Protein AF-A0A2U1QR68-F1 (afdb_monomer)

Mean predicted aligned error: 17.34 Å

Sequence (681 aa):
MEKENSAIIPKVISLPFRKTAKGKIYVQTMDFIDFLGFLNFYKAKINETFQYVRIKDNVVTIVDKSFMIQTCLDWLENNFENFSNQGFTIKEVTEAWVSRIRTLMDERTLYFMPLIEIKLQIDTEKESYFYFKNAAVKVDKEEITLINYEDLDGQVLEEQMINRDFEFPQQKLSALEIPFRKFISNISNRLNDRIEAFESVIGYLIHRFQNPSKSKAVILLDGAINELNIVSGGSGKSLFTKALSFIRIVCDISGKDFDSRNSFSFQRVTPQTNIVAINDIKEHQNFELFYGRITDGFTISQKYKKDIYIPFSRSPKMLITSNYLLKAPSGNSTERRRYEIEFSEHYGEHLTVFEDFGHYFFDDWDAEQWNAFSMYMMCCTQKYLNTGLIEANSVNLNERRLINDVGIELIEFLDEELLQAKKLHKKELFQNFIKGGYISNKYQPTQKSFTTRIKKYFEYKGINYIETPSNSKIYFEVLEEYSHVSYTTIRDVTVDYKTVDTANKMTRLATKLSEYFIKNPKDILVIDLETTGLDAHIDEIVCMSLTFKKHTGYNIIFSKHKTKIIDFIQPIIPFLENENIIKVLHNAKFDLKFLQLYEINIGKNIKDTMIMDYLLDPNRKTHGLKEISKLHLNYSQIGFEEMTKGESIREIPLEELTLYACEDTDQTFQLYHYINNKLNS

Nearest PDB structures (foldseek):
  1kfd-assembly1_A  TM=8.457E-01  e=6.061E-11  Escherichia coli
  2e6m-assembly1_A  TM=8.024E-01  e=1.130E-07  Mus musculus
  2fbv-assembly1_A  TM=7.691E-01  e=3.210E-07  Homo sapiens
  6k17-assembly1_B  TM=4.741E-01  e=5.012E-06  Homo sapiens
  6k17-assembly1_A  TM=4.674E-01  e=8.220E-06  Homo sapiens

Foldseek 3Di:
DDPPPPPDQPPDQPPQWDADPVGAIAGDLVSVLNVLVNQQWAWEQDQNDIFIWHADLLETETDDLVVSVVSVLVCCVVCVVVCVVVPDDSVSVVVNCVVCVCVSSDPVSCVPHHYDYFFADAFDLFWAWFAEPQFIWIFGLPDIDTHGSNRDPGHHYPVFYQDHDADAFPDDLVPDDQLVLVLLCLQQVVDPLSSLLVLLVLLVQLRQFADLQQFAAEEEEAPDPCPPPDDQPFLCPVVSLVLSVSGAQEAEAELVPDALPDLQSCQSDDLRHAEYEHEAHDQAHEPVSCLCLRRAWDWHDDPPDDIRTHGSRSRHGYYYYYHADHDYDDDDSRVSHYDYHYTYVSTGDVDHSCNVVVDDPPPPDDPSNVNSSVVSSSVSSSSCSVPPNRHGPDPCPLVRCLCVQQNPLRLVLCVVVVVPDQKAQLVVSLVCSVPVPSDDPVDRDDSVSNVVSVVVSCVSLVWDWDWDDDDDGTITGTDDPPPDLQFAEPVNDQAAFEEAEDLVSLLVVLVVLVVVCVVVVQAEKEKDWDWQDQDLVPIATQWMKIDRDARYIYIYGDDPDLVVVCVSNVSVLCVQADQSYAYEYAPVVRVVSNCVVSVRDGHPNYDHLLVLVCVVPVPDPGSDLQVVLCVQVVHHYQDPCNQQVPPGLNVGDPVSNRSRNRVSRNSSSVSCVRSVVVVVD

Secondary structure (DSSP, 8-state):
---TT--S---S---SEEE-TTS-EEE-HHHHHHHHHHTTEEEEEETTEEEEEEEETTEEEEE-HHHHHHHHHHHHHHHGGGGGGGT--HHHHHHHHHTTHHHHTSHHHHTTSPEE---B----SSEEEEEETTEEEEEESS-EEEE-GGG-SSBEEGGGSBSS-----SS-TTTS--HHHHHHHHHTTT-HHHHHHHHHHHHHHH-----TTT--EEEEE-S---TT------SSHHHHHHHHHTTS-EEEEETTS--TT-GGGGTT--TT--EEEEEEE-TT-BGGGGHHHHHTEEEE--TTS--EEEEGGGPPEEEEEESSPPB--SSHHHHTTEEEEEPPTTSSSS--HHHHHSS-TTTS--HHHHHHHHHHHHHHHHHHHHH-SPPP--SSHHHHHHHHHH-HHHHHHHHHHHHH-SEEEHHHHHHHHHHTT-S-TT-PPPHHHHHHHHHHHHHHTT--EEE--TTS--EEEE-S-------B-TTTS--EEEEE-SHHHHHHHHHHHHHHHHH-TT-EEEEEEEESSS-TTT--EEEEEEESSTTEEEEEEPPS-HHHHHHHHTTTHHHHH-TTSEEEESSHHHHHHHHHHTT----S-EEEHHHHHHHH-TT-S---HHHHHHHHH-B-PPPHHHHHTTS-TTTS-HHHHHHHHHHHHHHHHHHHHHHHHHH--

Structure (mmCIF, N/CA/C/O backbone):
data_AF-A0A2U1QR68-F1
#
_entry.id   AF-A0A2U1QR68-F1
#
loop_
_atom_site.group_PDB
_atom_site.id
_atom_site.type_symbol
_atom_site.label_atom_id
_atom_site.label_alt_id
_atom_site.label_comp_id
_atom_site.label_asym_id
_atom_site.label_entity_id
_atom_site.label_seq_id
_atom_site.pdbx_PDB_ins_code
_atom_site.Cartn_x
_atom_site.Cartn_y
_atom_site.Cartn_z
_atom_site.occupancy
_atom_site.B_iso_or_equiv
_atom_site.auth_seq_id
_atom_site.auth_comp_id
_atom_site.auth_asym_id
_atom_site.auth_atom_id
_atom_site.pdbx_PDB_model_num
ATOM 1 N N . MET A 1 1 ? -6.392 -1.451 -43.534 1.00 31.59 1 MET A N 1
ATOM 2 C CA . MET A 1 1 ? -5.491 -0.386 -44.019 1.00 31.59 1 MET A CA 1
ATOM 3 C C . MET A 1 1 ? -4.089 -0.922 -43.872 1.00 31.59 1 MET A C 1
ATOM 5 O O . MET A 1 1 ? -3.744 -1.380 -42.792 1.00 31.59 1 MET A O 1
ATOM 9 N N . GLU A 1 2 ? -3.384 -1.022 -44.991 1.00 29.94 2 GLU A N 1
ATOM 10 C CA . GLU A 1 2 ? -2.068 -1.648 -45.114 1.00 29.94 2 GLU A CA 1
ATOM 11 C C . GLU A 1 2 ? -1.044 -0.999 -44.169 1.00 29.94 2 GLU A C 1
ATOM 13 O O . GLU A 1 2 ? -1.108 0.201 -43.906 1.00 29.94 2 GLU A O 1
ATOM 18 N N . LYS A 1 3 ? -0.123 -1.816 -43.635 1.00 35.69 3 LYS A N 1
ATOM 19 C CA . LYS A 1 3 ? 1.010 -1.413 -42.786 1.00 35.69 3 LYS A CA 1
ATOM 20 C C . LYS A 1 3 ? 1.967 -0.496 -43.575 1.00 35.69 3 LYS A C 1
ATOM 22 O O . LYS A 1 3 ? 3.042 -0.920 -43.990 1.00 35.69 3 LYS A O 1
ATOM 27 N N . GLU A 1 4 ? 1.608 0.770 -43.763 1.00 36.53 4 GLU A N 1
ATOM 28 C CA . GLU A 1 4 ? 2.525 1.827 -44.207 1.00 36.53 4 GLU A CA 1
ATOM 29 C C . GLU A 1 4 ? 3.407 2.269 -43.030 1.00 36.53 4 GLU A C 1
ATOM 31 O O . GLU A 1 4 ? 3.199 3.304 -42.411 1.00 36.53 4 GLU A O 1
ATOM 36 N N . ASN A 1 5 ? 4.385 1.434 -42.680 1.00 34.09 5 ASN A N 1
ATOM 37 C CA . ASN A 1 5 ? 5.584 1.863 -41.950 1.00 34.09 5 ASN A CA 1
ATOM 38 C C . ASN A 1 5 ? 6.811 0.999 -42.298 1.00 34.09 5 ASN A C 1
ATOM 40 O O . ASN A 1 5 ? 7.802 0.976 -41.575 1.00 34.09 5 ASN A O 1
ATOM 44 N N . SER A 1 6 ? 6.786 0.306 -43.443 1.00 37.62 6 SER A N 1
ATOM 45 C CA . SER A 1 6 ? 7.944 -0.411 -43.991 1.00 37.62 6 SER A CA 1
ATOM 46 C C . SER A 1 6 ? 8.854 0.507 -44.821 1.00 37.62 6 SER A C 1
ATOM 48 O O . SER A 1 6 ? 9.347 0.112 -45.881 1.00 37.62 6 SER A O 1
ATOM 50 N N . ALA A 1 7 ? 9.029 1.758 -44.399 1.00 42.78 7 ALA A N 1
ATOM 51 C CA . ALA A 1 7 ? 9.839 2.717 -45.130 1.00 42.78 7 ALA A CA 1
ATOM 52 C C . ALA A 1 7 ? 11.299 2.655 -44.653 1.00 42.78 7 ALA A C 1
ATOM 54 O O . ALA A 1 7 ? 11.616 3.015 -43.525 1.00 42.78 7 ALA A O 1
ATOM 55 N N . ILE A 1 8 ? 12.172 2.284 -45.598 1.00 43.91 8 ILE A N 1
ATOM 56 C CA . ILE A 1 8 ? 13.638 2.426 -45.589 1.00 43.91 8 ILE A CA 1
ATOM 57 C C . ILE A 1 8 ? 14.399 1.343 -44.800 1.00 43.91 8 ILE A C 1
ATOM 59 O O . ILE A 1 8 ? 15.095 1.632 -43.833 1.00 43.91 8 ILE A O 1
ATOM 63 N N . ILE A 1 9 ? 14.360 0.086 -45.254 1.00 48.09 9 ILE A N 1
ATOM 64 C CA . ILE A 1 9 ? 15.419 -0.876 -44.898 1.00 48.09 9 ILE A CA 1
ATOM 65 C C . ILE A 1 9 ? 15.900 -1.561 -46.179 1.00 48.09 9 ILE A C 1
ATOM 67 O O . ILE A 1 9 ? 15.110 -2.257 -46.828 1.00 48.09 9 ILE A O 1
ATOM 71 N N . PRO A 1 10 ? 17.171 -1.388 -46.584 1.00 39.50 10 PRO A N 1
ATOM 72 C CA . PRO A 1 10 ? 17.752 -2.205 -47.634 1.00 39.50 10 PRO A CA 1
ATOM 73 C C . PRO A 1 10 ? 17.714 -3.670 -47.182 1.00 39.50 10 PRO A C 1
ATOM 75 O O . PRO A 1 10 ? 18.451 -4.078 -46.292 1.00 39.50 10 PRO A O 1
ATOM 78 N N . LYS A 1 11 ? 16.864 -4.490 -47.809 1.00 47.59 11 LYS A N 1
ATOM 79 C CA . LYS A 1 11 ? 16.852 -5.955 -47.614 1.00 47.59 11 LYS A CA 1
ATOM 80 C C . LYS A 1 11 ? 18.082 -6.652 -48.224 1.00 47.59 11 LYS A C 1
ATOM 82 O O . LYS A 1 11 ? 18.162 -7.876 -48.208 1.00 47.59 11 LYS A O 1
ATOM 87 N N . VAL A 1 12 ? 19.016 -5.894 -48.801 1.00 52.94 12 VAL A N 1
ATOM 88 C CA . VAL A 1 12 ? 20.185 -6.407 -49.523 1.00 52.94 12 VAL A CA 1
ATOM 89 C C . VAL A 1 12 ? 21.452 -6.029 -48.763 1.00 52.94 12 VAL A C 1
ATOM 91 O O . VAL A 1 12 ? 21.697 -4.855 -48.496 1.00 52.94 12 VAL A O 1
ATOM 94 N N . ILE A 1 13 ? 22.265 -7.037 -48.445 1.00 60.56 13 ILE A N 1
ATOM 95 C CA . ILE A 1 13 ? 23.564 -6.892 -47.782 1.00 60.56 13 ILE A CA 1
ATOM 96 C C . ILE A 1 13 ? 24.528 -6.170 -48.737 1.00 60.56 13 ILE A C 1
ATOM 98 O O . ILE A 1 13 ? 25.072 -6.781 -49.656 1.00 60.56 13 ILE A O 1
ATOM 102 N N . SER A 1 14 ? 24.777 -4.878 -48.513 1.00 63.44 14 SER A N 1
ATOM 103 C CA . SER A 1 14 ? 25.981 -4.223 -49.031 1.00 63.44 14 SER A CA 1
ATOM 104 C C . SER A 1 14 ? 27.065 -4.364 -47.972 1.00 63.44 14 SER A C 1
ATOM 106 O O . SER A 1 14 ? 27.081 -3.633 -46.985 1.00 63.44 14 SER A O 1
ATOM 108 N N . LEU A 1 15 ? 27.956 -5.347 -48.138 1.00 73.12 15 LEU A N 1
ATOM 109 C CA . LEU A 1 15 ? 29.138 -5.444 -47.281 1.00 73.12 15 LEU A CA 1
ATOM 110 C C . LEU A 1 15 ? 29.922 -4.127 -47.384 1.00 73.12 15 LEU A C 1
ATOM 112 O O . LEU A 1 15 ? 30.157 -3.665 -48.504 1.00 73.12 15 LEU A O 1
ATOM 116 N N . PRO A 1 16 ? 30.391 -3.539 -46.273 1.00 80.69 16 PRO A N 1
ATOM 117 C CA . PRO A 1 16 ? 31.028 -2.226 -46.308 1.00 80.69 16 PRO A CA 1
ATOM 118 C C . PRO A 1 16 ? 32.480 -2.264 -46.822 1.00 80.69 16 PRO A C 1
ATOM 120 O O . PRO A 1 16 ? 33.155 -1.234 -46.869 1.00 80.69 16 PRO A O 1
ATOM 123 N N . PHE A 1 17 ? 32.974 -3.445 -47.215 1.00 83.25 17 PHE A N 1
ATOM 124 C CA . PHE A 1 17 ? 34.353 -3.702 -47.627 1.00 83.25 17 PHE A CA 1
ATOM 125 C C . PHE A 1 17 ? 34.518 -3.667 -49.149 1.00 83.25 17 PHE A C 1
ATOM 127 O O . PHE A 1 17 ? 33.691 -4.182 -49.907 1.00 83.25 17 PHE A O 1
ATOM 134 N N . ARG A 1 18 ? 35.625 -3.085 -49.614 1.00 81.19 18 ARG A N 1
ATOM 135 C CA . ARG A 1 18 ? 36.008 -3.027 -51.031 1.00 81.19 18 ARG A CA 1
ATOM 136 C C . ARG A 1 18 ? 37.491 -3.351 -51.191 1.00 81.19 18 ARG A C 1
ATOM 138 O O . ARG A 1 18 ? 38.305 -2.998 -50.336 1.00 81.19 18 ARG A O 1
ATOM 145 N N . LYS A 1 19 ? 37.854 -3.994 -52.306 1.00 82.50 19 LYS A N 1
ATOM 146 C CA . LYS A 1 19 ? 39.249 -4.267 -52.686 1.00 82.50 19 LYS A CA 1
ATOM 147 C C . LYS A 1 19 ? 39.713 -3.236 -53.708 1.00 82.50 19 LYS A C 1
ATOM 149 O O . LYS A 1 19 ? 39.066 -3.028 -54.728 1.00 82.50 19 LYS A O 1
ATOM 154 N N . THR A 1 20 ? 40.844 -2.590 -53.450 1.00 81.81 20 THR A N 1
ATOM 155 C CA . THR A 1 20 ? 41.494 -1.735 -54.456 1.00 81.81 20 THR A CA 1
ATOM 156 C C . THR A 1 20 ? 42.135 -2.577 -55.563 1.00 81.81 20 THR A C 1
ATOM 158 O O . THR A 1 20 ? 42.452 -3.747 -55.354 1.00 81.81 20 THR A O 1
ATOM 161 N N . ALA A 1 21 ? 42.448 -1.957 -56.707 1.00 77.88 21 ALA A N 1
ATOM 162 C CA . ALA A 1 21 ? 43.218 -2.594 -57.785 1.00 77.88 21 ALA A CA 1
ATOM 163 C C . ALA A 1 21 ? 44.595 -3.134 -57.330 1.00 77.88 21 ALA A C 1
ATOM 165 O O . ALA A 1 21 ? 45.147 -4.027 -57.960 1.00 77.88 21 ALA A O 1
ATOM 166 N N . LYS A 1 22 ? 45.141 -2.616 -56.217 1.00 78.25 22 LYS A N 1
ATOM 167 C CA . LYS A 1 22 ? 46.400 -3.067 -55.593 1.00 78.25 22 LYS A CA 1
ATOM 168 C C . LYS A 1 22 ? 46.199 -4.127 -54.498 1.00 78.25 22 LYS A C 1
ATOM 170 O O . LYS A 1 22 ? 47.127 -4.413 -53.754 1.00 78.25 22 LYS A O 1
ATOM 175 N N . GLY A 1 23 ? 44.988 -4.660 -54.335 1.00 76.44 23 GLY A N 1
ATOM 176 C CA . GLY A 1 23 ? 44.680 -5.720 -53.373 1.00 76.44 23 GLY A CA 1
ATOM 177 C C . GLY A 1 23 ? 44.392 -5.268 -51.937 1.00 76.44 23 GLY A C 1
ATOM 178 O O . GLY A 1 23 ? 43.920 -6.081 -51.152 1.00 76.44 23 GLY A O 1
ATOM 179 N N . LYS A 1 24 ? 44.597 -3.988 -51.585 1.00 81.56 24 LYS A N 1
ATOM 180 C CA . LYS A 1 24 ? 44.287 -3.454 -50.243 1.00 81.56 24 LYS A CA 1
ATOM 181 C C . LYS A 1 24 ? 42.775 -3.397 -50.001 1.00 81.56 24 LYS A C 1
ATOM 183 O O . LYS A 1 24 ? 42.061 -2.854 -50.849 1.00 81.56 24 LYS A O 1
ATOM 188 N N . ILE A 1 25 ? 42.324 -3.889 -48.844 1.00 84.62 25 ILE A N 1
ATOM 189 C CA . ILE A 1 25 ? 40.936 -3.783 -48.371 1.00 84.62 25 ILE A CA 1
ATOM 190 C C . ILE A 1 25 ? 40.717 -2.426 -47.695 1.00 84.62 25 ILE A C 1
ATOM 192 O O . ILE A 1 25 ? 41.577 -1.939 -46.957 1.00 84.62 25 ILE A O 1
ATOM 196 N N . TYR A 1 26 ? 39.566 -1.806 -47.940 1.00 84.25 26 TYR A N 1
ATOM 197 C CA . TYR A 1 26 ? 39.124 -0.619 -47.216 1.00 84.25 26 TYR A CA 1
ATOM 198 C C . TYR A 1 26 ? 37.615 -0.648 -46.964 1.00 84.25 26 TYR A C 1
ATOM 200 O O . TYR A 1 26 ? 36.869 -1.311 -47.681 1.00 84.25 26 TYR A O 1
ATOM 208 N N . VAL A 1 27 ? 37.187 0.104 -45.947 1.00 86.62 27 VAL A N 1
ATOM 209 C CA . VAL A 1 27 ? 35.775 0.291 -45.589 1.00 86.62 27 VAL A CA 1
ATOM 210 C C . VAL A 1 27 ? 35.249 1.586 -46.205 1.00 86.62 27 VAL A C 1
ATOM 212 O O . VAL A 1 27 ? 35.832 2.648 -45.981 1.00 86.62 27 VAL A O 1
ATOM 215 N N . GLN A 1 28 ? 34.174 1.544 -46.983 1.00 87.12 28 GLN A N 1
ATOM 216 C CA . GLN A 1 28 ? 33.543 2.757 -47.509 1.00 87.12 28 GLN A CA 1
ATOM 217 C C . GLN A 1 28 ? 32.576 3.345 -46.470 1.00 87.12 28 GLN A C 1
ATOM 219 O O . GLN A 1 28 ? 31.809 2.617 -45.852 1.00 87.12 28 GLN A O 1
ATOM 224 N N . THR A 1 29 ? 32.633 4.663 -46.242 1.00 88.62 29 THR A N 1
ATOM 225 C CA . THR A 1 29 ? 31.911 5.303 -45.127 1.00 88.62 29 THR A CA 1
ATOM 226 C C . THR A 1 29 ? 30.392 5.165 -45.247 1.00 88.62 29 THR A C 1
ATOM 228 O O . THR A 1 29 ? 29.756 4.789 -44.271 1.00 88.62 29 THR A O 1
ATOM 231 N N . MET A 1 30 ? 29.811 5.441 -46.420 1.00 88.38 30 MET A N 1
ATOM 232 C CA . MET A 1 30 ? 28.359 5.310 -46.616 1.00 88.38 30 MET A CA 1
ATOM 233 C C . MET A 1 30 ? 27.909 3.852 -46.545 1.00 88.38 30 MET A C 1
ATOM 235 O O . MET A 1 30 ? 26.943 3.558 -45.858 1.00 88.38 30 MET A O 1
ATOM 239 N N . ASP A 1 31 ? 28.675 2.931 -47.128 1.00 88.69 31 ASP A N 1
ATOM 240 C CA . ASP A 1 31 ? 28.376 1.501 -47.057 1.00 88.69 31 ASP A CA 1
ATOM 241 C C . ASP A 1 31 ? 28.415 0.991 -45.602 1.00 88.69 31 ASP A C 1
ATOM 243 O O . ASP A 1 31 ? 27.658 0.100 -45.234 1.00 88.69 31 ASP A O 1
ATOM 247 N N . PHE A 1 32 ? 29.266 1.572 -44.744 1.00 89.50 32 PHE A N 1
ATOM 248 C CA . PHE A 1 32 ? 29.256 1.299 -43.304 1.00 89.50 32 PHE A CA 1
ATOM 249 C C . PHE A 1 32 ? 27.995 1.836 -42.611 1.00 89.50 32 PHE A C 1
ATOM 251 O O . PHE A 1 32 ? 27.453 1.159 -41.742 1.00 89.50 32 PHE A O 1
ATOM 258 N N . ILE A 1 33 ? 27.500 3.017 -42.995 1.00 91.25 33 ILE A N 1
ATOM 259 C CA . ILE A 1 33 ? 26.223 3.545 -42.488 1.00 91.25 33 ILE A CA 1
ATOM 260 C C . ILE A 1 33 ? 25.054 2.646 -42.916 1.00 91.25 33 ILE A C 1
ATOM 262 O O . ILE A 1 33 ? 24.220 2.301 -42.080 1.00 91.25 33 ILE A O 1
ATOM 266 N N . ASP A 1 34 ? 25.031 2.202 -44.173 1.00 89.06 34 ASP A N 1
ATOM 267 C CA . ASP A 1 34 ? 24.029 1.253 -44.671 1.00 89.06 34 ASP A CA 1
ATOM 268 C C . ASP A 1 34 ? 24.116 -0.086 -43.925 1.00 89.06 34 ASP A C 1
ATOM 270 O O . ASP A 1 34 ? 23.096 -0.674 -43.568 1.00 89.06 34 ASP A O 1
ATOM 274 N N . PHE A 1 35 ? 25.335 -0.542 -43.625 1.00 89.62 35 PHE A N 1
ATOM 275 C CA . PHE A 1 35 ? 25.575 -1.747 -42.838 1.00 89.62 35 PHE A CA 1
ATOM 276 C C . PHE A 1 35 ? 25.066 -1.621 -41.392 1.00 89.62 35 PHE A C 1
ATOM 278 O O . PHE A 1 35 ? 24.457 -2.557 -40.876 1.00 89.62 35 PHE A O 1
ATOM 285 N N . LEU A 1 36 ? 25.235 -0.462 -40.745 1.00 91.88 36 LEU A N 1
ATOM 286 C CA . LEU A 1 36 ? 24.614 -0.196 -39.444 1.00 91.88 36 LEU A CA 1
ATOM 287 C C . LEU A 1 36 ? 23.083 -0.275 -39.530 1.00 91.88 36 LEU A C 1
ATOM 289 O O . LEU A 1 36 ? 22.465 -0.904 -38.672 1.00 91.88 36 LEU A O 1
ATOM 293 N N . GLY A 1 37 ? 22.482 0.291 -40.581 1.00 90.50 37 GLY A N 1
ATOM 294 C CA . GLY A 1 37 ? 21.043 0.184 -40.837 1.00 90.50 37 GLY A CA 1
ATOM 295 C C . GLY A 1 37 ? 20.580 -1.260 -41.063 1.00 90.50 37 GLY A C 1
ATOM 296 O O . GLY A 1 37 ? 19.544 -1.656 -40.539 1.00 90.50 37 GLY A O 1
ATOM 297 N N . PHE A 1 38 ? 21.372 -2.073 -41.765 1.00 88.50 38 PHE A N 1
ATOM 298 C CA . PHE A 1 38 ? 21.133 -3.512 -41.931 1.00 88.50 38 PHE A CA 1
ATOM 299 C C . PHE A 1 38 ? 21.170 -4.276 -40.596 1.00 88.50 38 PHE A C 1
ATOM 301 O O . PHE A 1 38 ? 20.377 -5.189 -40.380 1.00 88.50 38 PHE A O 1
ATOM 308 N N . LEU A 1 39 ? 22.044 -3.880 -39.668 1.00 91.38 39 LEU A N 1
ATOM 309 C CA . LEU A 1 39 ? 22.072 -4.410 -38.297 1.00 91.38 39 LEU A CA 1
ATOM 310 C C . LEU A 1 39 ? 20.977 -3.816 -37.387 1.00 91.38 39 LEU A C 1
ATOM 312 O O . LEU A 1 39 ? 20.965 -4.072 -36.175 1.00 91.38 39 LEU A O 1
ATOM 316 N N . ASN A 1 40 ? 20.047 -3.065 -37.982 1.00 93.44 40 ASN A N 1
ATOM 317 C CA . ASN A 1 40 ? 18.939 -2.357 -37.359 1.00 93.44 40 ASN A CA 1
ATOM 318 C C . ASN A 1 40 ? 19.365 -1.271 -36.363 1.00 93.44 40 ASN A C 1
ATOM 320 O O . ASN A 1 40 ? 18.668 -1.036 -35.373 1.00 93.44 40 ASN A O 1
ATOM 324 N N . PHE A 1 41 ? 20.505 -0.616 -36.596 1.00 95.62 41 PHE A N 1
ATOM 325 C CA . PHE A 1 41 ? 20.898 0.577 -35.853 1.00 95.62 41 PHE A CA 1
ATOM 326 C C . PHE A 1 41 ? 20.358 1.844 -36.511 1.00 95.62 41 PHE A C 1
ATOM 328 O O . PHE A 1 41 ? 20.556 2.089 -37.701 1.00 95.62 41 PHE A O 1
ATOM 335 N N . TYR A 1 42 ? 19.753 2.699 -35.696 1.00 95.38 42 TYR A N 1
ATOM 336 C CA . TYR A 1 42 ? 19.152 3.957 -36.115 1.00 95.38 42 TYR A CA 1
ATOM 337 C C . TYR A 1 42 ? 19.526 5.076 -35.151 1.00 95.38 42 TYR A C 1
ATOM 339 O O . TYR A 1 42 ? 19.991 4.854 -34.030 1.00 95.38 42 TYR A O 1
ATOM 347 N N . LYS A 1 43 ? 19.277 6.307 -35.585 1.00 95.19 43 LYS A N 1
ATOM 348 C CA . LYS A 1 43 ? 19.186 7.458 -34.696 1.00 95.19 43 LYS A CA 1
ATOM 349 C C . LYS A 1 43 ? 17.711 7.708 -34.406 1.00 95.19 43 LYS A C 1
ATOM 351 O O . LYS A 1 43 ? 16.900 7.676 -35.323 1.00 95.19 43 LYS A O 1
ATOM 356 N N . ALA A 1 44 ? 17.354 7.980 -33.160 1.00 94.00 44 ALA A N 1
ATOM 357 C CA . ALA A 1 44 ? 15.979 8.275 -32.766 1.00 94.00 44 ALA A CA 1
ATOM 358 C C . ALA A 1 44 ? 15.932 9.442 -31.783 1.00 94.00 44 ALA A C 1
ATOM 360 O O . ALA A 1 44 ? 16.867 9.650 -31.007 1.00 94.00 44 ALA A O 1
ATOM 361 N N . LYS A 1 45 ? 14.839 10.212 -31.803 1.00 89.38 45 LYS A N 1
ATOM 362 C CA . LYS A 1 45 ? 14.575 11.237 -30.786 1.00 89.38 45 LYS A CA 1
ATOM 363 C C . LYS A 1 45 ? 13.744 10.618 -29.659 1.00 89.38 45 LYS A C 1
ATOM 365 O O . LYS A 1 45 ? 12.569 10.328 -29.853 1.00 89.38 45 LYS A O 1
ATOM 370 N N . ILE A 1 46 ? 14.346 10.440 -28.486 1.00 84.19 46 ILE A N 1
ATOM 371 C CA . ILE A 1 46 ? 13.707 9.898 -27.279 1.00 84.19 46 ILE A CA 1
ATOM 372 C C . ILE A 1 46 ? 13.809 10.956 -26.175 1.00 84.19 46 ILE A C 1
ATOM 374 O O . ILE A 1 46 ? 14.898 11.451 -25.876 1.00 84.19 46 ILE A O 1
ATOM 378 N N . ASN A 1 47 ? 12.669 11.329 -25.582 1.00 74.81 47 ASN A N 1
ATOM 379 C CA . ASN A 1 47 ? 12.581 12.323 -24.500 1.00 74.81 47 ASN A CA 1
ATOM 380 C C . ASN A 1 47 ? 13.327 13.635 -24.818 1.00 74.81 47 ASN A C 1
ATOM 382 O O . ASN A 1 47 ? 14.152 14.100 -24.038 1.00 74.81 47 ASN A O 1
ATOM 386 N N . GLU A 1 48 ? 13.075 14.204 -26.000 1.00 77.00 48 GLU A N 1
ATOM 387 C CA . GLU A 1 48 ? 13.721 15.429 -26.505 1.00 77.00 48 GLU A CA 1
ATOM 388 C C . GLU A 1 48 ? 15.228 15.339 -26.814 1.00 77.00 48 GLU A C 1
ATOM 390 O O . GLU A 1 48 ? 15.820 16.320 -27.264 1.00 77.00 48 GLU A O 1
ATOM 395 N N . THR A 1 49 ? 15.846 14.163 -26.676 1.00 82.50 49 THR A N 1
ATOM 396 C CA . THR A 1 49 ? 17.269 13.942 -26.980 1.00 82.50 49 THR A CA 1
ATOM 397 C C . THR A 1 49 ? 17.457 12.959 -28.128 1.00 82.50 49 THR A C 1
ATOM 399 O O . THR A 1 49 ? 16.706 11.997 -28.262 1.00 82.50 49 THR A O 1
ATOM 402 N N . PHE A 1 50 ? 18.457 13.193 -28.979 1.00 90.00 50 PHE A N 1
ATOM 403 C CA . PHE A 1 50 ? 18.833 12.213 -29.995 1.00 90.00 50 PHE A CA 1
ATOM 404 C C . PHE A 1 50 ? 19.711 11.131 -29.376 1.00 90.00 50 PHE A C 1
ATOM 406 O O . PHE A 1 50 ? 20.728 11.440 -28.756 1.00 90.00 50 PHE A O 1
ATOM 413 N N . GLN A 1 51 ? 19.332 9.879 -29.590 1.00 93.50 51 GLN A N 1
ATOM 414 C CA . GLN A 1 51 ? 20.039 8.701 -29.108 1.00 93.50 51 GLN A CA 1
ATOM 415 C C . GLN A 1 51 ? 20.253 7.711 -30.255 1.00 93.50 51 GLN A C 1
ATOM 417 O O . GLN A 1 51 ? 19.531 7.744 -31.257 1.00 93.50 51 GLN A O 1
ATOM 422 N N . TYR A 1 52 ? 21.259 6.850 -30.113 1.00 95.88 52 TYR A N 1
ATOM 423 C CA . TYR A 1 52 ? 21.417 5.693 -30.985 1.00 95.88 52 TYR A CA 1
ATOM 424 C C . TYR A 1 52 ? 20.578 4.556 -30.426 1.00 95.88 52 TYR A C 1
ATOM 426 O O . TYR A 1 52 ? 20.574 4.310 -29.219 1.00 95.88 52 TYR A O 1
ATOM 434 N N . VAL A 1 53 ? 19.854 3.882 -31.307 1.00 96.69 53 VAL A N 1
ATOM 435 C CA . VAL A 1 53 ? 18.973 2.783 -30.934 1.00 96.69 53 VAL A CA 1
ATOM 436 C C . VAL A 1 53 ? 19.198 1.601 -31.852 1.00 96.69 53 VAL A C 1
ATOM 438 O O . VAL A 1 53 ? 19.552 1.769 -33.018 1.00 96.69 53 VAL A O 1
ATOM 441 N N . ARG A 1 54 ? 18.959 0.405 -31.330 1.00 96.38 54 ARG A N 1
ATOM 442 C CA . ARG A 1 54 ? 18.788 -0.804 -32.121 1.00 96.38 54 ARG A CA 1
ATOM 443 C C . ARG A 1 54 ? 17.336 -1.238 -32.031 1.00 96.38 54 ARG A C 1
ATOM 445 O O . ARG A 1 54 ? 16.795 -1.276 -30.931 1.00 96.38 54 ARG A O 1
ATOM 452 N N . ILE A 1 55 ? 16.715 -1.545 -33.165 1.00 95.31 55 ILE A N 1
ATOM 453 C CA . ILE A 1 55 ? 15.312 -1.969 -33.201 1.00 95.31 55 ILE A CA 1
ATOM 454 C C . ILE A 1 55 ? 15.234 -3.411 -33.689 1.00 95.31 55 ILE A C 1
ATOM 456 O O . ILE A 1 55 ? 15.699 -3.722 -34.781 1.00 95.31 55 ILE A O 1
ATOM 460 N N . LYS A 1 56 ? 14.650 -4.304 -32.896 1.00 93.38 56 LYS A N 1
ATOM 461 C CA . LYS A 1 56 ? 14.417 -5.695 -33.289 1.00 93.38 56 LYS A CA 1
ATOM 462 C C . LYS A 1 56 ? 13.021 -6.103 -32.849 1.00 93.38 56 LYS A C 1
ATOM 464 O O . LYS A 1 56 ? 12.701 -5.945 -31.681 1.00 93.38 56 LYS A O 1
ATOM 469 N N . ASP A 1 57 ? 12.207 -6.587 -33.784 1.00 92.69 57 ASP A N 1
ATOM 470 C CA . ASP A 1 57 ? 10.847 -7.069 -33.520 1.00 92.69 57 ASP A CA 1
ATOM 471 C C . ASP A 1 57 ? 10.025 -6.053 -32.701 1.00 92.69 57 ASP A C 1
ATOM 473 O O . ASP A 1 57 ? 9.409 -6.416 -31.727 1.00 92.69 57 ASP A O 1
ATOM 477 N N . ASN A 1 58 ? 10.066 -4.752 -33.022 1.00 95.62 58 ASN A N 1
ATOM 478 C CA . ASN A 1 58 ? 9.459 -3.646 -32.242 1.00 95.62 58 ASN A CA 1
ATOM 479 C C . ASN A 1 58 ? 10.039 -3.361 -30.836 1.00 95.62 58 ASN A C 1
ATOM 481 O O . ASN A 1 58 ? 9.600 -2.411 -30.181 1.00 95.62 58 ASN A O 1
ATOM 485 N N . VAL A 1 59 ? 11.061 -4.085 -30.385 1.00 96.50 59 VAL A N 1
ATOM 486 C CA . VAL A 1 59 ? 11.850 -3.738 -29.195 1.00 96.50 59 VAL A CA 1
ATOM 487 C C . VAL A 1 59 ? 12.933 -2.734 -29.574 1.00 96.50 59 VAL A C 1
ATOM 489 O O . VAL A 1 59 ? 13.685 -2.936 -30.525 1.00 96.50 59 VAL A O 1
ATOM 492 N N . VAL A 1 60 ? 13.007 -1.638 -28.826 1.00 96.56 60 VAL A N 1
ATOM 493 C CA . VAL A 1 60 ? 13.936 -0.526 -29.020 1.00 96.56 60 VAL A CA 1
ATOM 494 C C . VAL A 1 60 ? 14.942 -0.531 -27.874 1.00 96.56 60 VAL A C 1
ATOM 496 O O . VAL A 1 60 ? 14.620 -0.175 -26.739 1.00 96.56 60 VAL A O 1
ATOM 499 N N . THR A 1 61 ? 16.180 -0.892 -28.180 1.00 96.25 61 THR A N 1
ATOM 500 C CA . THR A 1 61 ? 17.301 -0.869 -27.236 1.00 96.25 61 THR A CA 1
ATOM 501 C C . THR A 1 61 ? 18.100 0.410 -27.453 1.00 96.25 61 THR A C 1
ATOM 503 O O . THR A 1 61 ? 18.564 0.670 -28.563 1.00 96.25 61 THR A O 1
ATOM 506 N N . ILE A 1 62 ? 18.276 1.227 -26.413 1.00 95.06 62 ILE A N 1
ATOM 507 C CA . ILE A 1 62 ? 19.173 2.390 -26.469 1.00 95.06 62 ILE A CA 1
ATOM 508 C C . ILE A 1 62 ? 20.609 1.876 -26.364 1.00 95.06 62 ILE A C 1
ATOM 510 O O . ILE A 1 62 ? 20.938 1.140 -25.438 1.00 95.06 62 ILE A O 1
ATOM 514 N N . VAL A 1 63 ? 21.466 2.260 -27.308 1.00 96.06 63 VAL A N 1
ATOM 515 C CA . VAL A 1 63 ? 22.827 1.724 -27.427 1.00 96.06 63 VAL A CA 1
ATOM 516 C C . VAL A 1 63 ? 23.864 2.835 -27.456 1.00 96.06 63 VAL A C 1
ATOM 518 O O . VAL A 1 63 ? 23.590 3.975 -27.836 1.00 96.06 63 VAL A O 1
ATOM 521 N N . ASP A 1 64 ? 25.090 2.489 -27.084 1.00 95.44 64 ASP A N 1
ATOM 522 C CA . ASP A 1 64 ? 26.246 3.350 -27.275 1.00 95.44 64 ASP A CA 1
ATOM 523 C C . ASP A 1 64 ? 27.118 2.881 -28.452 1.00 95.44 64 ASP A C 1
ATOM 525 O O . ASP A 1 64 ? 26.890 1.848 -29.090 1.00 95.44 64 ASP A O 1
ATOM 529 N N . LYS A 1 65 ? 28.155 3.668 -28.745 1.00 95.06 65 LYS A N 1
ATOM 530 C CA . LYS A 1 65 ? 29.101 3.371 -29.825 1.00 95.06 65 LYS A CA 1
ATOM 531 C C . LYS A 1 65 ? 29.861 2.064 -29.588 1.00 95.06 65 LYS A C 1
ATOM 533 O O . LYS A 1 65 ? 30.193 1.395 -30.559 1.00 95.06 65 LYS A O 1
ATOM 538 N N . SER A 1 66 ? 30.150 1.707 -28.336 1.00 94.06 66 SER A N 1
ATOM 539 C CA . SER A 1 66 ? 30.880 0.480 -28.007 1.00 94.06 66 SER A CA 1
ATOM 540 C C . SER A 1 66 ? 30.041 -0.748 -28.343 1.00 94.06 66 SER A C 1
ATOM 542 O O . SER A 1 66 ? 30.526 -1.664 -29.002 1.00 94.06 66 SER A O 1
ATOM 544 N N . PHE A 1 67 ? 28.762 -0.732 -27.971 1.00 95.31 67 PHE A N 1
ATOM 545 C CA . PHE A 1 67 ? 27.812 -1.793 -28.291 1.00 95.31 67 PHE A CA 1
ATOM 546 C C . PHE A 1 67 ? 27.641 -1.976 -29.804 1.00 95.31 67 PHE A C 1
ATOM 548 O O . PHE A 1 67 ? 27.642 -3.101 -30.307 1.00 95.31 67 PHE A O 1
ATOM 555 N N . MET A 1 68 ? 27.545 -0.871 -30.551 1.00 94.75 68 MET A N 1
ATOM 556 C CA . MET A 1 68 ? 27.478 -0.906 -32.015 1.00 94.75 68 MET A CA 1
ATOM 557 C C . MET A 1 68 ? 28.726 -1.559 -32.630 1.00 94.75 68 MET A C 1
ATOM 559 O O . MET A 1 68 ? 28.592 -2.393 -33.523 1.00 94.75 68 MET A O 1
ATOM 563 N N . ILE A 1 69 ? 29.926 -1.213 -32.140 1.00 92.31 69 ILE A N 1
ATOM 564 C CA . ILE A 1 69 ? 31.193 -1.817 -32.592 1.00 92.31 69 ILE A CA 1
ATOM 565 C C . ILE A 1 69 ? 31.202 -3.317 -32.301 1.00 92.31 69 ILE A C 1
ATOM 567 O O . ILE A 1 69 ? 31.498 -4.097 -33.202 1.00 92.31 69 ILE A O 1
ATOM 571 N N . GLN A 1 70 ? 30.858 -3.723 -31.077 1.00 92.19 70 GLN A N 1
ATOM 572 C CA . GLN A 1 70 ? 30.857 -5.136 -30.700 1.00 92.19 70 GLN A CA 1
ATOM 573 C C . GLN A 1 70 ? 29.879 -5.935 -31.566 1.00 92.19 70 GLN A C 1
ATOM 575 O O . GLN A 1 70 ? 30.265 -6.928 -32.164 1.00 92.19 70 GLN A O 1
ATOM 580 N N . THR A 1 71 ? 28.656 -5.428 -31.754 1.00 92.94 71 THR A N 1
ATOM 581 C CA . THR A 1 71 ? 27.645 -6.075 -32.609 1.00 92.94 71 THR A CA 1
ATOM 582 C C . THR A 1 71 ? 28.132 -6.237 -34.051 1.00 92.94 71 THR A C 1
ATOM 584 O O . THR A 1 71 ? 27.877 -7.251 -34.697 1.00 92.94 71 THR A O 1
ATOM 587 N N . CYS A 1 72 ? 28.835 -5.231 -34.571 1.00 89.31 72 CYS A N 1
ATOM 588 C CA . CYS A 1 72 ? 29.432 -5.272 -35.897 1.00 89.31 72 CYS A CA 1
ATOM 589 C C . CYS A 1 72 ? 30.516 -6.359 -36.026 1.00 89.31 72 CYS A C 1
ATOM 591 O O . CYS A 1 72 ? 30.553 -7.063 -37.037 1.00 89.31 72 CYS A O 1
ATOM 593 N N . LEU A 1 73 ? 31.383 -6.491 -35.016 1.00 87.44 73 LEU A N 1
ATOM 594 C CA . LEU A 1 73 ? 32.435 -7.511 -34.967 1.00 87.44 73 LEU A CA 1
ATOM 595 C C . LEU A 1 73 ? 31.845 -8.914 -34.812 1.00 87.44 73 LEU A C 1
ATOM 597 O O . LEU A 1 73 ? 32.184 -9.795 -35.598 1.00 87.44 73 LEU A O 1
ATOM 601 N N . ASP A 1 74 ? 30.897 -9.093 -33.891 1.00 90.31 74 ASP A N 1
ATOM 602 C CA . ASP A 1 74 ? 30.208 -10.367 -33.673 1.00 90.31 74 ASP A CA 1
ATOM 603 C C . ASP A 1 74 ? 29.495 -10.824 -34.950 1.00 90.31 74 ASP A C 1
ATOM 605 O O . ASP A 1 74 ? 29.530 -11.998 -35.322 1.00 90.31 74 ASP A O 1
ATOM 609 N N . TRP A 1 75 ? 28.852 -9.895 -35.667 1.00 89.75 75 TRP A N 1
ATOM 610 C CA . TRP A 1 75 ? 28.238 -10.214 -36.951 1.00 89.75 75 TRP A CA 1
ATOM 611 C C . TRP A 1 75 ? 29.282 -10.675 -37.969 1.00 89.75 75 TRP A C 1
ATOM 613 O O . TRP A 1 75 ? 29.054 -11.668 -38.659 1.00 89.75 75 TRP A O 1
ATOM 623 N N . LEU A 1 76 ? 30.422 -9.984 -38.060 1.00 84.75 76 LEU A N 1
ATOM 624 C CA . LEU A 1 76 ? 31.491 -10.341 -38.989 1.00 84.75 76 LEU A CA 1
ATOM 625 C C . LEU A 1 76 ? 32.029 -11.743 -38.707 1.00 84.75 76 LEU A C 1
ATOM 627 O O . LEU A 1 76 ? 32.115 -12.540 -39.634 1.00 84.75 76 LEU A O 1
ATOM 631 N N . GLU A 1 77 ? 32.355 -12.046 -37.452 1.00 85.31 77 GLU A N 1
ATOM 632 C CA . GLU A 1 77 ? 32.901 -13.344 -37.047 1.00 85.31 77 GLU A CA 1
ATOM 633 C C . GLU A 1 77 ? 31.939 -14.491 -37.369 1.00 85.31 77 GLU A C 1
ATOM 635 O O . GLU A 1 77 ? 32.347 -15.486 -37.966 1.00 85.31 77 GLU A O 1
ATOM 640 N N . ASN A 1 78 ? 30.649 -14.317 -37.072 1.00 87.50 78 ASN A N 1
ATOM 641 C CA . ASN A 1 78 ? 29.638 -15.354 -37.285 1.00 87.50 78 ASN A CA 1
ATOM 642 C C . ASN A 1 78 ? 29.209 -15.523 -38.753 1.00 87.50 78 ASN A C 1
ATOM 644 O O . ASN A 1 78 ? 28.620 -16.543 -39.101 1.00 87.50 78 ASN A O 1
ATOM 648 N N . ASN A 1 79 ? 29.458 -14.534 -39.619 1.00 85.00 79 ASN A N 1
ATOM 649 C CA . ASN A 1 79 ? 28.979 -14.548 -41.007 1.00 85.00 79 ASN A CA 1
ATOM 650 C C . ASN A 1 79 ? 30.102 -14.570 -42.048 1.00 85.00 79 ASN A C 1
ATOM 652 O O . ASN A 1 79 ? 29.800 -14.633 -43.240 1.00 85.00 79 ASN A O 1
ATOM 656 N N . PHE A 1 80 ? 31.374 -14.528 -41.639 1.00 81.56 80 PHE A N 1
ATOM 657 C CA . PHE A 1 80 ? 32.505 -14.394 -42.560 1.00 81.56 80 PHE A CA 1
ATOM 658 C C . PHE A 1 80 ? 32.539 -15.478 -43.645 1.00 81.56 80 PHE A C 1
ATOM 660 O O . PHE A 1 80 ? 32.801 -15.185 -44.815 1.00 81.56 80 PHE A O 1
ATOM 667 N N . GLU A 1 81 ? 32.230 -16.727 -43.285 1.00 79.69 81 GLU A N 1
ATOM 668 C CA . GLU A 1 81 ? 32.230 -17.853 -44.225 1.00 79.69 81 GLU A CA 1
ATOM 669 C C . GLU A 1 81 ? 31.300 -17.613 -45.423 1.00 79.69 81 GLU A C 1
ATOM 671 O O . GLU A 1 81 ? 31.670 -17.942 -46.554 1.00 79.69 81 GLU A O 1
ATOM 676 N N . ASN A 1 82 ? 30.173 -16.922 -45.210 1.00 75.75 82 ASN A N 1
ATOM 677 C CA . ASN A 1 82 ? 29.152 -16.651 -46.227 1.00 75.75 82 ASN A CA 1
ATOM 678 C C . ASN A 1 82 ? 29.644 -15.745 -47.371 1.00 75.75 82 ASN A C 1
ATOM 680 O O . ASN A 1 82 ? 29.016 -15.690 -48.428 1.00 75.75 82 ASN A O 1
ATOM 684 N N . PHE A 1 83 ? 30.762 -15.034 -47.193 1.00 72.81 83 PHE A N 1
ATOM 685 C CA . PHE A 1 83 ? 31.349 -14.163 -48.220 1.00 72.81 83 PHE A CA 1
ATOM 686 C C . PHE A 1 83 ? 32.868 -14.329 -48.382 1.00 72.81 83 PHE A C 1
ATOM 688 O O . PHE A 1 83 ? 33.507 -13.558 -49.102 1.00 72.81 83 PHE A O 1
ATOM 695 N N . SER A 1 84 ? 33.438 -15.387 -47.803 1.00 67.69 84 SER A N 1
ATOM 696 C CA . SER A 1 84 ? 34.846 -15.784 -47.955 1.00 67.69 84 SER A CA 1
ATOM 697 C C . SER A 1 84 ? 35.275 -15.962 -49.426 1.00 67.69 84 SER A C 1
ATOM 699 O O . SER A 1 84 ? 36.403 -15.634 -49.802 1.00 67.69 84 SER A O 1
ATOM 701 N N . ASN A 1 85 ? 34.338 -16.355 -50.298 1.00 65.00 85 ASN A N 1
ATOM 702 C CA . ASN A 1 85 ? 34.530 -16.513 -51.746 1.00 65.00 85 ASN A CA 1
ATOM 703 C C . ASN A 1 85 ? 34.866 -15.206 -52.496 1.00 65.00 85 ASN A C 1
ATOM 705 O O . ASN A 1 85 ? 35.223 -15.250 -53.672 1.00 65.00 85 ASN A O 1
ATOM 709 N N . GLN A 1 86 ? 34.778 -14.039 -51.847 1.00 68.56 86 GLN A N 1
ATOM 710 C CA . GLN A 1 86 ? 35.108 -12.737 -52.444 1.00 68.56 86 GLN A CA 1
ATOM 711 C C . GLN A 1 86 ? 36.612 -12.389 -52.377 1.00 68.56 86 GLN A C 1
ATOM 713 O O . GLN A 1 86 ? 37.021 -11.293 -52.767 1.00 68.56 86 GLN A O 1
ATOM 718 N N . GLY A 1 87 ? 37.462 -13.323 -51.929 1.00 72.88 87 GLY A N 1
ATOM 719 C CA . GLY A 1 87 ? 38.923 -13.185 -51.986 1.00 72.88 87 GLY A CA 1
ATOM 720 C C . GLY A 1 87 ? 39.509 -12.281 -50.897 1.00 72.88 87 GLY A C 1
ATOM 721 O O . GLY A 1 87 ? 40.477 -11.551 -51.156 1.00 72.88 87 GLY A O 1
ATOM 722 N N . PHE A 1 88 ? 38.906 -12.325 -49.709 1.00 76.94 88 PHE A N 1
ATOM 723 C CA . PHE A 1 88 ? 39.344 -11.656 -48.484 1.00 76.94 88 PHE A CA 1
ATOM 724 C C . PHE A 1 88 ? 39.676 -12.699 -47.410 1.00 76.94 88 PHE A C 1
ATOM 726 O O . PHE A 1 88 ? 39.061 -13.762 -47.381 1.00 76.94 88 PHE A O 1
ATOM 733 N N . THR A 1 89 ? 40.580 -12.384 -46.484 1.00 82.12 89 THR A N 1
ATOM 734 C CA . THR A 1 89 ? 40.709 -13.119 -45.213 1.00 82.12 89 THR A CA 1
ATOM 735 C C . THR A 1 89 ? 40.066 -12.335 -44.070 1.00 82.12 89 THR A C 1
ATOM 737 O O . THR A 1 89 ? 40.041 -11.102 -44.092 1.00 82.12 89 THR A O 1
ATOM 740 N N . ILE A 1 90 ? 39.580 -13.032 -43.036 1.00 81.75 90 ILE A N 1
ATOM 741 C CA . ILE A 1 90 ? 38.948 -12.387 -41.873 1.00 81.75 90 ILE A CA 1
ATOM 742 C C . ILE A 1 90 ? 39.901 -11.389 -41.211 1.00 81.75 90 ILE A C 1
ATOM 744 O O . ILE A 1 90 ? 39.514 -10.273 -40.886 1.00 81.75 90 ILE A O 1
ATOM 748 N N . LYS A 1 91 ? 41.191 -11.737 -41.136 1.00 83.25 91 LYS A N 1
ATOM 749 C CA . LYS A 1 91 ? 42.236 -10.883 -40.571 1.00 83.25 91 LYS A CA 1
ATOM 750 C C . LYS A 1 91 ? 42.402 -9.572 -41.343 1.00 83.25 91 LYS A C 1
ATOM 752 O O . LYS A 1 91 ? 42.510 -8.521 -40.722 1.00 83.25 91 LYS A O 1
ATOM 757 N N . GLU A 1 92 ? 42.408 -9.612 -42.676 1.00 85.50 92 GLU A N 1
ATOM 758 C CA . GLU A 1 92 ? 42.537 -8.397 -43.494 1.00 85.50 92 GLU A CA 1
ATOM 759 C C . GLU A 1 92 ? 41.307 -7.487 -43.372 1.00 85.50 92 GLU A C 1
ATOM 761 O O . GLU A 1 92 ? 41.444 -6.263 -43.367 1.00 85.50 92 GLU A O 1
ATOM 766 N N . VAL A 1 93 ? 40.111 -8.074 -43.263 1.00 85.19 93 VAL A N 1
ATOM 767 C CA . VAL A 1 93 ? 38.857 -7.331 -43.083 1.00 85.19 93 VAL A CA 1
ATOM 768 C C . VAL A 1 93 ? 38.810 -6.671 -41.705 1.00 85.19 93 VAL A C 1
ATOM 770 O O . VAL A 1 93 ? 38.556 -5.467 -41.614 1.00 85.19 93 VAL A O 1
ATOM 773 N N . THR A 1 94 ? 39.129 -7.419 -40.647 1.00 83.12 94 THR A N 1
ATOM 774 C CA . THR A 1 94 ? 39.189 -6.899 -39.277 1.00 83.12 94 THR A CA 1
ATOM 775 C C . THR A 1 94 ? 40.223 -5.776 -39.155 1.00 83.12 94 THR A C 1
ATOM 777 O O . THR A 1 94 ? 39.907 -4.716 -38.621 1.00 83.12 94 THR A O 1
ATOM 780 N N . GLU A 1 95 ? 41.419 -5.929 -39.731 1.00 86.69 95 GLU A N 1
ATOM 781 C CA . GLU A 1 95 ? 42.463 -4.889 -39.727 1.00 86.69 95 GLU A CA 1
ATOM 782 C C . GLU A 1 95 ? 42.016 -3.609 -40.467 1.00 86.69 95 GLU A C 1
ATOM 784 O O . GLU A 1 95 ? 42.196 -2.480 -39.988 1.00 86.69 95 GLU A O 1
ATOM 789 N N . ALA A 1 96 ? 41.376 -3.761 -41.634 1.00 86.38 96 ALA A N 1
ATOM 790 C CA . ALA A 1 96 ? 40.834 -2.638 -42.400 1.00 86.38 96 ALA A CA 1
ATOM 791 C C . ALA A 1 96 ? 39.743 -1.875 -41.629 1.00 86.38 96 ALA A C 1
ATOM 793 O O . ALA A 1 96 ? 39.598 -0.660 -41.797 1.00 86.38 96 ALA A O 1
ATOM 794 N N . TRP A 1 97 ? 38.995 -2.567 -40.773 1.00 87.38 97 TRP A N 1
ATOM 795 C CA . TRP A 1 97 ? 37.964 -1.966 -39.938 1.00 87.38 97 TRP A CA 1
ATOM 796 C C . TRP A 1 97 ? 38.543 -1.272 -38.708 1.00 87.38 97 TRP A C 1
ATOM 798 O O . TRP A 1 97 ? 38.275 -0.087 -38.495 1.00 87.38 97 TRP A O 1
ATOM 808 N N . VAL A 1 98 ? 39.388 -1.967 -37.939 1.00 85.00 98 VAL A N 1
ATOM 809 C CA . VAL A 1 98 ? 40.040 -1.441 -36.728 1.00 85.00 98 VAL A CA 1
ATOM 810 C C . VAL A 1 98 ? 40.802 -0.156 -37.043 1.00 85.00 98 VAL A C 1
ATOM 812 O O . VAL A 1 98 ? 40.653 0.844 -36.340 1.00 85.00 98 VAL A O 1
ATOM 815 N N . SER A 1 99 ? 41.532 -0.125 -38.162 1.00 87.88 99 SER A N 1
ATOM 816 C CA . SER A 1 99 ? 42.287 1.061 -38.589 1.00 87.88 99 SER A CA 1
ATOM 817 C C . SER A 1 99 ? 41.423 2.294 -38.901 1.00 87.88 99 SER A C 1
ATOM 819 O O . SER A 1 99 ? 41.938 3.413 -38.904 1.00 87.88 99 SER A O 1
ATOM 821 N N . ARG A 1 100 ? 40.112 2.131 -39.142 1.00 89.44 100 ARG A N 1
ATOM 822 C CA . ARG A 1 100 ? 39.182 3.226 -39.480 1.00 89.44 100 ARG A CA 1
ATOM 823 C C . ARG A 1 100 ? 38.053 3.439 -38.475 1.00 89.44 100 ARG A C 1
ATOM 825 O O . ARG A 1 100 ? 37.328 4.427 -38.612 1.00 89.44 100 ARG A O 1
ATOM 832 N N . ILE A 1 101 ? 37.909 2.585 -37.461 1.00 88.12 101 ILE A N 1
ATOM 833 C CA . ILE A 1 101 ? 36.734 2.579 -36.577 1.00 88.12 101 ILE A CA 1
ATOM 834 C C . ILE A 1 101 ? 36.505 3.923 -35.880 1.00 88.12 101 ILE A C 1
ATOM 836 O O . ILE A 1 101 ? 35.374 4.390 -35.784 1.00 88.12 101 ILE A O 1
ATOM 840 N N . ARG A 1 102 ? 37.586 4.609 -35.487 1.00 88.88 102 ARG A N 1
ATOM 841 C CA . ARG A 1 102 ? 37.508 5.931 -34.851 1.00 88.88 102 ARG A CA 1
ATOM 842 C C . ARG A 1 102 ? 36.843 6.974 -35.751 1.00 88.88 102 ARG A C 1
ATOM 844 O O . ARG A 1 102 ? 36.104 7.809 -35.248 1.00 88.88 102 ARG A O 1
ATOM 851 N N . THR A 1 103 ? 37.110 6.938 -37.055 1.00 91.44 103 THR A N 1
ATOM 852 C CA . THR A 1 103 ? 36.509 7.855 -38.038 1.00 91.44 103 THR A CA 1
ATOM 853 C C . THR A 1 103 ? 35.089 7.426 -38.401 1.00 91.44 103 THR A C 1
ATOM 855 O O . THR A 1 103 ? 34.208 8.265 -38.563 1.00 91.44 103 THR A O 1
ATOM 858 N N . LEU A 1 104 ? 34.849 6.117 -38.503 1.00 91.75 104 LEU A N 1
ATOM 859 C CA . LEU A 1 104 ? 33.528 5.569 -38.818 1.00 91.75 104 LEU A CA 1
ATOM 860 C C . LEU A 1 104 ? 32.503 5.832 -37.701 1.00 91.75 104 LEU A C 1
ATOM 862 O O . LEU A 1 104 ? 31.347 6.112 -37.988 1.00 91.75 104 LEU A O 1
ATOM 866 N N . MET A 1 105 ? 32.941 5.818 -36.439 1.00 93.50 105 MET A N 1
ATOM 867 C CA . MET A 1 105 ? 32.099 6.066 -35.259 1.00 93.50 105 MET A CA 1
ATOM 868 C C . MET A 1 105 ? 32.144 7.526 -34.772 1.00 93.50 105 MET A C 1
ATOM 870 O O . MET A 1 105 ? 31.657 7.854 -33.679 1.00 93.50 105 MET A O 1
ATOM 874 N N . ASP A 1 106 ? 32.752 8.427 -35.551 1.00 93.44 106 ASP A N 1
ATOM 875 C CA . ASP A 1 106 ? 32.752 9.854 -35.236 1.00 93.44 106 ASP A CA 1
ATOM 876 C C . ASP A 1 106 ? 31.363 10.477 -35.456 1.00 93.44 106 ASP A C 1
ATOM 878 O O . ASP A 1 106 ? 30.559 9.988 -36.246 1.00 93.44 106 ASP A O 1
ATOM 882 N N . GLU A 1 107 ? 31.048 11.545 -34.719 1.00 89.88 107 GLU A N 1
ATOM 883 C CA . GLU A 1 107 ? 29.705 12.145 -34.742 1.00 89.88 107 GLU A CA 1
ATOM 884 C C . GLU A 1 107 ? 29.297 12.699 -36.110 1.00 89.88 107 GLU A C 1
ATOM 886 O O . GLU A 1 107 ? 28.111 12.700 -36.427 1.00 89.88 107 GLU A O 1
ATOM 891 N N . ARG A 1 108 ? 30.253 13.145 -36.934 1.00 91.56 108 ARG A N 1
ATOM 892 C CA . ARG A 1 108 ? 29.975 13.678 -38.276 1.00 91.56 108 ARG A CA 1
ATOM 893 C C . ARG A 1 108 ? 29.617 12.548 -39.229 1.00 91.56 108 ARG A C 1
ATOM 895 O O . ARG A 1 108 ? 28.747 12.732 -40.067 1.00 91.56 108 ARG A O 1
ATOM 902 N N . THR A 1 109 ? 30.259 11.390 -39.082 1.00 92.81 109 THR A N 1
ATOM 903 C CA . THR A 1 109 ? 29.907 10.185 -39.839 1.00 92.81 109 THR A CA 1
ATOM 904 C C . THR A 1 109 ? 28.542 9.654 -39.404 1.00 92.81 109 THR A C 1
ATOM 906 O O . THR A 1 109 ? 27.653 9.489 -40.235 1.00 92.81 109 THR A O 1
ATOM 909 N N . LEU A 1 110 ? 28.330 9.464 -38.097 1.00 93.88 110 LEU A N 1
ATOM 910 C CA . LEU A 1 110 ? 27.067 8.934 -37.568 1.00 93.88 110 LEU A CA 1
ATOM 911 C C . LEU A 1 110 ? 25.882 9.903 -37.733 1.00 93.88 110 LEU A C 1
ATOM 913 O O . LEU A 1 110 ? 24.731 9.492 -37.610 1.00 93.88 110 LEU A O 1
ATOM 917 N N . TYR A 1 111 ? 26.130 11.178 -38.055 1.00 91.06 111 TYR A N 1
ATOM 918 C CA . TYR A 1 111 ? 25.080 12.126 -38.434 1.00 91.06 111 TYR A CA 1
ATOM 919 C C . TYR A 1 111 ? 24.261 11.647 -39.641 1.00 91.06 111 TYR A C 1
ATOM 921 O O . TYR A 1 111 ? 23.075 11.955 -39.719 1.00 91.06 111 TYR A O 1
ATOM 929 N N . PHE A 1 112 ? 24.873 10.874 -40.543 1.00 91.31 112 PHE A N 1
ATOM 930 C CA . PHE A 1 112 ? 24.224 10.327 -41.736 1.00 91.31 112 PHE A CA 1
ATOM 931 C C . PHE A 1 112 ? 23.421 9.046 -41.472 1.00 91.31 112 PHE A C 1
ATOM 933 O O . PHE A 1 112 ? 22.815 8.521 -42.403 1.00 91.31 112 PHE A O 1
ATOM 940 N N . MET A 1 113 ? 23.396 8.537 -40.233 1.00 92.88 113 MET A N 1
ATOM 941 C CA . MET A 1 113 ? 22.522 7.416 -39.885 1.00 92.88 113 MET A CA 1
ATOM 942 C C . MET A 1 113 ? 21.046 7.782 -40.098 1.00 92.88 113 MET A C 1
ATOM 944 O O . MET A 1 113 ? 20.653 8.918 -39.809 1.00 92.88 113 MET A O 1
ATOM 948 N N . PRO A 1 114 ? 20.209 6.823 -40.532 1.00 89.00 114 PRO A N 1
ATOM 949 C CA . PRO A 1 114 ? 18.778 7.044 -40.681 1.00 89.00 114 PRO A CA 1
ATOM 950 C C . PRO A 1 114 ? 18.153 7.496 -39.356 1.00 89.00 114 PRO A C 1
ATOM 952 O O . PRO A 1 114 ? 18.362 6.881 -38.305 1.00 89.00 114 PRO A O 1
ATOM 955 N N . LEU A 1 115 ? 17.389 8.588 -39.423 1.00 92.12 115 LEU A N 1
ATOM 956 C CA . LEU A 1 115 ? 16.581 9.081 -38.316 1.00 92.12 115 LEU A CA 1
ATOM 957 C C . LEU A 1 115 ? 15.204 8.415 -38.369 1.00 92.12 115 LEU A C 1
ATOM 959 O O . LEU A 1 115 ? 14.512 8.539 -39.376 1.00 92.12 115 LEU A O 1
ATOM 963 N N . ILE A 1 116 ? 14.804 7.760 -37.282 1.00 91.81 116 ILE A N 1
ATOM 964 C CA . ILE A 1 116 ? 13.495 7.119 -37.148 1.00 91.81 116 ILE A CA 1
ATOM 965 C C . ILE A 1 116 ? 12.686 7.744 -36.007 1.00 91.81 116 ILE A C 1
ATOM 967 O O . ILE A 1 116 ? 13.235 8.181 -34.988 1.00 91.81 116 ILE A O 1
ATOM 971 N N . GLU A 1 117 ? 11.368 7.791 -36.186 1.00 90.88 117 GLU A N 1
ATOM 972 C CA . GLU A 1 117 ? 10.424 8.148 -35.132 1.00 90.88 117 GLU A CA 1
ATOM 973 C C . GLU A 1 117 ? 10.024 6.897 -34.345 1.00 90.88 117 GLU A C 1
ATOM 975 O O . GLU A 1 117 ? 9.612 5.893 -34.925 1.00 90.88 117 GLU A O 1
ATOM 980 N N . ILE A 1 118 ? 10.137 6.964 -33.017 1.00 91.19 118 ILE A N 1
ATOM 981 C CA . ILE A 1 118 ? 9.753 5.862 -32.133 1.00 91.19 118 ILE A CA 1
ATOM 982 C C . ILE A 1 118 ? 8.312 6.062 -31.683 1.00 91.19 118 ILE A C 1
ATOM 984 O O . ILE A 1 118 ? 8.012 6.950 -30.877 1.00 91.19 118 ILE A O 1
ATOM 988 N N . LYS A 1 119 ? 7.417 5.203 -32.173 1.00 91.88 119 LYS A N 1
ATOM 989 C CA . LYS A 1 119 ? 6.009 5.193 -31.769 1.00 91.88 119 LYS A CA 1
ATOM 990 C C . LYS A 1 119 ? 5.816 4.206 -30.625 1.00 91.88 119 LYS A C 1
ATOM 992 O O . LYS A 1 119 ? 5.571 3.027 -30.856 1.00 91.88 119 LYS A O 1
ATOM 997 N N . LEU A 1 120 ? 5.935 4.690 -29.392 1.00 91.81 120 LEU A N 1
ATOM 998 C CA . LEU A 1 120 ? 5.814 3.839 -28.208 1.00 91.81 120 LEU A CA 1
ATOM 999 C C . LEU A 1 120 ? 4.407 3.248 -28.047 1.00 91.81 120 LEU A C 1
ATOM 1001 O O . LEU A 1 120 ? 3.411 3.962 -28.177 1.00 91.81 120 LEU A O 1
ATOM 1005 N N . GLN A 1 121 ? 4.348 1.968 -27.685 1.00 94.25 121 GLN A N 1
ATOM 1006 C CA . GLN A 1 121 ? 3.139 1.283 -27.251 1.00 94.25 121 GLN A CA 1
ATOM 1007 C C . GLN A 1 121 ? 2.743 1.792 -25.859 1.00 94.25 121 GLN A C 1
ATOM 1009 O O . GLN A 1 121 ? 3.489 1.653 -24.880 1.00 94.25 121 GLN A O 1
ATOM 1014 N N . ILE A 1 122 ? 1.560 2.399 -25.787 1.00 91.69 122 ILE A N 1
ATOM 1015 C CA . ILE A 1 122 ? 1.009 3.019 -24.581 1.00 91.69 122 ILE A CA 1
ATOM 1016 C C . ILE A 1 122 ? -0.239 2.274 -24.116 1.00 91.69 122 ILE A C 1
ATOM 1018 O O . ILE A 1 122 ? -0.997 1.748 -24.926 1.00 91.69 122 ILE A O 1
ATOM 1022 N N . ASP A 1 123 ? -0.463 2.268 -22.805 1.00 95.69 123 ASP A N 1
ATOM 1023 C CA . ASP A 1 123 ? -1.723 1.787 -22.241 1.00 95.69 123 ASP A CA 1
ATOM 1024 C C . ASP A 1 123 ? -2.844 2.779 -22.588 1.00 95.69 123 ASP A C 1
ATOM 1026 O O . ASP A 1 123 ? -2.629 3.996 -22.640 1.00 95.69 123 ASP A O 1
ATOM 1030 N N . THR A 1 124 ? -4.053 2.266 -22.792 1.00 95.50 124 THR A N 1
ATOM 1031 C CA . THR A 1 124 ? -5.254 3.087 -22.995 1.00 95.50 124 THR A CA 1
ATOM 1032 C C . THR A 1 124 ? -6.197 2.922 -21.809 1.00 95.50 124 THR A C 1
ATOM 1034 O O . THR A 1 124 ? -5.945 2.122 -20.914 1.00 95.50 124 THR A O 1
ATOM 1037 N N . GLU A 1 125 ? -7.321 3.637 -21.788 1.00 95.19 125 GLU A N 1
ATOM 1038 C CA . GLU A 1 125 ? -8.340 3.434 -20.747 1.00 95.19 125 GLU A CA 1
ATOM 1039 C C . GLU A 1 125 ? -8.872 1.988 -20.699 1.00 95.19 125 GLU A C 1
ATOM 1041 O O . GLU A 1 125 ? -9.357 1.552 -19.659 1.00 95.19 125 GLU A O 1
ATOM 1046 N N . LYS A 1 126 ? -8.795 1.245 -21.810 1.00 96.75 126 LYS A N 1
ATOM 1047 C CA . LYS A 1 126 ? -9.412 -0.081 -21.951 1.00 96.75 126 LYS A CA 1
ATOM 1048 C C . LYS A 1 126 ? -8.439 -1.244 -21.798 1.00 96.75 126 LYS A C 1
ATOM 1050 O O . LYS A 1 126 ? -8.891 -2.359 -21.571 1.00 96.75 126 LYS A O 1
ATOM 1055 N N . GLU A 1 127 ? -7.144 -0.993 -21.951 1.00 97.19 127 GLU A N 1
ATOM 1056 C CA . GLU A 1 127 ? -6.133 -2.046 -22.037 1.00 97.19 127 GLU A CA 1
ATOM 1057 C C . GLU A 1 127 ? -4.774 -1.590 -21.498 1.00 97.19 127 GLU A C 1
ATOM 1059 O O . GLU A 1 127 ? -4.435 -0.401 -21.504 1.00 97.19 127 GLU A O 1
ATOM 1064 N N . SER A 1 128 ? -3.992 -2.564 -21.041 1.00 98.00 128 SER A N 1
ATOM 1065 C CA . SER A 1 128 ? -2.658 -2.407 -20.470 1.00 98.00 128 SER A CA 1
ATOM 1066 C C . SER A 1 128 ? -1.697 -3.418 -21.084 1.00 98.00 128 SER A C 1
ATOM 1068 O O . SER A 1 128 ? -2.075 -4.565 -21.305 1.00 98.00 128 SER A O 1
ATOM 1070 N N . TYR A 1 129 ? -0.443 -3.018 -21.295 1.00 98.12 129 TYR A N 1
ATOM 1071 C CA . TYR A 1 129 ? 0.602 -3.887 -21.836 1.00 98.12 129 TYR A CA 1
ATOM 1072 C C . TYR A 1 129 ? 1.722 -4.113 -20.817 1.00 98.12 129 TYR A C 1
ATOM 1074 O O . TYR A 1 129 ? 2.208 -3.171 -20.176 1.00 98.12 129 TYR A O 1
ATOM 1082 N N . PHE A 1 130 ? 2.147 -5.366 -20.682 1.00 98.31 130 PHE A N 1
ATOM 1083 C CA . PHE A 1 130 ? 3.268 -5.816 -19.855 1.00 98.31 130 PHE A CA 1
ATOM 1084 C C . PHE A 1 130 ? 4.283 -6.507 -20.759 1.00 98.31 130 PHE A C 1
ATOM 1086 O O . PHE A 1 130 ? 3.903 -7.242 -21.659 1.00 98.31 130 PHE A O 1
ATOM 1093 N N . TYR A 1 131 ? 5.570 -6.249 -20.571 1.00 97.88 131 TYR A N 1
ATOM 1094 C CA . TYR A 1 131 ? 6.592 -6.649 -21.536 1.00 97.88 131 TYR A CA 1
ATOM 1095 C C . TYR A 1 131 ? 7.563 -7.603 -20.847 1.00 97.88 131 TYR A C 1
ATOM 1097 O O . TYR A 1 131 ? 8.288 -7.166 -19.967 1.00 97.88 131 TYR A O 1
ATOM 1105 N N . PHE A 1 132 ? 7.555 -8.885 -21.197 1.00 98.12 132 PHE A N 1
ATOM 1106 C CA . PHE A 1 132 ? 8.469 -9.912 -20.683 1.00 98.12 132 PHE A CA 1
ATOM 1107 C C . PHE A 1 132 ? 9.506 -10.261 -21.747 1.00 98.12 132 PHE A C 1
ATOM 1109 O O . PHE A 1 132 ? 9.279 -10.037 -22.926 1.00 98.12 132 PHE A O 1
ATOM 1116 N N . LYS A 1 133 ? 10.640 -10.850 -21.371 1.00 96.44 133 LYS A N 1
ATOM 1117 C CA . LYS A 1 133 ? 11.729 -11.153 -22.322 1.00 96.44 133 LYS A CA 1
ATOM 1118 C C . LYS A 1 133 ? 11.285 -11.876 -23.596 1.00 96.44 133 LYS A C 1
ATOM 1120 O O . LYS A 1 133 ? 11.762 -11.539 -24.678 1.00 96.44 133 LYS A O 1
ATOM 1125 N N . ASN A 1 134 ? 10.390 -12.847 -23.458 1.00 96.00 134 ASN A N 1
ATOM 1126 C CA . ASN A 1 134 ? 9.903 -13.682 -24.548 1.00 96.00 134 ASN A CA 1
ATOM 1127 C C . ASN A 1 134 ? 8.669 -13.121 -25.274 1.00 96.00 134 ASN A C 1
ATOM 1129 O O . ASN A 1 134 ? 8.443 -13.498 -26.420 1.00 96.00 134 ASN A O 1
ATOM 1133 N N . ALA A 1 135 ? 7.864 -12.263 -24.639 1.00 96.50 135 ALA A N 1
ATOM 1134 C CA . ALA A 1 135 ? 6.605 -11.785 -25.211 1.00 96.50 135 ALA A CA 1
ATOM 1135 C C . ALA A 1 135 ? 6.058 -10.531 -24.514 1.00 96.50 135 ALA A C 1
ATOM 1137 O O . ALA A 1 135 ? 6.293 -10.282 -23.330 1.00 96.50 135 ALA A O 1
ATOM 1138 N N . ALA A 1 136 ? 5.224 -9.781 -25.229 1.00 97.81 136 ALA A N 1
ATOM 1139 C CA . ALA A 1 136 ? 4.315 -8.829 -24.611 1.00 97.81 136 ALA A CA 1
ATOM 1140 C C . ALA A 1 136 ? 3.038 -9.543 -24.140 1.00 97.81 136 ALA A C 1
ATOM 1142 O O . ALA A 1 136 ? 2.593 -10.515 -24.741 1.00 97.81 136 ALA A O 1
ATOM 1143 N N . VAL A 1 137 ? 2.420 -9.044 -23.076 1.00 98.38 137 VAL A N 1
ATOM 1144 C CA . VAL A 1 137 ? 1.115 -9.489 -22.588 1.00 98.38 137 VAL A CA 1
ATOM 1145 C C . VAL A 1 137 ? 0.172 -8.300 -22.597 1.00 98.38 137 VAL A C 1
ATOM 1147 O O . VAL A 1 137 ? 0.435 -7.283 -21.947 1.00 98.38 137 VAL A O 1
ATOM 1150 N N . LYS A 1 138 ? -0.929 -8.427 -23.330 1.00 98.38 138 LYS A N 1
ATOM 1151 C CA . LYS A 1 138 ? -2.037 -7.477 -23.323 1.00 98.38 138 LYS A CA 1
ATOM 1152 C C . LYS A 1 138 ? -3.071 -7.921 -22.297 1.00 98.38 138 LYS A C 1
ATOM 1154 O O . LYS A 1 138 ? -3.426 -9.091 -22.225 1.00 98.38 138 LYS A O 1
ATOM 1159 N N . VAL A 1 139 ? -3.556 -6.969 -21.513 1.00 98.62 139 VAL A N 1
ATOM 1160 C CA . VAL A 1 139 ? -4.638 -7.153 -20.545 1.00 98.62 139 VAL A CA 1
ATOM 1161 C C . VAL A 1 139 ? -5.742 -6.169 -20.880 1.00 98.62 139 VAL A C 1
ATOM 1163 O O . VAL A 1 139 ? -5.504 -4.961 -20.860 1.00 98.62 139 VAL A O 1
ATOM 1166 N N . ASP A 1 140 ? -6.944 -6.667 -21.136 1.00 98.00 140 ASP A N 1
ATOM 1167 C CA . ASP A 1 140 ? -8.160 -5.860 -21.200 1.00 98.00 140 ASP A CA 1
ATOM 1168 C C . ASP A 1 140 ? -9.208 -6.378 -20.201 1.00 98.00 140 ASP A C 1
ATOM 1170 O O . ASP A 1 140 ? -8.897 -7.155 -19.293 1.00 98.00 140 ASP A O 1
ATOM 1174 N N . LYS A 1 141 ? -10.443 -5.878 -20.297 1.00 96.44 141 LYS A N 1
ATOM 1175 C CA . LYS A 1 141 ? -11.536 -6.246 -19.384 1.00 96.44 141 LYS A CA 1
ATOM 1176 C C . LYS A 1 141 ? -11.941 -7.715 -19.473 1.00 96.44 141 LYS A C 1
ATOM 1178 O O . LYS A 1 141 ? -12.455 -8.233 -18.484 1.00 96.44 141 LYS A O 1
ATOM 1183 N N . GLU A 1 142 ? -11.758 -8.331 -20.633 1.00 95.81 142 GLU A N 1
ATOM 1184 C CA . GLU A 1 142 ? -12.285 -9.647 -20.981 1.00 95.81 142 GLU A CA 1
ATOM 1185 C C . GLU A 1 142 ? -11.184 -10.705 -20.916 1.00 95.81 142 GLU A C 1
ATOM 1187 O O . GLU A 1 142 ? -11.393 -11.774 -20.342 1.00 95.81 142 GLU A O 1
ATOM 1192 N N . GLU A 1 143 ? -9.990 -10.398 -21.430 1.00 96.44 143 GLU A N 1
ATOM 1193 C CA . GLU A 1 143 ? -8.919 -11.378 -21.592 1.00 96.44 143 GLU A CA 1
ATOM 1194 C C . GLU A 1 143 ? -7.509 -10.860 -21.263 1.00 96.44 143 GLU A C 1
ATOM 1196 O O . GLU A 1 143 ? -7.237 -9.662 -21.132 1.00 96.44 143 GLU A O 1
ATOM 1201 N N . ILE A 1 144 ? -6.603 -11.826 -21.092 1.00 97.19 144 ILE A N 1
ATOM 1202 C CA . ILE A 1 144 ? -5.159 -11.639 -20.942 1.00 97.19 144 ILE A CA 1
ATOM 1203 C C . ILE A 1 144 ? -4.505 -12.459 -22.055 1.00 97.19 144 ILE A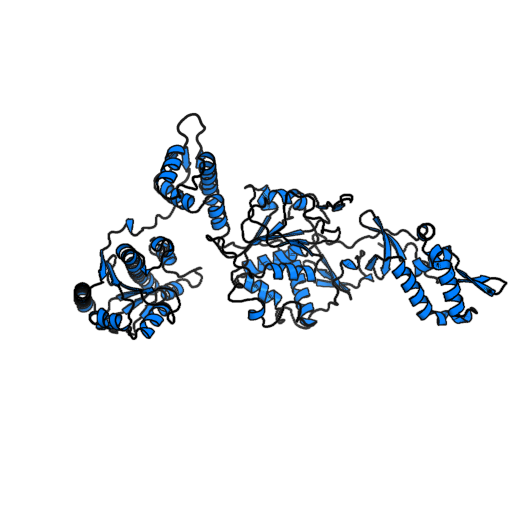 C 1
ATOM 1205 O O . ILE A 1 144 ? -4.664 -13.679 -22.078 1.00 97.19 144 ILE A O 1
ATOM 1209 N N . THR A 1 145 ? -3.787 -11.814 -22.973 1.00 97.62 145 THR A N 1
ATOM 1210 C CA . THR A 1 145 ? -3.278 -12.436 -24.206 1.00 97.62 145 THR A CA 1
ATOM 1211 C C . THR A 1 145 ? -1.785 -12.204 -24.406 1.00 97.62 145 THR A C 1
ATOM 1213 O O . THR A 1 145 ? -1.272 -11.108 -24.188 1.00 97.62 145 THR A O 1
ATOM 1216 N N . LEU A 1 146 ? -1.076 -13.255 -24.827 1.00 97.56 146 LEU A N 1
ATOM 1217 C CA . LEU A 1 146 ? 0.324 -13.181 -25.250 1.00 97.56 146 LEU A CA 1
ATOM 1218 C C . LEU A 1 146 ? 0.410 -12.630 -26.676 1.00 97.56 146 LEU A C 1
ATOM 1220 O O . LEU A 1 146 ? -0.339 -13.050 -27.555 1.00 97.56 146 LEU A O 1
ATOM 1224 N N . ILE A 1 147 ? 1.345 -11.713 -26.897 1.00 97.19 147 ILE A N 1
ATOM 1225 C CA . ILE A 1 147 ? 1.604 -11.056 -28.174 1.00 97.19 147 ILE A CA 1
ATOM 1226 C C . ILE A 1 147 ? 3.104 -11.144 -28.454 1.00 97.19 147 ILE A C 1
ATOM 1228 O O . ILE A 1 147 ? 3.927 -10.717 -27.638 1.00 97.19 147 ILE A O 1
ATOM 1232 N N . ASN A 1 148 ? 3.467 -11.676 -29.621 1.00 96.81 148 ASN A N 1
ATOM 1233 C CA . ASN A 1 148 ? 4.846 -11.602 -30.091 1.00 96.81 148 ASN A CA 1
ATOM 1234 C C . ASN A 1 148 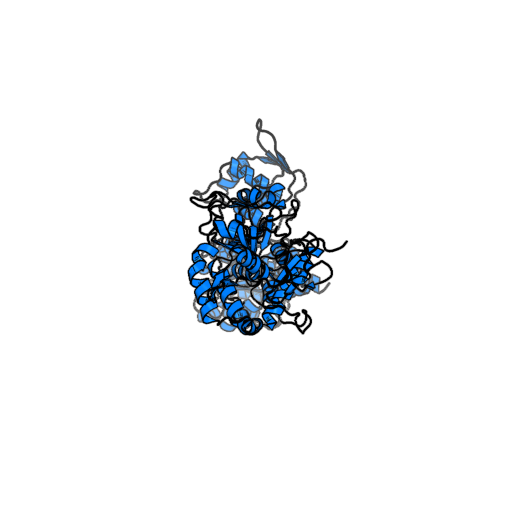? 5.205 -10.144 -30.360 1.00 96.81 148 ASN A C 1
ATOM 1236 O O . ASN A 1 148 ? 4.395 -9.382 -30.882 1.00 96.81 148 ASN A O 1
ATOM 1240 N N . TYR A 1 149 ? 6.432 -9.744 -30.047 1.00 96.50 149 TYR A N 1
ATOM 1241 C CA . TYR A 1 149 ? 6.810 -8.342 -30.188 1.00 96.50 149 TYR A CA 1
ATOM 1242 C C . TYR A 1 149 ? 6.670 -7.814 -31.629 1.00 96.50 149 TYR A C 1
ATOM 1244 O O . TYR A 1 149 ? 6.231 -6.680 -31.814 1.00 96.50 149 TYR A O 1
ATOM 1252 N N . GLU A 1 150 ? 6.906 -8.648 -32.649 1.00 94.81 150 GLU A N 1
ATOM 1253 C CA . GLU A 1 150 ? 6.687 -8.315 -34.068 1.00 94.81 150 GLU A CA 1
ATOM 1254 C C . GLU A 1 150 ? 5.231 -7.947 -34.419 1.00 94.81 150 GLU A C 1
ATOM 1256 O O . GLU A 1 150 ? 4.990 -7.190 -35.367 1.00 94.81 150 GLU A O 1
ATOM 1261 N N . ASP A 1 151 ? 4.275 -8.435 -33.625 1.00 95.38 151 ASP A N 1
ATOM 1262 C CA . ASP A 1 151 ? 2.839 -8.233 -33.808 1.00 95.38 151 ASP A CA 1
ATOM 1263 C C . ASP A 1 151 ? 2.295 -7.027 -33.026 1.00 95.38 151 ASP A C 1
ATOM 1265 O O . ASP A 1 151 ? 1.123 -6.681 -33.176 1.00 95.38 151 ASP A O 1
ATOM 1269 N N . LEU A 1 152 ? 3.120 -6.350 -32.217 1.00 94.44 152 LEU A N 1
ATOM 1270 C CA . LEU A 1 152 ? 2.707 -5.117 -31.544 1.00 94.44 152 LEU A CA 1
ATOM 1271 C C . LEU A 1 152 ? 2.436 -3.978 -32.542 1.00 94.44 152 LEU A C 1
ATOM 1273 O O . LEU A 1 152 ? 3.197 -3.740 -33.480 1.00 94.44 152 LEU A O 1
ATOM 1277 N N . ASP A 1 153 ? 1.387 -3.197 -32.269 1.00 92.56 153 ASP A N 1
ATOM 1278 C CA . ASP A 1 153 ? 1.025 -1.993 -33.038 1.00 92.56 153 ASP A CA 1
ATOM 1279 C C . ASP A 1 153 ? 2.010 -0.822 -32.851 1.00 92.56 153 ASP A C 1
ATOM 1281 O O . ASP A 1 153 ? 2.016 0.153 -33.617 1.00 92.56 153 ASP A O 1
ATOM 1285 N N . GLY A 1 154 ? 2.821 -0.893 -31.799 1.00 93.81 154 GLY A N 1
ATOM 1286 C CA . GLY A 1 154 ? 3.804 0.100 -31.406 1.00 93.81 154 GLY A CA 1
ATOM 1287 C C . GLY A 1 154 ? 5.068 -0.548 -30.855 1.00 93.81 154 GLY A C 1
ATOM 1288 O O . GLY A 1 154 ? 5.187 -1.762 -30.727 1.00 93.81 154 GLY A O 1
ATOM 1289 N N . GLN A 1 155 ? 6.034 0.294 -30.521 1.00 95.38 155 GLN A N 1
ATOM 1290 C CA . GLN A 1 155 ? 7.356 -0.113 -30.069 1.00 95.38 155 GLN A CA 1
ATOM 1291 C C . GLN A 1 155 ? 7.484 -0.047 -28.549 1.00 95.38 155 GLN A C 1
ATOM 1293 O O . GLN A 1 155 ? 6.835 0.761 -27.886 1.00 95.38 155 GLN A O 1
ATOM 1298 N N . VAL A 1 156 ? 8.366 -0.857 -27.980 1.00 95.56 156 VAL A N 1
ATOM 1299 C CA . VAL A 1 156 ? 8.664 -0.859 -26.544 1.00 95.56 156 VAL A CA 1
ATOM 1300 C C . VAL A 1 156 ? 10.132 -0.533 -26.318 1.00 95.56 156 VAL A C 1
ATOM 1302 O O . VAL A 1 156 ? 10.984 -0.977 -27.078 1.00 95.56 156 VAL A O 1
ATOM 1305 N N . LEU A 1 157 ? 10.447 0.239 -25.279 1.00 94.88 157 LEU A N 1
ATOM 1306 C CA . LEU A 1 157 ? 11.839 0.404 -24.861 1.00 94.88 157 LEU A CA 1
ATOM 1307 C C . LEU A 1 157 ? 12.277 -0.826 -24.062 1.00 94.88 157 LEU A C 1
ATOM 1309 O O . LEU A 1 157 ? 11.569 -1.225 -23.141 1.00 94.88 157 LEU A O 1
ATOM 1313 N N . GLU A 1 158 ? 13.455 -1.376 -24.353 1.00 95.50 158 GLU A N 1
ATOM 1314 C CA . GLU A 1 158 ? 13.992 -2.555 -23.654 1.00 95.50 158 GLU A CA 1
ATOM 1315 C C . GLU A 1 158 ? 14.033 -2.367 -22.126 1.00 95.50 158 GLU A C 1
ATOM 1317 O O . GLU A 1 158 ? 13.718 -3.286 -21.378 1.00 95.50 158 GLU A O 1
ATOM 1322 N N . GLU A 1 159 ? 14.309 -1.153 -21.636 1.00 92.94 159 GLU A N 1
ATOM 1323 C CA . GLU A 1 159 ? 14.308 -0.857 -20.193 1.00 92.94 159 GLU A CA 1
ATOM 1324 C C . GLU A 1 159 ? 12.937 -1.034 -19.512 1.00 92.94 159 GLU A C 1
ATOM 1326 O O . GLU A 1 159 ? 12.871 -1.144 -18.291 1.00 92.94 159 GLU A O 1
ATOM 1331 N N . GLN A 1 160 ? 11.841 -1.043 -20.280 1.00 94.25 160 GLN A N 1
ATOM 1332 C CA . GLN A 1 160 ? 10.486 -1.297 -19.778 1.00 94.25 160 GLN A CA 1
ATOM 1333 C C . GLN A 1 160 ? 10.160 -2.791 -19.703 1.00 94.25 160 GLN A C 1
ATOM 1335 O O . GLN A 1 160 ? 9.075 -3.147 -19.236 1.00 94.25 160 GLN A O 1
ATOM 1340 N N . MET A 1 161 ? 11.057 -3.653 -20.186 1.00 96.88 161 MET A N 1
ATOM 1341 C CA . MET A 1 161 ? 10.876 -5.095 -20.155 1.00 96.88 161 MET A CA 1
ATOM 1342 C C . MET A 1 161 ? 11.213 -5.652 -18.773 1.00 96.88 161 MET A C 1
ATOM 1344 O O . MET A 1 161 ? 12.226 -5.335 -18.151 1.00 96.88 161 MET A O 1
ATOM 1348 N N . ILE A 1 162 ? 10.353 -6.542 -18.305 1.00 97.31 162 ILE A N 1
ATOM 1349 C CA . ILE A 1 162 ? 10.546 -7.355 -17.122 1.00 97.31 162 ILE A CA 1
ATOM 1350 C C . ILE A 1 162 ? 11.601 -8.407 -17.479 1.00 97.31 162 ILE A C 1
ATOM 1352 O O . ILE A 1 162 ? 11.453 -9.153 -18.446 1.00 97.31 162 ILE A O 1
ATOM 1356 N N . ASN A 1 163 ? 12.680 -8.468 -16.695 1.00 95.00 163 ASN A N 1
ATOM 1357 C CA . ASN A 1 163 ? 13.877 -9.275 -16.966 1.00 95.00 163 ASN A CA 1
ATOM 1358 C C . ASN A 1 163 ? 13.684 -10.796 -16.734 1.00 95.00 163 ASN A C 1
ATOM 1360 O O . ASN A 1 163 ? 14.553 -11.460 -16.171 1.00 95.00 163 ASN A O 1
ATOM 1364 N N . ARG A 1 164 ? 12.551 -11.358 -17.159 1.00 95.56 164 ARG A N 1
ATOM 1365 C CA . ARG A 1 164 ? 12.202 -12.785 -17.094 1.00 95.56 164 ARG A CA 1
ATOM 1366 C C . ARG A 1 164 ? 11.210 -13.130 -18.198 1.00 95.56 164 ARG A C 1
ATOM 1368 O O . ARG A 1 164 ? 10.530 -12.236 -18.704 1.00 95.56 164 ARG A O 1
ATOM 1375 N N . ASP A 1 165 ? 11.149 -14.404 -18.549 1.00 96.88 165 ASP A N 1
ATOM 1376 C CA . ASP A 1 165 ? 10.129 -14.920 -19.455 1.00 96.88 165 ASP A CA 1
ATOM 1377 C C . ASP A 1 165 ? 8.791 -15.051 -18.715 1.00 96.88 165 ASP A C 1
ATOM 1379 O O . ASP A 1 165 ? 8.756 -15.126 -17.482 1.00 96.88 165 ASP A O 1
ATOM 1383 N N . PHE A 1 166 ? 7.694 -15.054 -19.466 1.00 97.12 166 PHE A N 1
ATOM 1384 C CA . PHE A 1 166 ? 6.363 -15.343 -18.951 1.00 97.12 166 PHE A CA 1
ATOM 1385 C C . PHE A 1 166 ? 5.689 -16.430 -19.772 1.00 97.12 166 PHE A C 1
ATOM 1387 O O . PHE A 1 166 ? 5.665 -16.389 -21.002 1.00 97.12 166 PHE A O 1
ATOM 1394 N N . GLU A 1 167 ? 5.087 -17.370 -19.058 1.00 95.44 167 GLU A N 1
ATOM 1395 C CA . GLU A 1 167 ? 4.196 -18.376 -19.609 1.00 95.44 167 GLU A CA 1
ATOM 1396 C C . GLU A 1 167 ? 2.936 -18.426 -18.751 1.00 95.44 167 GLU A C 1
ATOM 1398 O O . GLU A 1 167 ? 2.974 -18.170 -17.541 1.00 95.44 167 GLU A O 1
ATOM 1403 N N . PHE A 1 168 ? 1.803 -18.764 -19.367 1.00 94.00 168 PHE A N 1
ATOM 1404 C CA . PHE A 1 168 ? 0.590 -18.986 -18.594 1.00 94.00 168 PHE A CA 1
ATOM 1405 C C . PHE A 1 168 ? 0.812 -20.131 -17.600 1.00 94.00 168 PHE A C 1
ATOM 1407 O O . PHE A 1 168 ? 1.319 -21.185 -17.995 1.00 94.00 168 PHE A O 1
ATOM 1414 N N . PRO A 1 169 ? 0.416 -19.962 -16.327 1.00 88.94 169 PRO A N 1
ATOM 1415 C CA . PRO A 1 169 ? 0.489 -21.051 -15.368 1.00 88.94 169 PRO A CA 1
ATOM 1416 C C . PRO A 1 169 ? -0.266 -22.291 -15.864 1.00 88.94 169 PRO A C 1
ATOM 1418 O O . PRO A 1 169 ? -1.361 -22.177 -16.418 1.00 88.94 169 PRO A O 1
ATOM 1421 N N . GLN A 1 170 ? 0.298 -23.481 -15.641 1.00 83.12 170 GLN A N 1
ATOM 1422 C CA . GLN A 1 170 ? -0.291 -24.740 -16.120 1.00 83.12 170 GLN A CA 1
ATOM 1423 C C . GLN A 1 170 ? -1.610 -25.083 -15.413 1.00 83.12 170 GLN A C 1
ATOM 1425 O O . GLN A 1 170 ? -2.477 -25.754 -15.975 1.00 83.12 170 GLN A O 1
ATOM 1430 N N . GLN A 1 171 ? -1.770 -24.620 -14.172 1.00 82.44 171 GLN A N 1
ATOM 1431 C CA . GLN A 1 171 ? -2.975 -24.812 -13.375 1.00 82.44 171 GLN A CA 1
ATOM 1432 C C . GLN A 1 171 ? -3.856 -23.560 -13.401 1.00 82.44 171 GLN A C 1
ATOM 1434 O O . GLN A 1 171 ? -3.389 -22.437 -13.600 1.00 82.44 171 GLN A O 1
ATOM 1439 N N . LYS A 1 172 ? -5.156 -23.734 -13.137 1.00 78.06 172 LYS A N 1
ATOM 1440 C CA . LYS A 1 172 ? -6.063 -22.593 -12.951 1.00 78.06 172 LYS A CA 1
ATOM 1441 C C . LYS A 1 172 ? -5.585 -21.738 -11.778 1.00 78.06 172 LYS A C 1
ATOM 1443 O O . LYS A 1 172 ? -5.234 -22.274 -10.732 1.00 78.06 172 LYS A O 1
ATOM 1448 N N . LEU A 1 173 ? -5.705 -20.417 -11.902 1.00 74.94 173 LEU A N 1
ATOM 1449 C CA . LEU A 1 173 ? -5.301 -19.462 -10.860 1.00 74.94 173 LEU A CA 1
ATOM 1450 C C . LEU A 1 173 ? -5.932 -19.743 -9.485 1.00 74.94 173 LEU A C 1
ATOM 1452 O O . LEU A 1 173 ? -5.324 -19.481 -8.455 1.00 74.94 173 LEU A O 1
ATOM 1456 N N . SER A 1 174 ? -7.150 -20.291 -9.458 1.00 75.56 174 SER A N 1
ATOM 1457 C CA . SER A 1 174 ? -7.841 -20.678 -8.222 1.00 75.56 174 SER A CA 1
ATOM 1458 C C . SER A 1 174 ? -7.202 -21.864 -7.493 1.00 75.56 174 SER A C 1
ATOM 1460 O O . SER A 1 174 ? -7.457 -22.031 -6.308 1.00 75.56 174 SER A O 1
ATOM 1462 N N . ALA A 1 175 ? -6.441 -22.698 -8.203 1.00 77.00 175 ALA A N 1
ATOM 1463 C CA . ALA A 1 175 ? -5.758 -23.875 -7.672 1.00 77.00 175 ALA A CA 1
ATOM 1464 C C . ALA A 1 175 ? -4.279 -23.606 -7.352 1.00 77.00 175 ALA A C 1
ATOM 1466 O O . ALA A 1 175 ? -3.665 -24.389 -6.637 1.00 77.00 175 ALA A O 1
ATOM 1467 N N . LEU A 1 176 ? -3.720 -22.502 -7.859 1.00 78.69 176 LEU A N 1
ATOM 1468 C CA . LEU A 1 176 ? -2.348 -22.103 -7.573 1.00 78.69 176 LEU A CA 1
ATOM 1469 C C . LEU A 1 176 ? -2.252 -21.482 -6.185 1.00 78.69 176 LEU A C 1
ATOM 1471 O O . LEU A 1 176 ? -2.972 -20.534 -5.853 1.00 78.69 176 LEU A O 1
ATOM 1475 N N . GLU A 1 177 ? -1.305 -21.974 -5.398 1.00 82.31 177 GLU A N 1
ATOM 1476 C CA . GLU A 1 177 ? -0.882 -21.288 -4.190 1.00 82.31 177 GLU A CA 1
ATOM 1477 C C . GLU A 1 177 ? 0.005 -20.105 -4.591 1.00 82.31 177 GLU A C 1
ATOM 1479 O O . GLU A 1 177 ? 1.118 -20.270 -5.082 1.00 82.31 177 GLU A O 1
ATOM 1484 N N . ILE A 1 178 ? -0.520 -18.890 -4.433 1.00 91.50 178 ILE A N 1
ATOM 1485 C CA . ILE A 1 178 ? 0.181 -17.652 -4.789 1.00 91.50 178 ILE A CA 1
ATOM 1486 C C . ILE A 1 178 ? 0.510 -16.928 -3.484 1.00 91.50 178 ILE A C 1
ATOM 1488 O O . ILE A 1 178 ? -0.383 -16.274 -2.929 1.00 91.50 178 ILE A O 1
ATOM 1492 N N . PRO A 1 179 ? 1.764 -16.993 -2.990 1.00 93.31 179 PRO A N 1
ATOM 1493 C CA . PRO A 1 179 ? 2.132 -16.404 -1.703 1.00 93.31 179 PRO A CA 1
ATOM 1494 C C . PRO A 1 179 ? 1.729 -14.932 -1.594 1.00 93.31 179 PRO A C 1
ATOM 1496 O O . PRO A 1 179 ? 1.159 -14.504 -0.593 1.00 93.31 179 PRO A O 1
ATOM 1499 N N . PHE A 1 180 ? 1.903 -14.167 -2.676 1.00 96.38 180 PHE A N 1
ATOM 1500 C CA . PHE A 1 180 ? 1.512 -12.759 -2.708 1.00 96.38 180 PHE A CA 1
ATOM 1501 C C . PHE A 1 180 ? 0.002 -12.525 -2.604 1.00 96.38 180 PHE A C 1
ATOM 1503 O O . PHE A 1 180 ? -0.416 -11.591 -1.929 1.00 96.38 180 PHE A O 1
ATOM 1510 N N . ARG A 1 181 ? -0.839 -13.390 -3.181 1.00 95.62 181 ARG A N 1
ATOM 1511 C CA . ARG A 1 181 ? -2.299 -13.295 -3.014 1.00 95.62 181 ARG A CA 1
ATOM 1512 C C . ARG A 1 181 ? -2.707 -13.544 -1.562 1.00 95.62 181 ARG A C 1
ATOM 1514 O O . ARG A 1 181 ? -3.545 -12.820 -1.029 1.00 95.62 181 ARG A O 1
ATOM 1521 N N . LYS A 1 182 ? -2.086 -14.529 -0.904 1.00 94.69 182 LYS A N 1
ATOM 1522 C CA . LYS A 1 182 ? -2.295 -14.787 0.529 1.00 94.69 182 LYS A CA 1
ATOM 1523 C C . LYS A 1 182 ? -1.803 -13.610 1.378 1.00 94.69 182 LYS A C 1
ATOM 1525 O O . LYS A 1 182 ? -2.517 -13.197 2.284 1.00 94.69 182 LYS A O 1
ATOM 1530 N N . PHE A 1 183 ? -0.664 -13.007 1.033 1.00 96.50 183 PHE A N 1
ATOM 1531 C CA . PHE A 1 183 ? -0.176 -11.781 1.671 1.00 96.50 183 PHE A CA 1
ATOM 1532 C C . PHE A 1 183 ? -1.197 -10.639 1.554 1.00 96.50 183 PHE A C 1
ATOM 1534 O O . PHE A 1 183 ? -1.541 -10.047 2.574 1.00 96.50 183 PHE A O 1
ATOM 1541 N N . ILE A 1 184 ? -1.758 -10.390 0.360 1.00 96.75 184 ILE A N 1
ATOM 1542 C CA . ILE A 1 184 ? -2.836 -9.401 0.166 1.00 96.75 184 ILE A CA 1
ATOM 1543 C C . ILE A 1 184 ? -4.058 -9.732 1.031 1.00 96.75 184 ILE A C 1
ATOM 1545 O O . ILE A 1 184 ? -4.588 -8.852 1.709 1.00 96.75 184 ILE A O 1
ATOM 1549 N N . SER A 1 185 ? -4.474 -11.000 1.077 1.00 94.00 185 SER A N 1
ATOM 1550 C CA . SER A 1 185 ? -5.561 -11.447 1.954 1.00 94.00 185 SER A CA 1
ATOM 1551 C C . SER A 1 185 ? -5.275 -11.162 3.428 1.00 94.00 185 SER A C 1
ATOM 1553 O O . SER A 1 185 ? -6.164 -10.712 4.147 1.00 94.00 185 SER A O 1
ATOM 1555 N N . ASN A 1 186 ? -4.050 -11.411 3.880 1.00 92.50 186 ASN A N 1
ATOM 1556 C CA . ASN A 1 186 ? -3.637 -11.211 5.259 1.00 92.50 186 ASN A CA 1
ATOM 1557 C C . ASN A 1 186 ? -3.620 -9.723 5.633 1.00 92.50 186 ASN A C 1
ATOM 1559 O O . ASN A 1 186 ? -4.293 -9.360 6.592 1.00 92.50 186 ASN A O 1
ATOM 1563 N N . ILE A 1 187 ? -2.988 -8.847 4.833 1.00 92.00 187 ILE A N 1
ATOM 1564 C CA . ILE A 1 187 ? -2.970 -7.388 5.092 1.00 92.00 187 ILE A CA 1
ATOM 1565 C C . ILE A 1 187 ? -4.351 -6.722 4.969 1.00 92.00 187 ILE A C 1
ATOM 1567 O O . ILE A 1 187 ? -4.537 -5.585 5.401 1.00 92.00 187 ILE A O 1
ATOM 1571 N N . SER A 1 188 ? -5.325 -7.423 4.389 1.00 88.88 188 SER A N 1
ATOM 1572 C CA . SER A 1 188 ? -6.723 -6.991 4.276 1.00 88.88 188 SER A CA 1
ATOM 1573 C C . SER A 1 188 ? -7.590 -7.444 5.457 1.00 88.88 188 SER A C 1
ATOM 1575 O O . SER A 1 188 ? -8.809 -7.286 5.416 1.00 88.88 188 SER A O 1
ATOM 1577 N N . ASN A 1 189 ? -6.998 -8.052 6.494 1.00 84.94 189 ASN A N 1
ATOM 1578 C CA . ASN A 1 189 ? -7.709 -8.753 7.570 1.00 84.94 189 ASN A CA 1
ATOM 1579 C C . ASN A 1 189 ? -8.660 -9.860 7.067 1.00 84.94 189 ASN A C 1
ATOM 1581 O O . ASN A 1 189 ? -9.651 -10.186 7.715 1.00 84.94 189 ASN A O 1
ATOM 1585 N N . ARG A 1 190 ? -8.383 -10.415 5.879 1.00 86.38 190 ARG A N 1
ATOM 1586 C CA . ARG A 1 190 ? -9.188 -11.446 5.203 1.00 86.38 190 ARG A CA 1
ATOM 1587 C C . ARG A 1 190 ? -10.649 -11.041 4.944 1.00 86.38 190 ARG A C 1
ATOM 1589 O O . ARG A 1 190 ? -11.500 -11.905 4.756 1.00 86.38 190 ARG A O 1
ATOM 1596 N N . LEU A 1 191 ? -10.932 -9.738 4.906 1.00 83.00 191 LEU A N 1
ATOM 1597 C CA . LEU A 1 191 ? -12.242 -9.199 4.544 1.00 83.00 191 LEU A CA 1
ATOM 1598 C C . LEU A 1 191 ? -12.325 -9.019 3.027 1.00 83.00 191 LEU A C 1
ATOM 1600 O O . LEU A 1 191 ? -11.466 -8.366 2.437 1.00 83.00 191 LEU A O 1
ATOM 1604 N N . ASN A 1 192 ? -13.350 -9.597 2.395 1.00 88.31 192 ASN A N 1
ATOM 1605 C CA . ASN A 1 192 ? -13.464 -9.617 0.932 1.00 88.31 192 ASN A CA 1
ATOM 1606 C C . ASN A 1 192 ? -13.487 -8.212 0.317 1.00 88.31 192 ASN A C 1
ATOM 1608 O O . ASN A 1 192 ? -12.755 -7.968 -0.634 1.00 88.31 192 ASN A O 1
ATOM 1612 N N . ASP A 1 193 ? -14.254 -7.275 0.875 1.00 88.00 193 ASP A N 1
ATOM 1613 C CA . ASP A 1 193 ? -14.321 -5.890 0.390 1.00 88.00 193 ASP A CA 1
ATOM 1614 C C . ASP A 1 193 ? -12.947 -5.195 0.418 1.00 88.00 193 ASP A C 1
ATOM 1616 O O . ASP A 1 193 ? -12.563 -4.512 -0.534 1.00 88.00 193 ASP A O 1
ATOM 1620 N N . ARG A 1 194 ? -12.151 -5.433 1.466 1.00 91.06 194 ARG A N 1
ATOM 1621 C CA . ARG A 1 194 ? -10.774 -4.928 1.562 1.00 91.06 194 ARG A CA 1
ATOM 1622 C C . ARG A 1 194 ? -9.821 -5.619 0.594 1.00 91.06 194 ARG A C 1
ATOM 1624 O O . ARG A 1 194 ? -8.994 -4.934 -0.002 1.00 91.06 194 ARG A O 1
ATOM 1631 N N . ILE A 1 195 ? -9.936 -6.936 0.414 1.00 93.81 195 ILE A N 1
ATOM 1632 C CA . ILE A 1 195 ? -9.132 -7.677 -0.571 1.00 93.81 195 ILE A CA 1
ATOM 1633 C C . ILE A 1 195 ? -9.369 -7.097 -1.962 1.00 93.81 195 ILE A C 1
ATOM 1635 O O . ILE A 1 195 ? -8.416 -6.762 -2.663 1.00 93.81 195 ILE A O 1
ATOM 1639 N N . GLU A 1 196 ? -10.635 -6.912 -2.339 1.00 95.88 196 GLU A N 1
ATOM 1640 C CA . GLU A 1 196 ? -10.995 -6.326 -3.627 1.00 95.88 196 GLU A CA 1
ATOM 1641 C C . GLU A 1 196 ? -10.469 -4.894 -3.777 1.00 95.88 196 GLU A C 1
ATOM 1643 O O . GLU A 1 196 ? -9.959 -4.539 -4.843 1.00 95.88 196 GLU A O 1
ATOM 1648 N N . ALA A 1 197 ? -10.516 -4.090 -2.710 1.00 95.69 197 ALA A N 1
ATOM 1649 C CA . ALA A 1 197 ? -9.924 -2.758 -2.692 1.00 95.69 197 ALA A CA 1
ATOM 1650 C C . ALA A 1 197 ? -8.408 -2.797 -2.945 1.00 95.69 197 ALA A C 1
ATOM 1652 O O . ALA A 1 197 ? -7.932 -2.109 -3.851 1.00 95.69 197 ALA A O 1
ATOM 1653 N N . PHE A 1 198 ? -7.652 -3.643 -2.237 1.00 97.62 198 PHE A N 1
ATOM 1654 C CA . PHE A 1 198 ? -6.211 -3.808 -2.457 1.00 97.62 198 PHE A CA 1
ATOM 1655 C C . PHE A 1 198 ? -5.876 -4.306 -3.868 1.00 97.62 198 PHE A C 1
ATOM 1657 O O . PHE A 1 198 ? -4.965 -3.776 -4.504 1.00 97.62 198 PHE A O 1
ATOM 1664 N N . GLU A 1 199 ? -6.618 -5.282 -4.392 1.00 98.31 199 GLU A N 1
ATOM 1665 C CA . GLU A 1 199 ? -6.451 -5.759 -5.769 1.00 98.31 199 GLU A CA 1
ATOM 1666 C C . GLU A 1 199 ? -6.730 -4.636 -6.786 1.00 98.31 199 GLU A C 1
ATOM 1668 O O . GLU A 1 199 ? -5.964 -4.452 -7.735 1.00 98.31 199 GLU A O 1
ATOM 1673 N N . SER A 1 200 ? -7.765 -3.816 -6.564 1.00 98.12 200 SER A N 1
ATOM 1674 C CA . SER A 1 200 ? -8.054 -2.654 -7.416 1.00 98.12 200 SER A CA 1
ATOM 1675 C C . SER A 1 200 ? -6.953 -1.587 -7.350 1.00 98.12 200 SER A C 1
ATOM 1677 O O . SER A 1 200 ? -6.630 -0.972 -8.367 1.00 98.12 200 SER A O 1
ATOM 1679 N N . VAL A 1 201 ? -6.325 -1.401 -6.182 1.00 98.38 201 VAL A N 1
ATOM 1680 C CA . VAL A 1 201 ? -5.180 -0.500 -5.981 1.00 98.38 201 VAL A CA 1
ATOM 1681 C C . VAL A 1 201 ? -3.955 -0.996 -6.740 1.00 98.38 201 VAL A C 1
ATOM 1683 O O . VAL A 1 201 ? -3.306 -0.201 -7.420 1.00 98.38 201 VAL A O 1
ATOM 1686 N N . ILE A 1 202 ? -3.648 -2.294 -6.664 1.00 98.75 202 ILE A N 1
ATOM 1687 C CA . ILE A 1 202 ? -2.558 -2.903 -7.436 1.00 98.75 202 ILE A CA 1
ATOM 1688 C C . ILE A 1 202 ? -2.796 -2.660 -8.926 1.00 98.75 202 ILE A C 1
ATOM 1690 O O . ILE A 1 202 ? -1.917 -2.122 -9.598 1.00 98.75 202 ILE A O 1
ATOM 1694 N N . GLY A 1 203 ? -3.995 -2.990 -9.418 1.00 98.50 203 GLY A N 1
ATOM 1695 C CA . GLY A 1 203 ? -4.374 -2.795 -10.815 1.00 98.50 203 GLY A CA 1
ATOM 1696 C C . GLY A 1 203 ? -4.271 -1.341 -11.269 1.00 98.50 203 GLY A C 1
ATOM 1697 O O . GLY A 1 203 ? -3.693 -1.064 -12.317 1.00 98.50 203 GLY A O 1
ATOM 1698 N N . TYR A 1 204 ? -4.752 -0.405 -10.447 1.00 98.31 204 TYR A N 1
ATOM 1699 C CA . TYR A 1 204 ? -4.620 1.028 -10.697 1.00 98.31 204 TYR A CA 1
ATOM 1700 C C . TYR A 1 204 ? -3.157 1.458 -10.802 1.00 98.31 204 TYR A C 1
ATOM 1702 O O . TYR A 1 204 ? -2.808 2.183 -11.727 1.00 98.31 204 TYR A O 1
ATOM 1710 N N . LEU A 1 205 ? -2.299 1.038 -9.868 1.00 98.50 205 LEU A N 1
ATOM 1711 C CA . LEU A 1 205 ? -0.900 1.466 -9.821 1.00 98.50 205 LEU A CA 1
ATOM 1712 C C . LEU A 1 205 ? -0.086 0.939 -11.008 1.00 98.50 205 LEU A C 1
ATOM 1714 O O . LEU A 1 205 ? 0.787 1.655 -11.500 1.00 98.50 205 LEU A O 1
ATOM 1718 N N . ILE A 1 206 ? -0.368 -0.278 -11.484 1.00 98.31 206 ILE A N 1
ATOM 1719 C CA . ILE A 1 206 ? 0.385 -0.900 -12.585 1.00 98.31 206 ILE A CA 1
ATOM 1720 C C . ILE A 1 206 ? -0.231 -0.676 -13.976 1.00 98.31 206 ILE A C 1
ATOM 1722 O O . ILE A 1 206 ? 0.414 -0.993 -14.978 1.00 98.31 206 ILE A O 1
ATOM 1726 N N . HIS A 1 207 ? -1.424 -0.088 -14.074 1.00 97.88 207 HIS A N 1
ATOM 1727 C CA . HIS A 1 207 ? -1.981 0.419 -15.332 1.00 97.88 207 HIS A CA 1
ATOM 1728 C C . HIS A 1 207 ? -1.414 1.809 -15.635 1.00 97.88 207 HIS A C 1
ATOM 1730 O O . HIS A 1 207 ? -1.611 2.734 -14.858 1.00 97.88 207 HIS A O 1
ATOM 1736 N N . ARG A 1 208 ? -0.698 2.015 -16.748 1.00 95.38 208 ARG A N 1
ATOM 1737 C CA . ARG A 1 208 ? 0.030 3.283 -16.984 1.00 95.38 208 ARG A CA 1
ATOM 1738 C C . ARG A 1 208 ? -0.859 4.425 -17.470 1.00 95.38 208 ARG A C 1
ATOM 1740 O O . ARG A 1 208 ? -0.411 5.570 -17.494 1.00 95.38 208 ARG A O 1
ATOM 1747 N N . PHE A 1 209 ? -2.105 4.147 -17.851 1.00 95.25 209 PHE A N 1
ATOM 1748 C CA . PHE A 1 209 ? -3.017 5.183 -18.319 1.00 95.25 209 PHE A CA 1
ATOM 1749 C C . PHE A 1 209 ? -3.361 6.167 -17.191 1.00 95.25 209 PHE A C 1
ATOM 1751 O O . PHE A 1 209 ? -3.719 5.790 -16.068 1.00 95.25 209 PHE A O 1
ATOM 1758 N N . GLN A 1 210 ? -3.264 7.459 -17.496 1.00 91.31 210 GLN A N 1
ATOM 1759 C CA . GLN A 1 210 ? -3.635 8.539 -16.588 1.00 91.31 210 GLN A CA 1
ATOM 1760 C C . GLN A 1 210 ? -4.938 9.179 -17.055 1.00 91.31 210 GLN A C 1
ATOM 1762 O O . GLN A 1 210 ? -5.007 9.759 -18.138 1.00 91.31 210 GLN A O 1
ATOM 1767 N N . ASN A 1 211 ? -5.974 9.088 -16.219 1.00 87.94 211 ASN A N 1
ATOM 1768 C CA . ASN A 1 211 ? -7.256 9.734 -16.465 1.00 87.94 211 ASN A CA 1
ATOM 1769 C C . ASN A 1 211 ? -7.303 11.065 -15.688 1.00 87.94 211 ASN A C 1
ATOM 1771 O O . ASN A 1 211 ? -7.367 11.024 -14.457 1.00 87.94 211 ASN A O 1
ATOM 1775 N N . PRO A 1 212 ? -7.341 12.232 -16.362 1.00 78.56 212 PRO A N 1
ATOM 1776 C CA . PRO A 1 212 ? -7.292 13.541 -15.699 1.00 78.56 212 PRO A CA 1
ATOM 1777 C C . PRO A 1 212 ? -8.353 13.741 -14.611 1.00 78.56 212 PRO A C 1
ATOM 1779 O O . PRO A 1 212 ? -8.134 14.470 -13.649 1.00 78.56 212 PRO A O 1
ATOM 1782 N N . SER A 1 213 ? -9.514 13.095 -14.748 1.00 81.69 213 SER A N 1
ATOM 1783 C CA . SER A 1 213 ? -10.633 13.235 -13.813 1.00 81.69 213 SER A CA 1
ATOM 1784 C C . SER A 1 213 ? -10.603 12.231 -12.659 1.00 81.69 213 SER A C 1
ATOM 1786 O O . SER A 1 213 ? -11.377 12.387 -11.716 1.00 81.69 213 SER A O 1
ATOM 1788 N N . LYS A 1 214 ? -9.755 11.196 -12.733 1.00 86.88 214 LYS A N 1
ATOM 1789 C CA . LYS A 1 214 ? -9.733 10.072 -11.779 1.00 86.88 214 LYS A CA 1
ATOM 1790 C C . LYS A 1 214 ? -8.353 9.792 -11.172 1.00 86.88 214 LYS A C 1
ATOM 1792 O O . LYS A 1 214 ? -8.247 8.891 -10.344 1.00 86.88 214 LYS A O 1
ATOM 1797 N N . SER A 1 215 ? -7.302 10.511 -11.572 1.00 92.06 215 SER A N 1
ATOM 1798 C CA . SER A 1 215 ? -5.953 10.297 -11.041 1.00 92.06 215 SER A CA 1
ATOM 1799 C C . SER A 1 215 ? -5.864 10.655 -9.558 1.00 92.06 215 SER A C 1
ATOM 1801 O O . SER A 1 215 ? -6.144 11.777 -9.137 1.00 92.06 215 SER A O 1
ATOM 1803 N N . LYS A 1 216 ? -5.438 9.667 -8.771 1.00 94.62 216 LYS A N 1
ATOM 1804 C CA . LYS A 1 216 ? -5.252 9.733 -7.322 1.00 94.62 216 LYS A CA 1
ATOM 1805 C C . LYS A 1 216 ? -3.837 9.300 -6.934 1.00 94.62 216 LYS A C 1
ATOM 1807 O O . LYS A 1 216 ? -3.266 8.404 -7.560 1.00 94.62 216 LYS A O 1
ATOM 1812 N N . ALA A 1 217 ? -3.289 9.903 -5.885 1.00 95.75 217 ALA A N 1
ATOM 1813 C CA . ALA A 1 217 ? -2.199 9.305 -5.127 1.00 95.75 217 ALA A CA 1
ATOM 1814 C C . ALA A 1 217 ? -2.780 8.270 -4.159 1.00 95.75 217 ALA A C 1
ATOM 1816 O O . ALA A 1 217 ? -3.748 8.559 -3.451 1.00 95.75 217 ALA A O 1
ATOM 1817 N N . VAL A 1 218 ? -2.188 7.079 -4.145 1.00 96.81 218 VAL A N 1
ATOM 1818 C CA . VAL A 1 218 ? -2.525 6.014 -3.199 1.00 96.81 218 VAL A CA 1
ATOM 1819 C C . VAL A 1 218 ? -1.686 6.205 -1.944 1.00 96.81 218 VAL A C 1
ATOM 1821 O O . VAL A 1 218 ? -0.466 6.329 -2.032 1.00 96.81 218 VAL A O 1
ATOM 1824 N N . ILE A 1 219 ? -2.332 6.211 -0.786 1.00 94.12 219 ILE A N 1
ATOM 1825 C CA . ILE A 1 219 ? -1.698 6.321 0.522 1.00 94.12 219 ILE A CA 1
ATOM 1826 C C . ILE A 1 219 ? -1.970 5.029 1.292 1.00 94.12 219 ILE A C 1
ATOM 1828 O O . ILE A 1 219 ? -3.116 4.727 1.623 1.00 94.12 219 ILE A O 1
ATOM 1832 N N . LEU A 1 220 ? -0.908 4.277 1.569 1.00 93.62 220 LEU A N 1
ATOM 1833 C CA . LEU A 1 220 ? -0.930 3.093 2.420 1.00 93.62 220 LEU A CA 1
ATOM 1834 C C . LEU A 1 220 ? -0.687 3.526 3.866 1.00 93.62 220 LEU A C 1
ATOM 1836 O O . LEU A 1 220 ? 0.376 4.068 4.181 1.00 93.62 220 LEU A O 1
ATOM 1840 N N . LEU A 1 221 ? -1.670 3.289 4.725 1.00 87.38 221 LEU A N 1
ATOM 1841 C CA . LEU A 1 221 ? -1.647 3.639 6.145 1.00 87.38 221 LEU A CA 1
ATOM 1842 C C . LEU A 1 221 ? -1.440 2.388 7.004 1.00 87.38 221 LEU A C 1
ATOM 1844 O O . LEU A 1 221 ? -1.818 1.291 6.592 1.00 87.38 221 LEU A O 1
ATOM 1848 N N . ASP A 1 222 ? -0.871 2.538 8.201 1.00 77.75 222 ASP A N 1
ATOM 1849 C CA . ASP A 1 222 ? -0.880 1.447 9.185 1.00 77.75 222 ASP A CA 1
ATOM 1850 C C . ASP A 1 222 ? -2.252 1.263 9.835 1.00 77.75 222 ASP A C 1
ATOM 1852 O O . ASP A 1 222 ? -3.012 2.210 10.052 1.00 77.75 222 ASP A O 1
ATOM 1856 N N . GLY A 1 223 ? -2.545 0.006 10.165 1.00 59.09 223 GLY A N 1
ATOM 1857 C CA . GLY A 1 223 ? -3.779 -0.419 10.818 1.00 59.09 223 GLY A CA 1
ATOM 1858 C C . GLY A 1 223 ? -3.886 -0.052 12.287 1.00 59.09 223 GLY A C 1
ATOM 1859 O O . GLY A 1 223 ? -4.998 -0.075 12.799 1.00 59.09 223 GLY A O 1
ATOM 1860 N N . ALA A 1 224 ? -2.800 0.362 12.938 1.00 52.66 224 ALA A N 1
ATOM 1861 C CA . ALA A 1 224 ? -2.780 0.652 14.368 1.00 52.66 224 ALA A CA 1
ATOM 1862 C C . ALA A 1 224 ? -3.251 2.079 14.687 1.00 52.66 224 ALA A C 1
ATOM 1864 O O . ALA A 1 224 ? -2.756 3.051 14.108 1.00 52.66 224 ALA A O 1
ATOM 1865 N N . ILE A 1 225 ? -4.245 2.219 15.580 1.00 48.47 225 ILE A N 1
ATOM 1866 C CA . ILE A 1 225 ? -4.590 3.514 16.192 1.00 48.47 225 ILE A CA 1
ATOM 1867 C C . ILE A 1 225 ? -3.534 3.733 17.270 1.00 48.47 225 ILE A C 1
ATOM 1869 O O . ILE A 1 225 ? -3.742 3.384 18.423 1.00 48.47 225 ILE A O 1
ATOM 1873 N N . ASN A 1 226 ? -2.365 4.251 16.904 1.00 43.31 226 ASN A N 1
ATOM 1874 C CA . ASN A 1 226 ? -1.333 4.485 17.908 1.00 43.31 226 ASN A CA 1
ATOM 1875 C C . ASN A 1 226 ? -1.494 5.885 18.495 1.00 43.31 226 ASN A C 1
ATOM 1877 O O . ASN A 1 226 ? -0.815 6.826 18.084 1.00 43.31 226 ASN A O 1
ATOM 1881 N N . GLU A 1 227 ? -2.361 5.989 19.508 1.00 40.50 227 GLU A N 1
ATOM 1882 C CA . GLU A 1 227 ? -2.485 7.149 20.410 1.00 40.50 227 GLU A CA 1
ATOM 1883 C C . GLU A 1 227 ? -1.151 7.494 21.107 1.00 40.50 227 GLU A C 1
ATOM 1885 O O . GLU A 1 227 ? -0.944 8.616 21.563 1.00 40.50 227 GLU A O 1
ATOM 1890 N N . LEU A 1 228 ? -0.187 6.565 21.097 1.00 32.16 228 LEU A N 1
ATOM 1891 C CA . LEU A 1 228 ? 1.120 6.700 21.742 1.00 32.16 228 LEU A CA 1
ATOM 1892 C C . LEU A 1 228 ? 2.308 6.949 20.802 1.00 32.16 228 LEU A C 1
ATOM 1894 O O . LEU A 1 228 ? 3.448 6.924 21.264 1.00 32.16 228 LEU A O 1
ATOM 1898 N N . ASN A 1 229 ? 2.114 7.207 19.500 1.00 37.31 229 ASN A N 1
ATOM 1899 C CA . ASN A 1 229 ? 3.246 7.414 18.573 1.00 37.31 229 ASN A CA 1
ATOM 1900 C C . ASN A 1 229 ? 4.261 6.239 18.553 1.00 37.31 229 ASN A C 1
ATOM 1902 O O . ASN A 1 229 ? 5.415 6.411 18.152 1.00 37.31 229 ASN A O 1
ATOM 1906 N N . ILE A 1 230 ? 3.858 5.035 18.976 1.00 38.28 230 ILE A N 1
ATOM 1907 C CA . ILE A 1 230 ? 4.715 3.849 18.906 1.00 38.28 230 ILE A CA 1
ATOM 1908 C C . ILE A 1 230 ? 4.714 3.386 17.451 1.00 38.28 230 ILE A C 1
ATOM 1910 O O . ILE A 1 230 ? 3.680 3.047 16.886 1.00 38.28 230 ILE A O 1
ATOM 1914 N N . VAL A 1 231 ? 5.871 3.430 16.797 1.00 44.44 231 VAL A N 1
ATOM 1915 C CA . VAL A 1 231 ? 6.012 2.964 15.416 1.00 44.44 231 VAL A CA 1
ATOM 1916 C C . VAL A 1 231 ? 6.101 1.440 15.435 1.00 44.44 231 VAL A C 1
ATOM 1918 O O . VAL A 1 231 ? 7.173 0.890 15.674 1.00 44.44 231 VAL A O 1
ATOM 1921 N N . SER A 1 232 ? 4.992 0.753 15.163 1.00 49.19 232 SER A N 1
ATOM 1922 C CA . SER A 1 232 ? 5.002 -0.682 14.871 1.00 49.19 232 SER A CA 1
ATOM 1923 C C . SER A 1 232 ? 5.536 -0.887 13.449 1.00 49.19 232 SER A C 1
ATOM 1925 O O . SER A 1 232 ? 4.795 -0.849 12.467 1.00 49.19 232 SER A O 1
ATOM 1927 N N . GLY A 1 233 ? 6.855 -1.017 13.313 1.00 58.53 233 GLY A N 1
ATOM 1928 C CA . GLY A 1 233 ? 7.471 -1.397 12.043 1.00 58.53 233 GLY A CA 1
ATOM 1929 C C . GLY A 1 233 ? 7.061 -2.816 11.630 1.00 58.53 233 GLY A C 1
ATOM 1930 O O . GLY A 1 233 ? 6.760 -3.650 12.475 1.00 58.53 233 GLY A O 1
ATOM 1931 N N . GLY A 1 234 ? 7.078 -3.107 10.325 1.00 71.88 234 GLY A N 1
ATOM 1932 C CA . GLY A 1 234 ? 6.919 -4.482 9.829 1.00 71.88 234 GLY A CA 1
ATOM 1933 C C . GLY A 1 234 ? 5.540 -4.868 9.282 1.00 71.88 234 GLY A C 1
ATOM 1934 O O . GLY A 1 234 ? 5.359 -6.026 8.927 1.00 71.88 234 GLY A O 1
ATOM 1935 N N . SER A 1 235 ? 4.610 -3.925 9.090 1.00 81.19 235 SER A N 1
ATOM 1936 C CA . SER A 1 235 ? 3.265 -4.206 8.543 1.00 81.19 235 SER A CA 1
ATOM 1937 C C . SER A 1 235 ? 3.228 -4.737 7.099 1.00 81.19 235 SER A C 1
ATOM 1939 O O . SER A 1 235 ? 2.185 -5.168 6.616 1.00 81.19 235 SER A O 1
ATOM 1941 N N . GLY A 1 236 ? 4.359 -4.724 6.383 1.00 87.81 236 GLY A N 1
ATOM 1942 C CA . GLY A 1 236 ? 4.476 -5.247 5.016 1.00 87.81 236 GLY A CA 1
ATOM 1943 C C . GLY A 1 236 ? 4.319 -4.207 3.899 1.00 87.81 236 GLY A C 1
ATOM 1944 O O . GLY A 1 236 ? 4.404 -4.566 2.727 1.00 87.81 236 GLY A O 1
ATOM 1945 N N . LYS A 1 237 ? 4.163 -2.911 4.210 1.00 91.38 237 LYS A N 1
ATOM 1946 C CA . LYS A 1 237 ? 4.042 -1.833 3.199 1.00 91.38 237 LYS A CA 1
ATOM 1947 C C . LYS A 1 237 ? 5.219 -1.788 2.219 1.00 91.38 237 LYS A C 1
ATOM 1949 O O . LYS A 1 237 ? 5.012 -1.725 1.011 1.00 91.38 237 LYS A O 1
ATOM 1954 N N . SER A 1 238 ? 6.452 -1.911 2.714 1.00 90.19 238 SER A N 1
ATOM 1955 C CA . SER A 1 238 ? 7.647 -1.964 1.859 1.00 90.19 238 SER A CA 1
ATOM 1956 C C . SER A 1 238 ? 7.658 -3.191 0.946 1.00 90.19 238 SER A C 1
ATOM 1958 O O . SER A 1 238 ? 8.128 -3.108 -0.186 1.00 90.19 238 SER A O 1
ATOM 1960 N N . LEU A 1 239 ? 7.110 -4.323 1.407 1.00 93.94 239 LEU A N 1
ATOM 1961 C CA . LEU A 1 239 ? 6.980 -5.530 0.593 1.00 93.94 239 LEU A CA 1
ATOM 1962 C C . LEU A 1 239 ? 5.935 -5.346 -0.514 1.00 93.94 239 LEU A C 1
ATOM 1964 O O . LEU A 1 239 ? 6.174 -5.761 -1.645 1.00 93.94 239 LEU A O 1
ATOM 1968 N N . PHE A 1 240 ? 4.820 -4.671 -0.217 1.00 96.75 240 PHE A N 1
ATOM 1969 C CA . PHE A 1 240 ? 3.824 -4.283 -1.216 1.00 96.75 240 PHE A CA 1
ATOM 1970 C C . PHE A 1 240 ? 4.441 -3.387 -2.302 1.00 96.75 240 PHE A C 1
ATOM 1972 O O . PHE A 1 240 ? 4.277 -3.665 -3.488 1.00 96.75 240 PHE A O 1
ATOM 1979 N N . THR A 1 241 ? 5.219 -2.367 -1.920 1.00 96.56 241 THR A N 1
ATOM 1980 C CA . THR A 1 241 ? 5.952 -1.521 -2.879 1.00 96.56 241 THR A CA 1
ATOM 1981 C C . THR A 1 241 ? 6.968 -2.334 -3.694 1.00 96.56 241 THR A C 1
ATOM 1983 O O . THR A 1 241 ? 7.005 -2.206 -4.919 1.00 96.56 241 THR A O 1
ATOM 1986 N N . LYS A 1 242 ? 7.743 -3.223 -3.046 1.00 96.50 242 LYS A N 1
ATOM 1987 C CA . LYS A 1 242 ? 8.705 -4.127 -3.713 1.00 96.50 242 LYS A CA 1
ATOM 1988 C C . LYS A 1 242 ? 8.005 -5.029 -4.738 1.00 96.50 242 LYS A C 1
ATOM 1990 O O . LYS A 1 242 ? 8.536 -5.245 -5.816 1.00 96.50 242 LYS A O 1
ATOM 1995 N N . ALA A 1 243 ? 6.793 -5.507 -4.460 1.00 97.88 243 ALA A N 1
ATOM 1996 C CA . ALA A 1 243 ? 6.033 -6.322 -5.407 1.00 97.88 243 ALA A CA 1
ATOM 1997 C C . ALA A 1 243 ? 5.737 -5.579 -6.721 1.00 97.88 243 ALA A C 1
ATOM 1999 O O . ALA A 1 243 ? 5.880 -6.140 -7.808 1.00 97.88 243 ALA A O 1
ATOM 2000 N N . LEU A 1 244 ? 5.366 -4.297 -6.638 1.00 98.38 244 LEU A N 1
ATOM 2001 C CA . LEU A 1 244 ? 5.079 -3.474 -7.816 1.00 98.38 244 LEU A CA 1
ATOM 2002 C C . LEU A 1 244 ? 6.321 -3.286 -8.702 1.00 98.38 244 LEU A C 1
ATOM 2004 O O . LEU A 1 244 ? 6.187 -3.231 -9.927 1.00 98.38 244 LEU A O 1
ATOM 2008 N N . SER A 1 24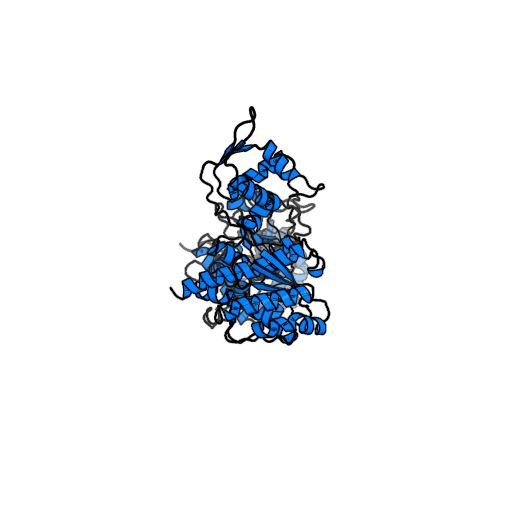5 ? 7.521 -3.234 -8.108 1.00 97.62 245 SER A N 1
ATOM 2009 C CA . SER A 1 245 ? 8.773 -3.019 -8.849 1.00 97.62 245 SER A CA 1
ATOM 2010 C C . SER A 1 245 ? 9.190 -4.208 -9.720 1.00 97.62 245 SER A C 1
ATOM 2012 O O . SER A 1 245 ? 9.947 -4.033 -10.671 1.00 97.62 245 SER A O 1
ATOM 2014 N N . PHE A 1 246 ? 8.635 -5.400 -9.475 1.00 97.50 246 PHE A N 1
ATOM 2015 C CA . PHE A 1 246 ? 8.827 -6.572 -10.337 1.00 97.50 246 PHE A CA 1
ATOM 2016 C C . PHE A 1 246 ? 7.933 -6.589 -11.585 1.00 97.50 246 PHE A C 1
ATOM 2018 O O . PHE A 1 246 ? 8.079 -7.481 -12.425 1.00 97.50 246 PHE A O 1
ATOM 2025 N N . ILE A 1 247 ? 6.995 -5.642 -11.704 1.00 97.62 247 ILE A N 1
ATOM 2026 C CA . ILE A 1 247 ? 6.053 -5.537 -12.831 1.00 97.62 247 ILE A CA 1
ATOM 2027 C C . ILE A 1 247 ? 6.181 -4.191 -13.557 1.00 97.62 247 ILE A C 1
ATOM 2029 O O . ILE A 1 247 ? 5.951 -4.117 -14.764 1.00 97.62 247 ILE A O 1
ATOM 2033 N N . ARG A 1 248 ? 6.538 -3.117 -12.843 1.00 97.38 248 ARG A N 1
ATOM 2034 C CA . ARG A 1 248 ? 6.675 -1.757 -13.382 1.00 97.38 248 ARG A CA 1
ATOM 2035 C C . ARG A 1 248 ? 7.928 -1.067 -12.858 1.00 97.38 248 ARG A C 1
ATOM 2037 O O . ARG A 1 248 ? 8.435 -1.402 -11.796 1.00 97.38 248 ARG A O 1
ATOM 2044 N N . ILE A 1 249 ? 8.385 -0.039 -13.573 1.00 97.50 249 ILE A N 1
ATOM 2045 C CA . ILE A 1 249 ? 9.511 0.786 -13.127 1.00 97.50 249 ILE A CA 1
ATOM 2046 C C . ILE A 1 249 ? 9.039 1.665 -11.962 1.00 97.50 249 ILE A C 1
ATOM 2048 O O . ILE A 1 249 ? 8.313 2.646 -12.159 1.00 97.50 249 ILE A O 1
ATOM 2052 N N . VAL A 1 250 ? 9.458 1.307 -10.748 1.00 98.06 250 VAL A N 1
ATOM 2053 C CA . VAL A 1 250 ? 9.180 2.050 -9.513 1.00 98.06 250 VAL A CA 1
ATOM 2054 C C . VAL A 1 250 ? 10.407 2.878 -9.129 1.00 98.06 250 VAL A C 1
ATOM 2056 O O . VAL A 1 250 ? 11.517 2.360 -9.034 1.00 98.06 250 VAL A O 1
ATOM 2059 N N . CYS A 1 251 ? 10.215 4.174 -8.884 1.00 97.00 251 CYS A N 1
ATOM 2060 C CA . CYS A 1 251 ? 11.221 5.031 -8.264 1.00 97.00 251 CYS A CA 1
ATOM 2061 C C . CYS A 1 251 ? 10.934 5.152 -6.764 1.00 97.00 251 CYS A C 1
ATOM 2063 O O . CYS A 1 251 ? 10.080 5.944 -6.356 1.00 97.00 251 CYS A O 1
ATOM 2065 N N . ASP A 1 252 ? 11.684 4.410 -5.952 1.00 94.88 252 ASP A N 1
ATOM 2066 C CA . ASP A 1 252 ? 11.616 4.490 -4.492 1.00 94.88 252 ASP A CA 1
ATOM 2067 C C . ASP A 1 252 ? 12.333 5.727 -3.941 1.00 94.88 252 ASP A C 1
ATOM 2069 O O . ASP A 1 252 ? 13.515 5.973 -4.212 1.00 94.88 252 ASP A O 1
ATOM 2073 N N . ILE A 1 253 ? 11.629 6.484 -3.104 1.00 94.00 253 ILE A N 1
ATOM 2074 C CA . ILE A 1 253 ? 12.101 7.687 -2.422 1.00 94.00 253 ILE A CA 1
ATOM 2075 C C . ILE A 1 253 ? 11.915 7.498 -0.913 1.00 94.00 253 ILE A C 1
ATOM 2077 O O . ILE A 1 253 ? 10.826 7.174 -0.445 1.00 94.00 253 ILE A O 1
ATOM 2081 N N . SER A 1 254 ? 12.983 7.725 -0.143 1.00 90.81 254 SER A N 1
ATOM 2082 C CA . SER A 1 254 ? 12.932 7.710 1.324 1.00 90.81 254 SER A CA 1
ATOM 2083 C C . SER A 1 254 ? 12.154 8.920 1.839 1.00 90.81 254 SER A C 1
ATOM 2085 O O . SER A 1 254 ? 12.591 10.060 1.688 1.00 90.81 254 SER A O 1
ATOM 2087 N N . GLY A 1 255 ? 11.024 8.671 2.491 1.00 86.19 255 GLY A N 1
ATOM 2088 C CA . GLY A 1 255 ? 10.190 9.660 3.167 1.00 86.19 255 GLY A CA 1
ATOM 2089 C C . GLY A 1 255 ? 10.859 10.286 4.393 1.00 86.19 255 GLY A C 1
ATOM 2090 O O . GLY A 1 255 ? 10.542 11.423 4.750 1.00 86.19 255 GLY A O 1
ATOM 2091 N N . LYS A 1 256 ? 11.854 9.608 4.988 1.00 82.12 256 LYS A N 1
ATOM 2092 C CA . LYS A 1 256 ? 12.649 10.132 6.114 1.00 82.12 256 LYS A CA 1
ATOM 2093 C C . LYS A 1 256 ? 13.496 11.347 5.732 1.00 82.12 256 LYS A C 1
ATOM 2095 O O . LYS A 1 256 ? 13.721 12.209 6.578 1.00 82.12 256 LYS A O 1
ATOM 2100 N N . ASP A 1 257 ? 13.890 11.471 4.470 1.00 78.31 257 ASP A N 1
ATOM 2101 C CA . ASP A 1 257 ? 14.671 12.613 3.969 1.00 78.31 257 ASP A CA 1
ATOM 2102 C C . ASP A 1 257 ? 13.872 13.477 2.982 1.00 78.31 257 ASP A C 1
ATOM 2104 O O . ASP A 1 257 ? 14.392 14.424 2.388 1.00 78.31 257 ASP A O 1
ATOM 2108 N N . PHE A 1 258 ? 12.591 13.155 2.799 1.00 86.62 258 PHE A N 1
ATOM 2109 C CA . PHE A 1 258 ? 11.720 13.821 1.848 1.00 86.62 258 PHE A CA 1
ATOM 2110 C C . PHE A 1 258 ? 11.173 15.143 2.404 1.00 86.62 258 PHE A C 1
ATOM 2112 O O . PHE A 1 258 ? 10.648 15.198 3.518 1.00 86.62 258 PHE A O 1
ATOM 2119 N N . ASP A 1 259 ? 11.241 16.204 1.595 1.00 84.50 259 ASP A N 1
ATOM 2120 C CA . ASP A 1 259 ? 10.544 17.470 1.829 1.00 84.50 259 ASP A CA 1
ATOM 2121 C C . ASP A 1 259 ? 9.766 17.839 0.565 1.00 84.50 259 ASP A C 1
ATOM 2123 O O . ASP A 1 259 ? 10.343 18.164 -0.470 1.00 84.50 259 ASP A O 1
ATOM 2127 N N . SER A 1 260 ? 8.441 17.821 0.665 1.00 80.62 260 SER A N 1
ATOM 2128 C CA . SER A 1 260 ? 7.516 18.168 -0.423 1.00 80.62 260 SER A CA 1
ATOM 2129 C C . SER A 1 260 ? 7.739 19.562 -1.028 1.00 80.62 260 SER A C 1
ATOM 2131 O O . SER A 1 260 ? 7.349 19.799 -2.173 1.00 80.62 260 SER A O 1
ATOM 2133 N N . ARG A 1 261 ? 8.383 20.485 -0.302 1.00 82.50 261 ARG A N 1
ATOM 2134 C CA . ARG A 1 261 ? 8.694 21.845 -0.779 1.00 82.50 261 ARG A CA 1
ATOM 2135 C C . ARG A 1 261 ? 9.977 21.912 -1.601 1.00 82.50 261 ARG A C 1
ATOM 2137 O O . ARG A 1 261 ? 10.198 22.891 -2.310 1.00 82.50 261 ARG A O 1
ATOM 2144 N N . ASN A 1 262 ? 10.839 20.906 -1.498 1.00 86.44 262 ASN A N 1
ATOM 2145 C CA . ASN A 1 262 ? 12.109 20.882 -2.201 1.00 86.44 262 ASN A CA 1
ATOM 2146 C C . ASN A 1 262 ? 11.921 20.319 -3.619 1.00 86.44 262 ASN A C 1
ATOM 2148 O O . ASN A 1 262 ? 11.567 19.155 -3.808 1.00 86.44 262 ASN A O 1
ATOM 2152 N N . SER A 1 263 ? 12.207 21.131 -4.641 1.00 82.12 263 SER A N 1
ATOM 2153 C CA . SER A 1 263 ? 12.095 20.721 -6.048 1.00 82.12 263 SER A CA 1
ATOM 2154 C C . SER A 1 263 ? 13.000 19.535 -6.409 1.00 82.12 263 SER A C 1
ATOM 2156 O O . SER A 1 263 ? 12.655 18.752 -7.293 1.00 82.12 263 SER A O 1
ATOM 2158 N N . PHE A 1 264 ? 14.115 19.345 -5.696 1.00 89.88 264 PHE A N 1
ATOM 2159 C CA . PHE A 1 264 ? 15.064 18.251 -5.922 1.00 89.88 264 PHE A CA 1
ATOM 2160 C C . PHE A 1 264 ? 14.664 16.930 -5.255 1.00 89.88 264 PHE A C 1
ATOM 2162 O O . PHE A 1 264 ? 15.326 15.916 -5.483 1.00 89.88 264 PHE A O 1
ATOM 2169 N N . SER A 1 265 ? 13.591 16.889 -4.459 1.00 90.75 265 SER A N 1
ATOM 2170 C CA . SER A 1 265 ? 13.163 15.654 -3.783 1.00 90.75 265 SER A CA 1
ATOM 2171 C C . SER A 1 265 ? 12.749 14.540 -4.746 1.00 90.75 265 SER A C 1
ATOM 2173 O O . SER A 1 265 ? 12.729 13.377 -4.359 1.00 90.75 265 SER A O 1
ATOM 2175 N N . PHE A 1 266 ? 12.513 14.876 -6.016 1.00 92.50 266 PHE A N 1
ATOM 2176 C CA . PHE A 1 266 ? 12.186 13.932 -7.082 1.00 92.50 266 PHE A CA 1
ATOM 2177 C C . PHE A 1 266 ? 13.301 13.762 -8.124 1.00 92.50 266 PHE A C 1
ATOM 2179 O O . PHE A 1 266 ? 13.055 13.228 -9.200 1.00 92.50 266 PHE A O 1
ATOM 2186 N N . GLN A 1 267 ? 14.538 14.175 -7.831 1.00 92.50 267 GLN A N 1
ATOM 2187 C CA . GLN A 1 267 ? 15.654 14.143 -8.793 1.00 92.50 267 GLN A CA 1
ATOM 2188 C C . GLN A 1 267 ? 15.971 12.751 -9.382 1.00 92.50 267 GLN A C 1
ATOM 2190 O O . GLN A 1 267 ? 16.620 12.673 -10.425 1.00 92.50 267 GLN A O 1
ATOM 2195 N N . ARG A 1 268 ? 15.550 11.669 -8.704 1.00 92.50 268 ARG A N 1
ATOM 2196 C CA . ARG A 1 268 ? 15.728 10.266 -9.128 1.00 92.50 268 ARG A CA 1
ATOM 2197 C C . ARG A 1 268 ? 14.665 9.782 -10.117 1.00 92.50 268 ARG A C 1
ATOM 2199 O O . ARG A 1 268 ? 14.879 8.754 -10.748 1.00 92.50 268 ARG A O 1
ATOM 2206 N N . VAL A 1 269 ? 13.546 10.495 -10.241 1.00 94.12 269 VAL A N 1
ATOM 2207 C CA . VAL A 1 269 ? 12.482 10.150 -11.188 1.00 94.12 269 VAL A CA 1
ATOM 2208 C C . VAL A 1 269 ? 13.007 10.341 -12.608 1.00 94.12 269 VAL A C 1
ATOM 2210 O O . VAL A 1 269 ? 13.706 11.312 -12.900 1.00 94.12 269 VAL A O 1
ATOM 2213 N N . THR A 1 270 ? 12.669 9.406 -13.489 1.00 92.12 270 THR A N 1
ATOM 2214 C CA . THR A 1 270 ? 13.021 9.426 -14.914 1.00 92.12 270 THR A CA 1
ATOM 2215 C C . THR A 1 270 ? 11.754 9.465 -15.772 1.00 92.12 270 THR A C 1
ATOM 2217 O O . THR A 1 270 ? 10.687 9.078 -15.288 1.00 92.12 270 THR A O 1
ATOM 2220 N N . PRO A 1 271 ? 11.833 9.873 -17.053 1.00 89.19 271 PRO A N 1
ATOM 2221 C CA . PRO A 1 271 ? 10.700 9.800 -17.985 1.00 89.19 271 PRO A CA 1
ATOM 2222 C C . PRO A 1 271 ? 10.048 8.416 -18.129 1.00 89.19 271 PRO A C 1
ATOM 2224 O O . PRO A 1 271 ? 8.926 8.320 -18.616 1.00 89.19 271 PRO A O 1
ATOM 2227 N N . GLN A 1 272 ? 10.744 7.350 -17.736 1.00 90.75 272 GLN A N 1
ATOM 2228 C CA . GLN A 1 272 ? 10.280 5.968 -17.829 1.00 90.75 272 GLN A CA 1
ATOM 2229 C C . GLN A 1 272 ? 9.718 5.427 -16.513 1.00 90.75 272 GLN A C 1
ATOM 2231 O O . GLN A 1 272 ? 9.099 4.364 -16.505 1.00 90.75 272 GLN A O 1
ATOM 2236 N N . THR A 1 273 ? 9.885 6.167 -15.413 1.00 95.75 273 THR A N 1
ATOM 2237 C CA . THR A 1 273 ? 9.283 5.827 -14.121 1.00 95.75 273 THR A CA 1
ATOM 2238 C C . THR A 1 273 ? 7.765 5.732 -14.272 1.00 95.75 273 THR A C 1
ATOM 2240 O O . THR A 1 273 ? 7.121 6.673 -14.729 1.00 95.75 273 THR A O 1
ATOM 2243 N N . ASN A 1 274 ? 7.178 4.601 -13.879 1.00 96.62 274 ASN A N 1
ATOM 2244 C CA . ASN A 1 274 ? 5.729 4.388 -13.921 1.00 96.62 274 ASN A CA 1
ATOM 2245 C C . ASN A 1 274 ? 5.073 4.705 -12.578 1.00 96.62 274 ASN A C 1
ATOM 2247 O O . ASN A 1 274 ? 3.942 5.187 -12.544 1.00 96.62 274 ASN A O 1
ATOM 2251 N N . ILE A 1 275 ? 5.782 4.446 -11.478 1.00 98.25 275 ILE A N 1
ATOM 2252 C CA . ILE A 1 275 ? 5.295 4.667 -10.118 1.00 98.25 275 ILE A CA 1
ATOM 2253 C C . ILE A 1 275 ? 6.381 5.397 -9.329 1.00 98.25 275 ILE A C 1
ATOM 2255 O O . ILE A 1 275 ? 7.538 4.984 -9.318 1.00 98.25 275 ILE A O 1
ATOM 2259 N N . VAL A 1 276 ? 6.012 6.475 -8.648 1.00 97.69 276 VAL A N 1
ATOM 2260 C CA . VAL A 1 276 ? 6.846 7.112 -7.625 1.00 97.69 276 VAL A CA 1
ATOM 2261 C C . VAL A 1 276 ? 6.346 6.640 -6.271 1.00 97.69 276 VAL A C 1
ATOM 2263 O O . VAL A 1 276 ? 5.203 6.926 -5.915 1.00 97.69 276 VAL A O 1
ATOM 2266 N N . ALA A 1 277 ? 7.196 5.927 -5.534 1.00 97.31 277 ALA A N 1
ATOM 2267 C CA . ALA A 1 277 ? 6.882 5.418 -4.208 1.00 97.31 277 ALA A CA 1
ATOM 2268 C C . ALA A 1 277 ? 7.634 6.223 -3.141 1.00 97.31 277 ALA A C 1
ATOM 2270 O O . ALA A 1 277 ? 8.862 6.207 -3.096 1.00 97.31 277 ALA A O 1
ATOM 2271 N N . ILE A 1 278 ? 6.907 6.952 -2.293 1.00 95.31 278 ILE A N 1
ATOM 2272 C CA . ILE A 1 278 ? 7.470 7.678 -1.148 1.00 95.31 278 ILE A CA 1
ATOM 2273 C C . ILE A 1 278 ? 7.237 6.827 0.101 1.00 95.31 278 ILE A C 1
ATOM 2275 O O . ILE A 1 278 ? 6.132 6.810 0.646 1.00 95.31 278 ILE A O 1
ATOM 2279 N N . ASN A 1 279 ? 8.272 6.113 0.538 1.00 92.19 279 ASN A N 1
ATOM 2280 C CA . ASN A 1 279 ? 8.169 5.161 1.644 1.00 92.19 279 ASN A CA 1
ATOM 2281 C C . ASN A 1 279 ? 8.451 5.843 2.994 1.00 92.19 279 ASN A C 1
ATOM 2283 O O . ASN A 1 279 ? 9.377 6.640 3.087 1.00 92.19 279 ASN A O 1
ATOM 2287 N N . ASP A 1 280 ? 7.698 5.525 4.044 1.00 87.44 280 ASP A N 1
ATOM 2288 C CA . ASP A 1 280 ? 7.790 6.109 5.393 1.00 87.44 280 ASP A CA 1
ATOM 2289 C C . ASP A 1 280 ? 7.795 7.651 5.429 1.00 87.44 280 ASP A C 1
ATOM 2291 O O . ASP A 1 280 ? 8.705 8.292 5.969 1.00 87.44 280 ASP A O 1
ATOM 2295 N N . ILE A 1 281 ? 6.783 8.279 4.823 1.00 89.44 281 ILE A N 1
ATOM 2296 C CA . ILE A 1 281 ? 6.654 9.741 4.840 1.00 89.44 281 ILE A CA 1
ATOM 2297 C C . ILE A 1 281 ? 6.372 10.271 6.258 1.00 89.44 281 ILE A C 1
ATOM 2299 O O . ILE A 1 281 ? 5.595 9.692 7.020 1.00 89.44 281 ILE A O 1
ATOM 2303 N N . LYS A 1 282 ? 6.976 11.417 6.597 1.00 84.62 282 LYS A N 1
ATOM 2304 C CA . LYS A 1 282 ? 6.783 12.089 7.893 1.00 84.62 282 LYS A CA 1
ATOM 2305 C C . LYS A 1 282 ? 5.387 12.705 8.034 1.00 84.62 282 LYS A C 1
ATOM 2307 O O . LYS A 1 282 ? 4.864 13.287 7.088 1.00 84.62 282 LYS A O 1
ATOM 2312 N N . GLU A 1 283 ? 4.873 12.706 9.263 1.00 77.25 283 GLU A N 1
ATOM 2313 C CA . GLU A 1 283 ? 3.551 13.227 9.659 1.00 77.25 283 GLU A CA 1
ATOM 2314 C C . GLU A 1 283 ? 3.258 14.670 9.188 1.00 77.25 283 GLU A C 1
ATOM 2316 O O . GLU A 1 283 ? 2.147 15.007 8.789 1.00 77.25 283 GLU A O 1
ATOM 2321 N N . HIS A 1 284 ? 4.258 15.556 9.207 1.00 77.88 284 HIS A N 1
ATOM 2322 C CA . HIS A 1 284 ? 4.063 16.990 8.954 1.00 77.88 284 HIS A CA 1
ATOM 2323 C C . HIS A 1 284 ? 4.090 17.393 7.470 1.00 77.88 284 HIS A C 1
ATOM 2325 O O . HIS A 1 284 ? 4.078 18.589 7.168 1.00 77.88 284 HIS A O 1
ATOM 2331 N N . GLN A 1 285 ? 4.162 16.438 6.540 1.00 83.25 285 GLN A N 1
ATOM 2332 C CA . GLN A 1 285 ? 4.140 16.746 5.110 1.00 83.25 285 GLN A CA 1
ATOM 2333 C C . GLN A 1 285 ? 2.733 17.182 4.673 1.00 83.25 285 GLN A C 1
ATOM 2335 O O . GLN A 1 285 ? 1.740 16.548 5.025 1.00 83.25 285 GLN A O 1
ATOM 2340 N N . ASN A 1 286 ? 2.648 18.274 3.905 1.00 84.31 286 ASN A N 1
ATOM 2341 C CA . ASN A 1 286 ? 1.380 18.761 3.361 1.00 84.31 286 ASN A CA 1
ATOM 2342 C C . ASN A 1 286 ? 1.081 18.059 2.031 1.00 84.31 286 ASN A C 1
ATOM 2344 O O . ASN A 1 286 ? 1.816 18.231 1.056 1.00 84.31 286 ASN A O 1
ATOM 2348 N N . PHE A 1 287 ? -0.021 17.312 1.985 1.00 88.88 287 PHE A N 1
ATOM 2349 C CA . PHE A 1 287 ? -0.449 16.572 0.804 1.00 88.88 287 PHE A CA 1
ATOM 2350 C C . PHE A 1 287 ? -0.796 17.480 -0.394 1.00 88.88 287 PHE A C 1
ATOM 2352 O O . PHE A 1 287 ? -0.627 17.086 -1.547 1.00 88.88 287 PHE A O 1
ATOM 2359 N N . GLU A 1 288 ? -1.214 18.724 -0.148 1.00 88.00 288 GLU A N 1
ATOM 2360 C CA . GLU A 1 288 ? -1.562 19.696 -1.197 1.00 88.00 288 GLU A CA 1
ATOM 2361 C C . GLU A 1 288 ? -0.405 19.958 -2.177 1.00 88.00 288 GLU A C 1
ATOM 2363 O O . GLU A 1 288 ? -0.617 20.170 -3.372 1.00 88.00 288 GLU A O 1
ATOM 2368 N N . LEU A 1 289 ? 0.841 19.856 -1.703 1.00 87.88 289 LEU A N 1
ATOM 2369 C CA . LEU A 1 289 ? 2.044 20.071 -2.513 1.00 87.88 289 LEU A CA 1
ATOM 2370 C C . LEU A 1 289 ? 2.264 18.984 -3.582 1.00 87.88 289 LEU A C 1
ATOM 2372 O O . LEU A 1 289 ? 3.104 19.148 -4.475 1.00 87.88 289 LEU A O 1
ATOM 2376 N N . PHE A 1 290 ? 1.496 17.891 -3.537 1.00 90.38 290 PHE A N 1
ATOM 2377 C CA . PHE A 1 290 ? 1.496 16.862 -4.573 1.00 90.38 290 PHE A CA 1
ATOM 2378 C C . PHE A 1 290 ? 0.477 17.121 -5.692 1.00 90.38 290 PHE A C 1
ATOM 2380 O O . PHE A 1 290 ? 0.591 16.485 -6.735 1.00 90.38 290 PHE A O 1
ATOM 2387 N N . TYR A 1 291 ? -0.479 18.051 -5.548 1.00 90.25 291 TYR A N 1
ATOM 2388 C CA . TYR A 1 291 ? -1.610 18.181 -6.489 1.00 90.25 291 TYR A CA 1
ATOM 2389 C C . TYR A 1 291 ? -1.182 18.381 -7.934 1.00 90.25 291 TYR A C 1
ATOM 2391 O O . TYR A 1 291 ? -1.617 17.617 -8.792 1.00 90.25 291 TYR A O 1
ATOM 2399 N N . GLY A 1 292 ? -0.279 19.330 -8.191 1.00 87.25 292 GLY A N 1
ATOM 2400 C CA . GLY A 1 292 ? 0.213 19.572 -9.549 1.00 87.25 292 GLY A CA 1
ATOM 2401 C C . GLY A 1 292 ? 0.884 18.335 -10.156 1.00 87.25 292 GLY A C 1
ATOM 2402 O O . GLY A 1 292 ? 0.682 18.029 -11.325 1.00 87.25 292 GLY A O 1
ATOM 2403 N N . ARG A 1 293 ? 1.595 17.543 -9.342 1.00 90.56 293 ARG A N 1
ATOM 2404 C CA . ARG A 1 293 ? 2.238 16.294 -9.791 1.00 90.56 293 ARG A CA 1
ATOM 2405 C C . ARG A 1 293 ? 1.248 15.163 -10.048 1.00 90.56 293 ARG A C 1
ATOM 2407 O O . ARG A 1 293 ? 1.549 14.267 -10.827 1.00 90.56 293 ARG A O 1
ATOM 2414 N N . ILE A 1 294 ? 0.091 15.202 -9.390 1.00 91.25 294 ILE A N 1
ATOM 2415 C CA . ILE A 1 294 ? -0.973 14.211 -9.550 1.00 91.25 294 ILE A CA 1
ATOM 2416 C C . ILE A 1 294 ? -1.852 14.534 -10.762 1.00 91.25 294 ILE A C 1
ATOM 2418 O O . ILE A 1 294 ? -2.344 13.590 -11.366 1.00 91.25 294 ILE A O 1
ATOM 2422 N N . THR A 1 295 ? -2.066 15.811 -11.121 1.00 88.44 295 THR A N 1
ATOM 2423 C CA . THR A 1 295 ? -3.044 16.193 -12.167 1.00 88.44 295 THR A CA 1
ATOM 2424 C C . THR A 1 295 ? -2.494 16.938 -13.380 1.00 88.44 295 THR A C 1
ATOM 2426 O O . THR A 1 295 ? -3.130 16.888 -14.430 1.00 88.44 295 THR A O 1
ATOM 2429 N N . ASP A 1 296 ? -1.339 17.599 -13.283 1.00 88.38 296 ASP A N 1
ATOM 2430 C CA . ASP A 1 296 ? -0.888 18.541 -14.323 1.00 88.38 296 ASP A CA 1
ATOM 2431 C C . ASP A 1 296 ? 0.336 18.020 -15.089 1.00 88.38 296 ASP A C 1
ATOM 2433 O O . ASP A 1 296 ? 0.563 18.367 -16.248 1.00 88.38 296 ASP A O 1
ATOM 2437 N N . GLY A 1 297 ? 1.135 17.164 -14.457 1.00 90.50 297 GLY A N 1
ATOM 2438 C CA . GLY A 1 297 ? 2.354 16.593 -15.017 1.00 90.50 297 GLY A CA 1
ATOM 2439 C C . GLY A 1 297 ? 3.497 16.616 -14.013 1.00 90.50 297 GLY A C 1
ATOM 2440 O O . GLY A 1 297 ? 3.354 17.097 -12.890 1.00 90.50 297 GLY A O 1
ATOM 2441 N N . PHE A 1 298 ? 4.653 16.097 -14.406 1.00 92.00 298 PHE A N 1
ATOM 2442 C CA . PHE A 1 298 ? 5.743 15.857 -13.471 1.00 92.00 298 PHE A CA 1
ATOM 2443 C C . PHE A 1 298 ? 7.014 16.607 -13.875 1.00 92.00 298 PHE A C 1
ATOM 2445 O O . PHE A 1 298 ? 7.688 16.238 -14.834 1.00 92.00 298 PHE A O 1
ATOM 2452 N N . THR A 1 299 ? 7.369 17.650 -13.121 1.00 91.31 299 THR A N 1
ATOM 2453 C CA . THR A 1 299 ? 8.642 18.368 -13.294 1.00 91.31 299 THR A CA 1
ATOM 2454 C C . THR A 1 299 ? 9.727 17.753 -12.419 1.00 91.31 299 THR A C 1
ATOM 2456 O O . THR A 1 299 ? 9.571 17.643 -11.199 1.00 91.31 299 THR A O 1
ATOM 2459 N N . ILE A 1 300 ? 10.841 17.389 -13.047 1.00 91.31 300 ILE A N 1
ATOM 2460 C CA . ILE A 1 300 ? 12.030 16.827 -12.415 1.00 91.31 300 ILE A CA 1
ATOM 2461 C C . ILE A 1 300 ? 13.132 17.881 -12.440 1.00 91.31 300 ILE A C 1
ATOM 2463 O O . ILE A 1 300 ? 13.645 18.220 -13.508 1.00 91.31 300 ILE A O 1
ATOM 2467 N N . SER A 1 301 ? 13.530 18.344 -11.256 1.00 90.06 301 SER A N 1
ATOM 2468 C CA . SER A 1 301 ? 14.673 19.240 -11.091 1.00 90.06 301 SER A CA 1
ATOM 2469 C C . SER A 1 301 ? 15.906 18.475 -10.625 1.00 90.06 301 SER A C 1
ATOM 2471 O O . SER A 1 301 ? 15.861 17.712 -9.658 1.00 90.06 301 SER A O 1
ATOM 2473 N N . GLN A 1 302 ? 17.029 18.697 -11.309 1.00 87.88 302 GLN A N 1
ATOM 2474 C CA . GLN A 1 302 ? 18.325 18.085 -11.012 1.00 87.88 302 GLN A CA 1
ATOM 2475 C C . GLN A 1 302 ? 19.395 19.167 -10.861 1.00 87.88 302 GLN A C 1
ATOM 2477 O O . GLN A 1 302 ? 19.412 20.156 -11.593 1.00 87.88 302 GLN A O 1
ATOM 2482 N N . LYS A 1 303 ? 20.311 18.994 -9.901 1.00 87.38 303 LYS A N 1
ATOM 2483 C CA . LYS A 1 303 ? 21.372 19.982 -9.661 1.00 87.38 303 LYS A CA 1
ATOM 2484 C C . LYS A 1 303 ? 22.234 20.152 -10.915 1.00 87.38 303 LYS A C 1
ATOM 2486 O O . LYS A 1 303 ? 22.710 19.168 -11.476 1.00 87.38 303 LYS A O 1
ATOM 2491 N N . TYR A 1 304 ? 22.451 21.406 -11.313 1.00 88.31 304 TYR A N 1
ATOM 2492 C CA . TYR A 1 304 ? 23.293 21.796 -12.455 1.00 88.31 304 TYR A CA 1
ATOM 2493 C C . TYR A 1 304 ? 22.842 21.243 -13.820 1.00 88.31 304 TYR A C 1
ATOM 2495 O O . TYR A 1 304 ? 23.624 21.230 -14.769 1.00 88.31 304 TYR A O 1
ATOM 2503 N N . LYS A 1 305 ? 21.589 20.795 -13.939 1.00 87.50 305 LYS A N 1
ATOM 2504 C CA . LYS A 1 305 ? 20.994 20.291 -15.181 1.00 87.50 305 LYS A CA 1
ATOM 2505 C C . LYS A 1 305 ? 19.703 21.046 -15.487 1.00 87.50 305 LYS A C 1
ATOM 2507 O O . LYS A 1 305 ? 19.134 21.689 -14.611 1.00 87.50 305 LYS A O 1
ATOM 2512 N N . LYS A 1 306 ? 19.262 20.993 -16.747 1.00 86.00 306 LYS A N 1
ATOM 2513 C CA . LYS A 1 306 ? 17.955 21.533 -17.143 1.00 86.00 306 LYS A CA 1
ATOM 2514 C C . LYS A 1 306 ? 16.841 20.675 -16.550 1.00 86.00 306 LYS A C 1
ATOM 2516 O O . LYS A 1 306 ? 16.990 19.455 -16.479 1.00 86.00 306 LYS A O 1
ATOM 2521 N N . ASP A 1 307 ? 15.742 21.320 -16.179 1.00 89.50 307 ASP A N 1
ATOM 2522 C CA . ASP A 1 307 ? 14.537 20.622 -15.744 1.00 89.50 307 ASP A CA 1
ATOM 2523 C C . ASP A 1 307 ? 13.982 19.752 -16.875 1.00 89.50 307 ASP A C 1
ATOM 2525 O O . ASP A 1 307 ? 14.013 20.126 -18.052 1.00 89.50 307 ASP A O 1
ATOM 2529 N N . ILE A 1 308 ? 13.455 18.592 -16.496 1.00 90.12 308 ILE A N 1
ATOM 2530 C CA . ILE A 1 308 ? 12.756 17.679 -17.397 1.00 90.12 308 ILE A CA 1
ATOM 2531 C C . ILE A 1 308 ? 11.283 17.701 -17.006 1.00 90.12 308 ILE A C 1
ATOM 2533 O O . ILE A 1 308 ? 10.946 17.470 -15.847 1.00 90.12 308 ILE A O 1
ATOM 2537 N N . TYR A 1 309 ? 10.405 17.972 -17.968 1.00 91.69 309 TYR A N 1
ATOM 2538 C CA . TYR A 1 309 ? 8.961 17.924 -17.764 1.00 91.69 309 TYR A CA 1
ATOM 2539 C C . TYR A 1 309 ? 8.379 16.673 -18.423 1.00 91.69 309 TYR A C 1
ATOM 2541 O O . TYR A 1 309 ? 8.542 16.464 -19.626 1.00 91.69 309 TYR A O 1
ATOM 2549 N N . ILE A 1 310 ? 7.696 15.849 -17.631 1.00 91.50 310 ILE A N 1
ATOM 2550 C CA . ILE A 1 310 ? 6.922 14.703 -18.102 1.00 91.50 310 ILE A CA 1
ATOM 2551 C C . ILE A 1 310 ? 5.461 15.154 -18.240 1.00 91.50 310 ILE A C 1
ATOM 2553 O O . ILE A 1 310 ? 4.858 15.559 -17.241 1.00 91.50 310 ILE A O 1
ATOM 2557 N N . PRO A 1 311 ? 4.859 15.070 -19.440 1.00 91.31 311 PRO A N 1
ATOM 2558 C CA . PRO A 1 311 ? 3.444 15.373 -19.627 1.00 91.31 311 PRO A CA 1
ATOM 2559 C C . PRO A 1 311 ? 2.545 14.500 -18.744 1.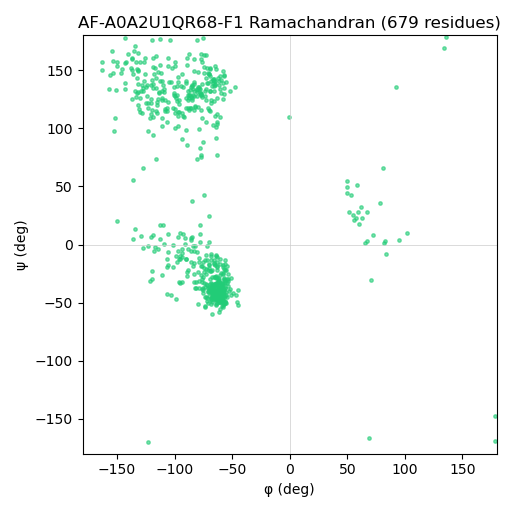00 91.31 311 PRO A C 1
ATOM 2561 O O . PRO A 1 311 ? 2.863 13.337 -18.488 1.00 91.31 311 PRO A O 1
ATOM 2564 N N . PHE A 1 312 ? 1.388 15.020 -18.326 1.00 92.81 312 PHE A N 1
ATOM 2565 C CA . PHE A 1 312 ? 0.435 14.294 -17.473 1.00 92.81 312 PHE A CA 1
ATOM 2566 C C . PHE A 1 312 ? 0.081 12.891 -17.996 1.00 92.81 312 PHE A C 1
ATOM 2568 O O . PHE A 1 312 ? 0.109 11.925 -17.240 1.00 92.81 312 PHE A O 1
ATOM 2575 N N . SER A 1 313 ? -0.157 12.750 -19.304 1.00 90.19 313 SER A N 1
ATOM 2576 C CA . SER A 1 313 ? -0.510 11.471 -19.941 1.00 90.19 313 SER A CA 1
ATOM 2577 C C . SER A 1 313 ? 0.552 10.376 -19.804 1.00 90.19 313 SER A C 1
ATOM 2579 O O . SER A 1 313 ? 0.252 9.207 -20.026 1.00 90.19 313 SER A O 1
ATOM 2581 N N . ARG A 1 314 ? 1.789 10.747 -19.457 1.00 88.56 314 ARG A N 1
ATOM 2582 C CA . ARG A 1 314 ? 2.917 9.837 -19.220 1.00 88.56 314 ARG A CA 1
ATOM 2583 C C . ARG A 1 314 ? 3.481 9.961 -17.805 1.00 88.56 314 ARG A C 1
ATOM 2585 O O . ARG A 1 314 ? 4.523 9.387 -17.514 1.00 88.56 314 ARG A O 1
ATOM 2592 N N . SER A 1 315 ? 2.839 10.747 -16.943 1.00 93.38 315 SER A N 1
ATOM 2593 C CA . SER A 1 315 ? 3.341 10.997 -15.596 1.00 93.38 315 SER A CA 1
ATOM 2594 C C . SER A 1 315 ? 3.164 9.766 -14.713 1.00 93.38 315 SER A C 1
ATOM 2596 O O . SER A 1 315 ? 2.144 9.077 -14.829 1.00 93.38 315 SER A O 1
ATOM 2598 N N . PRO A 1 316 ? 4.115 9.490 -13.807 1.00 96.06 316 PRO A N 1
ATOM 2599 C CA . PRO A 1 316 ? 4.021 8.341 -12.924 1.00 96.06 316 PRO A CA 1
ATOM 2600 C C . PRO A 1 316 ? 2.831 8.459 -11.970 1.00 96.06 316 PRO A C 1
ATOM 2602 O O . PRO A 1 316 ? 2.440 9.556 -11.563 1.00 96.06 316 PRO A O 1
ATOM 2605 N N . LYS A 1 317 ? 2.279 7.316 -11.562 1.00 97.12 317 LYS A N 1
ATOM 2606 C CA . LYS A 1 317 ? 1.342 7.259 -10.435 1.00 97.12 317 LYS A CA 1
ATOM 2607 C C . LYS A 1 317 ? 2.098 7.407 -9.123 1.00 97.12 317 LYS A C 1
ATOM 2609 O O . LYS A 1 317 ? 3.278 7.079 -9.030 1.00 97.12 317 LYS A O 1
ATOM 2614 N N . MET A 1 318 ? 1.416 7.923 -8.110 1.00 96.62 318 MET A N 1
ATOM 2615 C CA . MET A 1 318 ? 2.027 8.199 -6.816 1.00 96.62 318 MET A CA 1
ATOM 2616 C C . MET A 1 318 ? 1.527 7.203 -5.778 1.00 96.62 318 MET A C 1
ATOM 2618 O O . MET A 1 318 ? 0.320 7.079 -5.567 1.00 96.62 318 MET A O 1
ATOM 2622 N N . LEU A 1 319 ? 2.472 6.519 -5.143 1.00 97.81 319 LEU A N 1
ATOM 2623 C CA . LEU A 1 319 ? 2.269 5.664 -3.986 1.00 97.81 319 LEU A CA 1
ATOM 2624 C C . LEU A 1 319 ? 2.988 6.300 -2.798 1.00 97.81 319 LEU A C 1
ATOM 2626 O O . LEU A 1 319 ? 4.148 6.692 -2.901 1.00 97.81 319 LEU A O 1
ATOM 2630 N N . ILE A 1 320 ? 2.307 6.422 -1.671 1.00 95.56 320 ILE A N 1
ATOM 2631 C CA . ILE A 1 320 ? 2.867 6.980 -0.447 1.00 95.56 320 ILE A CA 1
ATOM 2632 C C . ILE A 1 320 ? 2.583 5.992 0.668 1.00 95.56 320 ILE A C 1
ATOM 2634 O O . ILE A 1 320 ? 1.453 5.541 0.811 1.00 95.56 320 ILE A O 1
ATOM 2638 N N . THR A 1 321 ? 3.576 5.664 1.481 1.00 93.31 321 THR A N 1
ATOM 2639 C CA . THR A 1 321 ? 3.345 4.881 2.697 1.00 93.31 321 THR A CA 1
ATOM 2640 C C . THR A 1 321 ? 3.542 5.785 3.901 1.00 93.31 321 THR A C 1
ATOM 2642 O O . THR A 1 321 ? 4.564 6.471 3.988 1.00 93.31 321 THR A O 1
ATOM 2645 N N . SER A 1 322 ? 2.602 5.776 4.836 1.00 87.88 322 SER A N 1
ATOM 2646 C CA . SER A 1 322 ? 2.705 6.538 6.075 1.00 87.88 322 SER A CA 1
ATOM 2647 C C . SER A 1 322 ? 2.244 5.715 7.270 1.00 87.88 322 SER A C 1
ATOM 2649 O O . SER A 1 322 ? 1.519 4.729 7.133 1.00 87.88 322 SER A O 1
ATOM 2651 N N . ASN A 1 323 ? 2.674 6.145 8.450 1.00 80.81 323 ASN A N 1
ATOM 2652 C CA . ASN A 1 323 ? 2.152 5.666 9.729 1.00 80.81 323 ASN A CA 1
ATOM 2653 C C . ASN A 1 323 ? 1.090 6.629 10.281 1.00 80.81 323 ASN A C 1
ATOM 2655 O O . ASN A 1 323 ? 0.467 6.345 11.293 1.00 80.81 323 ASN A O 1
ATOM 2659 N N . TYR A 1 324 ? 0.887 7.770 9.616 1.00 78.44 324 TYR A N 1
ATOM 2660 C CA . TYR A 1 324 ? 0.015 8.845 10.066 1.00 78.44 324 TYR A CA 1
ATOM 2661 C C . TYR A 1 324 ? -0.875 9.322 8.925 1.00 78.44 324 TYR A C 1
ATOM 2663 O O . TYR A 1 324 ? -0.531 9.208 7.746 1.00 78.44 324 TYR A O 1
ATOM 2671 N N . LEU A 1 325 ? -2.002 9.935 9.274 1.00 78.25 325 LEU A N 1
ATOM 2672 C CA . LEU A 1 325 ? -2.802 10.665 8.301 1.00 78.25 325 LEU A CA 1
ATOM 2673 C C . LEU A 1 325 ? -2.036 11.910 7.842 1.00 78.25 325 LEU A C 1
ATOM 2675 O O . LEU A 1 325 ? -1.648 12.755 8.651 1.00 78.25 325 LEU A O 1
ATOM 2679 N N . LEU A 1 326 ? -1.831 12.036 6.530 1.00 81.50 326 LEU A N 1
ATOM 2680 C CA . LEU A 1 326 ? -1.166 13.203 5.961 1.00 81.50 326 LEU A CA 1
ATOM 2681 C C . LEU A 1 326 ? -2.029 14.453 6.114 1.00 81.50 326 LEU A C 1
ATOM 2683 O O . LEU A 1 326 ? -3.226 14.446 5.818 1.00 81.50 326 LEU A O 1
ATOM 2687 N N . LYS A 1 327 ? -1.393 15.561 6.510 1.00 78.44 327 LYS A N 1
ATOM 2688 C CA . LYS A 1 327 ? -2.065 16.859 6.594 1.00 78.44 327 LYS A CA 1
ATOM 2689 C C . LYS A 1 327 ? -2.517 17.292 5.206 1.00 78.44 327 LYS A C 1
ATOM 2691 O O . LYS A 1 327 ? -1.708 17.396 4.286 1.00 78.44 327 LYS A O 1
ATOM 2696 N N . ALA A 1 328 ? -3.800 17.597 5.078 1.00 78.94 328 ALA A N 1
ATOM 2697 C CA . ALA A 1 328 ? -4.385 18.134 3.863 1.00 78.94 328 ALA A CA 1
ATOM 2698 C C . ALA A 1 328 ? -5.524 19.102 4.218 1.00 78.94 328 ALA A C 1
ATOM 2700 O O . ALA A 1 328 ? -6.198 18.900 5.233 1.00 78.94 328 ALA A O 1
ATOM 2701 N N . PRO A 1 329 ? -5.765 20.154 3.418 1.00 71.25 329 PRO A N 1
ATOM 2702 C CA . PRO A 1 329 ? -6.955 20.979 3.583 1.00 71.25 329 PRO A CA 1
ATOM 2703 C C . PRO A 1 329 ? -8.222 20.137 3.374 1.00 71.25 329 PRO A C 1
ATOM 2705 O O . PRO A 1 329 ? -8.266 19.280 2.485 1.00 71.25 329 PRO A O 1
ATOM 2708 N N . SER A 1 330 ? -9.257 20.380 4.181 1.00 57.81 330 SER A N 1
ATOM 2709 C CA . SER A 1 330 ? -10.565 19.748 3.993 1.00 57.81 330 SER A CA 1
ATOM 2710 C C . SER A 1 330 ? -11.236 20.271 2.716 1.00 57.81 330 SER A C 1
ATOM 2712 O O . SER A 1 330 ? -11.130 21.452 2.375 1.00 57.81 330 SER A O 1
ATOM 2714 N N . GLY A 1 331 ? -11.902 19.376 1.976 1.00 63.69 331 GLY A N 1
ATOM 2715 C CA . GLY A 1 331 ? -12.721 19.722 0.811 1.00 63.69 331 GLY A CA 1
ATOM 2716 C C . GLY A 1 331 ? -12.512 18.852 -0.436 1.00 63.69 331 GLY A C 1
ATOM 2717 O O . GLY A 1 331 ? -11.544 18.102 -0.575 1.00 63.69 331 GLY A O 1
ATOM 2718 N N . ASN A 1 332 ? -13.416 19.022 -1.408 1.00 65.00 332 ASN A N 1
ATOM 2719 C CA . ASN A 1 332 ? -13.523 18.204 -2.630 1.00 65.00 332 ASN A CA 1
ATOM 2720 C C . ASN A 1 332 ? -12.258 18.166 -3.506 1.00 65.00 332 ASN A C 1
ATOM 2722 O O . ASN A 1 332 ? -12.134 17.310 -4.381 1.00 65.00 332 ASN A O 1
ATOM 2726 N N . SER A 1 333 ? -11.336 19.121 -3.363 1.00 75.81 333 SER A N 1
ATOM 2727 C CA . SER A 1 333 ? -10.083 19.125 -4.132 1.00 75.81 333 SER A CA 1
ATOM 2728 C C . SER A 1 333 ? -9.133 18.009 -3.678 1.00 75.81 333 SER A C 1
ATOM 2730 O O . SER A 1 333 ? -8.487 17.372 -4.512 1.00 75.81 333 SER A O 1
ATOM 2732 N N . THR A 1 334 ? -9.095 17.744 -2.372 1.00 82.31 334 THR A N 1
ATOM 2733 C CA . THR A 1 334 ? -8.231 16.744 -1.739 1.00 82.31 334 THR A CA 1
ATOM 2734 C C . THR A 1 334 ? -8.728 15.331 -2.015 1.00 82.31 334 THR A C 1
ATOM 2736 O O . THR A 1 334 ? -7.997 14.517 -2.577 1.00 82.31 334 THR A O 1
ATOM 2739 N N . GLU A 1 335 ? -10.001 15.058 -1.718 1.00 80.31 335 GLU A N 1
ATOM 2740 C CA . GLU A 1 335 ? -10.597 13.715 -1.832 1.00 80.31 335 GLU A CA 1
ATOM 2741 C C . GLU A 1 335 ? -10.576 13.163 -3.267 1.00 80.31 335 GLU A C 1
ATOM 2743 O O . GLU A 1 335 ? -10.443 11.959 -3.496 1.00 80.31 335 GLU A O 1
ATOM 2748 N N . ARG A 1 336 ? -10.629 14.043 -4.276 1.00 85.81 336 ARG A N 1
ATOM 2749 C CA . ARG A 1 336 ? -10.535 13.636 -5.687 1.00 85.81 336 ARG A CA 1
ATOM 2750 C C . ARG A 1 336 ? -9.134 13.201 -6.116 1.00 85.81 336 ARG A C 1
ATOM 2752 O O . ARG A 1 336 ? -9.027 12.489 -7.106 1.00 85.81 336 ARG A O 1
ATOM 2759 N N . ARG A 1 337 ? -8.085 13.605 -5.392 1.00 91.38 337 ARG A N 1
ATOM 2760 C CA . ARG A 1 337 ? -6.669 13.316 -5.703 1.00 91.38 337 ARG A CA 1
ATOM 2761 C C . ARG A 1 337 ? -6.035 12.327 -4.734 1.00 91.38 337 ARG A C 1
ATOM 2763 O O . ARG A 1 337 ? -4.856 12.013 -4.872 1.00 91.38 337 ARG A O 1
ATOM 2770 N N . ARG A 1 338 ? -6.803 11.841 -3.765 1.00 91.12 338 ARG A N 1
ATOM 2771 C CA . ARG A 1 338 ? -6.343 10.979 -2.685 1.00 91.12 338 ARG A CA 1
ATOM 2772 C C . ARG A 1 338 ? -7.152 9.693 -2.659 1.00 91.12 338 ARG A C 1
ATOM 2774 O O . ARG A 1 338 ? -8.372 9.714 -2.826 1.00 91.12 338 ARG A O 1
ATOM 2781 N N . TYR A 1 339 ? -6.460 8.583 -2.466 1.00 93.00 339 TYR A N 1
ATOM 2782 C CA . TYR A 1 339 ? -7.047 7.294 -2.142 1.00 93.00 339 TYR A CA 1
ATOM 2783 C C . TYR A 1 339 ? -6.273 6.728 -0.954 1.00 93.00 339 TYR A C 1
ATOM 2785 O O . TYR A 1 339 ? -5.062 6.556 -1.048 1.00 93.00 339 TYR A O 1
ATOM 2793 N N . GLU A 1 340 ? -6.947 6.482 0.161 1.00 90.25 340 GLU A N 1
ATOM 2794 C CA . GLU A 1 340 ? -6.337 5.958 1.385 1.00 90.25 340 GLU A CA 1
ATOM 2795 C C . GLU A 1 340 ? -6.799 4.522 1.608 1.00 90.25 340 GLU A C 1
ATOM 2797 O O . GLU A 1 340 ? -7.977 4.214 1.437 1.00 90.25 340 GLU A O 1
ATOM 2802 N N . ILE A 1 341 ? -5.870 3.650 1.991 1.00 90.25 341 ILE A N 1
ATOM 2803 C CA . ILE A 1 341 ? -6.176 2.276 2.381 1.00 90.25 341 ILE A CA 1
ATOM 2804 C C . ILE A 1 341 ? -5.265 1.848 3.527 1.00 90.25 341 ILE A C 1
ATOM 2806 O O . ILE A 1 341 ? -4.057 2.093 3.519 1.00 90.25 341 ILE A O 1
ATOM 2810 N N . GLU A 1 342 ? -5.862 1.235 4.542 1.00 87.19 342 GLU A N 1
ATOM 2811 C CA . GLU A 1 342 ? -5.161 0.787 5.742 1.00 87.19 342 GLU A CA 1
ATOM 2812 C C . GLU A 1 342 ? -4.663 -0.648 5.553 1.00 87.19 342 GLU A C 1
ATOM 2814 O O . GLU A 1 342 ? -5.373 -1.485 4.993 1.00 87.19 342 GLU A O 1
ATOM 2819 N N . PHE A 1 343 ? -3.462 -0.950 6.038 1.00 89.38 343 PHE A N 1
ATOM 2820 C CA . PHE A 1 343 ? -2.980 -2.316 6.254 1.00 89.38 343 PHE A CA 1
ATOM 2821 C C . PHE A 1 343 ? -3.560 -2.848 7.566 1.00 89.38 343 PHE A C 1
ATOM 2823 O O . PHE A 1 343 ? -3.812 -2.082 8.482 1.00 89.38 343 PHE A O 1
ATOM 2830 N N . SER A 1 344 ? -3.813 -4.146 7.688 1.00 84.50 344 SER A N 1
ATOM 2831 C CA . SER A 1 344 ? -4.127 -4.768 8.982 1.00 84.50 344 SER A CA 1
ATOM 2832 C C . SER A 1 344 ? -2.868 -4.976 9.829 1.00 84.50 344 SER A C 1
ATOM 2834 O O . SER A 1 344 ? -1.774 -5.073 9.279 1.00 84.50 344 SER A O 1
ATOM 2836 N N . GLU A 1 345 ? -3.042 -5.210 11.126 1.00 77.31 345 GLU A N 1
ATOM 2837 C CA . GLU A 1 345 ? -1.969 -5.572 12.070 1.00 77.31 345 GLU A CA 1
ATOM 2838 C C . GLU A 1 345 ? -1.523 -7.045 11.978 1.00 77.31 345 GLU A C 1
ATOM 2840 O O . GLU A 1 345 ? -0.882 -7.564 12.883 1.00 77.31 345 GLU A O 1
ATOM 2845 N N . HIS A 1 346 ? -1.862 -7.746 10.890 1.00 84.25 346 HIS A N 1
ATOM 2846 C CA . HIS A 1 346 ? -1.507 -9.156 10.721 1.00 84.25 346 HIS A CA 1
ATOM 2847 C C . HIS A 1 346 ? 0.008 -9.409 10.771 1.00 84.25 346 HIS A C 1
ATOM 2849 O O . HIS A 1 346 ? 0.429 -10.451 11.263 1.00 84.25 346 HIS A O 1
ATOM 2855 N N . TYR A 1 347 ? 0.813 -8.466 10.268 1.00 85.44 347 TYR A N 1
ATOM 2856 C CA . TYR A 1 347 ? 2.273 -8.522 10.336 1.00 85.44 347 TYR A CA 1
ATOM 2857 C C . TYR A 1 347 ? 2.814 -7.418 11.244 1.00 85.44 347 TYR A C 1
ATOM 2859 O O . TYR A 1 347 ? 2.330 -6.285 11.206 1.00 85.44 347 TYR A O 1
ATOM 2867 N N . GLY A 1 348 ? 3.841 -7.739 12.027 1.00 81.75 348 GLY A N 1
ATOM 2868 C CA . GLY A 1 348 ? 4.432 -6.835 13.011 1.00 81.75 348 GLY A CA 1
ATOM 2869 C C . GLY A 1 348 ? 5.570 -7.500 13.782 1.00 81.75 348 GLY A C 1
ATOM 2870 O O . GLY A 1 348 ? 6.273 -8.348 13.239 1.00 81.75 348 GLY A O 1
ATOM 2871 N N . GLU A 1 349 ? 5.742 -7.132 15.053 1.00 71.56 349 GLU A N 1
ATOM 2872 C CA . GLU A 1 349 ? 6.813 -7.664 15.912 1.00 71.56 349 GLU A CA 1
ATOM 2873 C C . GLU A 1 349 ? 6.678 -9.172 16.189 1.00 71.56 349 GLU A C 1
ATOM 2875 O O . GLU A 1 349 ? 7.682 -9.868 16.287 1.00 71.56 349 GLU A O 1
ATOM 2880 N N . HIS A 1 350 ? 5.447 -9.684 16.286 1.00 76.50 350 HIS A N 1
ATOM 2881 C CA . HIS A 1 350 ? 5.171 -11.073 16.685 1.00 76.50 350 HIS A CA 1
ATOM 2882 C C . HIS A 1 350 ? 4.961 -12.048 15.519 1.00 76.50 350 HIS A C 1
ATOM 2884 O O . HIS A 1 350 ? 4.897 -13.256 15.741 1.00 76.50 350 HIS A O 1
ATOM 2890 N N . LEU A 1 351 ? 4.798 -11.535 14.298 1.00 83.94 351 LEU A N 1
ATOM 2891 C CA . LEU A 1 351 ? 4.658 -12.343 13.092 1.00 83.94 351 LEU A CA 1
ATOM 2892 C C . LEU A 1 351 ? 5.181 -11.552 11.897 1.00 83.94 351 LEU A C 1
ATOM 2894 O O . LEU A 1 351 ? 4.565 -10.587 11.439 1.00 83.94 351 LEU A O 1
ATOM 2898 N N . THR A 1 352 ? 6.319 -11.974 11.373 1.00 87.50 352 THR A N 1
ATOM 2899 C CA . THR A 1 352 ? 6.887 -11.430 10.143 1.00 87.50 352 THR A CA 1
ATOM 2900 C C . THR A 1 352 ? 6.365 -12.185 8.921 1.00 87.50 352 THR A C 1
ATOM 2902 O O . THR A 1 352 ? 5.917 -13.329 9.003 1.00 87.50 352 THR A O 1
ATOM 2905 N N . VAL A 1 353 ? 6.467 -11.570 7.738 1.00 89.75 353 VAL A N 1
ATOM 2906 C CA . VAL A 1 353 ? 6.107 -12.250 6.480 1.00 89.75 353 VAL A CA 1
ATOM 2907 C C . VAL A 1 353 ? 6.960 -13.506 6.264 1.00 89.75 353 VAL A C 1
ATOM 2909 O O . VAL A 1 353 ? 6.460 -14.512 5.779 1.00 89.75 353 VAL A O 1
ATOM 2912 N N . PHE A 1 354 ? 8.237 -13.481 6.648 1.00 89.25 354 PHE A N 1
ATOM 2913 C CA . PHE A 1 354 ? 9.089 -14.663 6.527 1.00 89.25 354 PHE A CA 1
ATOM 2914 C C . PHE A 1 354 ? 8.592 -15.814 7.412 1.00 89.25 354 PHE A C 1
ATOM 2916 O O . PHE A 1 354 ? 8.539 -16.947 6.952 1.00 89.25 354 PHE A O 1
ATOM 2923 N N . GLU A 1 355 ? 8.178 -15.537 8.650 1.00 89.94 355 GLU A N 1
ATOM 2924 C CA . GLU A 1 355 ? 7.668 -16.564 9.570 1.00 89.94 355 GLU A CA 1
ATOM 2925 C C . GLU A 1 355 ? 6.327 -17.166 9.119 1.00 89.94 355 GLU A C 1
ATOM 2927 O O . GLU A 1 355 ? 6.111 -18.358 9.312 1.00 89.94 355 GLU A O 1
ATOM 2932 N N . ASP A 1 356 ? 5.447 -16.384 8.482 1.00 91.62 356 ASP A N 1
ATOM 2933 C CA . ASP A 1 356 ? 4.148 -16.870 7.972 1.00 91.62 356 ASP A CA 1
ATOM 2934 C C . ASP A 1 356 ? 4.293 -17.787 6.741 1.00 91.62 356 ASP A C 1
ATOM 2936 O O . ASP A 1 356 ? 3.534 -18.743 6.568 1.00 91.62 356 ASP A O 1
ATOM 2940 N N . PHE A 1 357 ? 5.273 -17.521 5.873 1.00 91.19 357 PHE A N 1
ATOM 2941 C CA . PHE A 1 357 ? 5.443 -18.263 4.616 1.00 91.19 357 PHE A CA 1
ATOM 2942 C C . PHE A 1 357 ? 6.614 -19.252 4.618 1.00 91.19 357 PHE A C 1
ATOM 2944 O O . PHE A 1 357 ? 6.656 -20.146 3.778 1.00 91.19 357 PHE A O 1
ATOM 2951 N N . GLY A 1 358 ? 7.562 -19.116 5.545 1.00 88.75 358 GLY A N 1
ATOM 2952 C CA . GLY A 1 358 ? 8.747 -19.970 5.649 1.00 88.75 358 GLY A CA 1
ATOM 2953 C C . GLY A 1 358 ? 9.803 -19.747 4.561 1.00 88.75 358 GLY A C 1
ATOM 2954 O O . GLY A 1 358 ? 10.744 -20.532 4.470 1.00 88.75 358 GLY A O 1
ATOM 2955 N N . HIS A 1 359 ? 9.661 -18.709 3.732 1.00 88.12 359 HIS A N 1
ATOM 2956 C C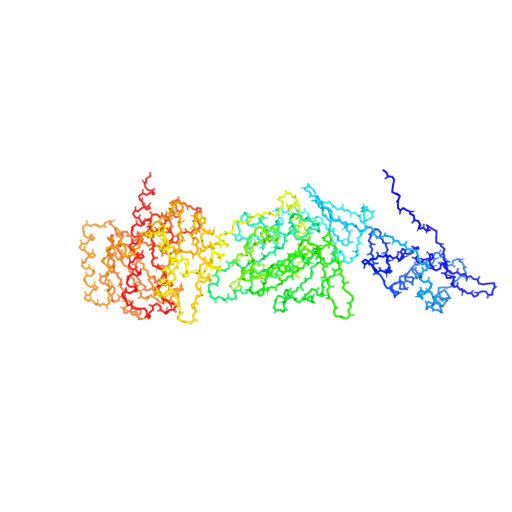A . HIS A 1 359 ? 10.602 -18.355 2.668 1.00 88.12 359 HIS A CA 1
ATOM 2957 C C . HIS A 1 359 ? 10.600 -16.838 2.412 1.00 88.12 359 HIS A C 1
ATOM 2959 O O . HIS A 1 359 ? 9.622 -16.135 2.693 1.00 88.12 359 HIS A O 1
ATOM 2965 N N . TYR A 1 360 ? 11.685 -16.309 1.847 1.00 87.69 360 TYR A N 1
ATOM 2966 C CA . TYR A 1 360 ? 11.757 -14.915 1.428 1.00 87.69 360 TYR A CA 1
ATOM 2967 C C . TYR A 1 360 ? 10.935 -14.702 0.157 1.00 87.69 360 TYR A C 1
ATOM 2969 O O . TYR A 1 360 ? 11.015 -15.446 -0.822 1.00 87.69 360 TYR A O 1
ATOM 2977 N N . PHE A 1 361 ? 10.104 -13.662 0.163 1.00 90.81 361 PHE A N 1
ATOM 2978 C CA . PHE A 1 361 ? 9.344 -13.277 -1.020 1.00 90.81 361 PHE A CA 1
ATOM 2979 C C . PHE A 1 361 ? 10.289 -12.806 -2.118 1.00 90.81 361 PHE A C 1
ATOM 2981 O O . PHE A 1 361 ? 11.169 -11.983 -1.861 1.00 90.81 361 PHE A O 1
ATOM 2988 N N . PHE A 1 362 ? 10.028 -13.261 -3.345 1.00 92.75 362 PHE A N 1
ATOM 2989 C CA . PHE A 1 362 ? 10.752 -12.913 -4.571 1.00 92.75 362 PHE A CA 1
ATOM 2990 C C . PHE A 1 362 ? 12.173 -13.479 -4.671 1.00 92.75 362 PHE A C 1
ATOM 2992 O O . PHE A 1 362 ? 12.628 -13.759 -5.774 1.00 92.75 362 PHE A O 1
ATOM 2999 N N . ASP A 1 363 ? 12.867 -13.663 -3.552 1.00 91.44 363 ASP A N 1
ATOM 3000 C CA . ASP A 1 363 ? 14.244 -14.154 -3.550 1.00 91.44 363 ASP A CA 1
ATOM 3001 C C . ASP A 1 363 ? 14.294 -15.690 -3.690 1.00 91.44 363 ASP A C 1
ATOM 3003 O O . ASP A 1 363 ? 15.115 -16.208 -4.444 1.00 91.44 363 ASP A O 1
ATOM 3007 N N . ASP A 1 364 ? 13.350 -16.405 -3.066 1.00 91.19 364 ASP A N 1
ATOM 3008 C CA . ASP A 1 364 ? 13.288 -17.877 -3.086 1.00 91.19 364 ASP A CA 1
ATOM 3009 C C . ASP A 1 364 ? 12.317 -18.438 -4.144 1.00 91.19 364 ASP A C 1
ATOM 3011 O O . ASP A 1 364 ? 12.040 -19.636 -4.164 1.00 91.19 364 ASP A O 1
ATOM 3015 N N . TRP A 1 365 ? 11.748 -17.581 -5.000 1.00 92.25 365 TRP A N 1
ATOM 3016 C CA . TRP A 1 365 ? 10.686 -17.990 -5.922 1.00 92.25 365 TRP A CA 1
ATOM 3017 C C . TRP A 1 365 ? 11.201 -18.701 -7.171 1.00 92.25 365 TRP A C 1
ATOM 3019 O O . TRP A 1 365 ? 12.093 -18.203 -7.864 1.00 92.25 365 TRP A O 1
ATOM 3029 N N . ASP A 1 366 ? 10.559 -19.817 -7.514 1.00 90.94 366 ASP A N 1
ATOM 3030 C CA . ASP A 1 366 ? 10.778 -20.513 -8.780 1.00 90.94 366 ASP A CA 1
ATOM 3031 C C . ASP A 1 366 ? 10.010 -19.873 -9.958 1.00 90.94 366 ASP A C 1
ATOM 3033 O O . ASP A 1 366 ? 9.255 -18.904 -9.814 1.00 90.94 366 ASP A O 1
ATOM 3037 N N . ALA A 1 367 ? 10.222 -20.403 -11.168 1.00 91.12 367 ALA A N 1
ATOM 3038 C CA . ALA A 1 367 ? 9.585 -19.888 -12.380 1.00 91.12 367 ALA A CA 1
ATOM 3039 C C . ALA A 1 367 ? 8.047 -20.003 -12.352 1.00 91.12 367 ALA A C 1
ATOM 3041 O O . ALA A 1 367 ? 7.362 -19.119 -12.872 1.00 91.12 367 ALA A O 1
ATOM 3042 N N . GLU A 1 368 ? 7.491 -21.049 -11.731 1.00 89.62 368 GLU A N 1
ATOM 3043 C CA . GLU A 1 368 ? 6.041 -21.244 -11.634 1.00 89.62 368 GLU A CA 1
ATOM 3044 C C . GLU A 1 368 ? 5.421 -20.207 -10.691 1.00 89.62 368 GLU A C 1
ATOM 3046 O O . GLU A 1 368 ? 4.442 -19.550 -11.055 1.00 89.62 368 GLU A O 1
ATOM 3051 N N . GLN A 1 369 ? 6.040 -19.969 -9.533 1.00 91.19 369 GLN A N 1
ATOM 3052 C CA . GLN A 1 369 ? 5.635 -18.938 -8.577 1.00 91.19 369 GLN A CA 1
ATOM 3053 C C . GLN A 1 369 ? 5.729 -17.535 -9.186 1.00 91.19 369 GLN A C 1
ATOM 3055 O O . GLN A 1 369 ? 4.811 -16.725 -9.027 1.00 91.19 369 GLN A O 1
ATOM 3060 N N . TRP A 1 370 ? 6.787 -17.250 -9.949 1.00 94.81 370 TRP A N 1
ATOM 3061 C CA . TRP A 1 370 ? 6.931 -15.990 -10.679 1.00 94.81 370 TRP A CA 1
ATOM 3062 C C . TRP A 1 370 ? 5.854 -15.793 -11.754 1.00 94.81 370 TRP A C 1
ATOM 3064 O O . TRP A 1 370 ? 5.309 -14.687 -11.890 1.00 94.81 370 TRP A O 1
ATOM 3074 N N . ASN A 1 371 ? 5.513 -16.838 -12.510 1.00 94.50 371 ASN A N 1
ATOM 3075 C CA . ASN A 1 371 ? 4.426 -16.795 -13.490 1.00 94.50 371 ASN A CA 1
ATOM 3076 C C . ASN A 1 371 ? 3.069 -16.607 -12.800 1.00 94.50 371 ASN A C 1
ATOM 3078 O O . ASN A 1 371 ? 2.293 -15.736 -13.200 1.00 94.50 371 ASN A O 1
ATOM 3082 N N . ALA A 1 372 ? 2.811 -17.325 -11.705 1.00 94.25 372 ALA A N 1
ATOM 3083 C CA . ALA A 1 372 ? 1.582 -17.205 -10.927 1.00 94.25 372 ALA A CA 1
ATOM 3084 C C . ALA A 1 372 ? 1.421 -15.806 -10.306 1.00 94.25 372 ALA A C 1
ATOM 3086 O O . ALA A 1 372 ? 0.350 -15.203 -10.403 1.00 94.25 372 ALA A O 1
ATOM 3087 N N . PHE A 1 373 ? 2.496 -15.239 -9.749 1.00 96.50 373 PHE A N 1
ATOM 3088 C CA . PHE A 1 373 ? 2.529 -13.855 -9.277 1.00 96.50 373 PHE A CA 1
ATOM 3089 C C . PHE A 1 373 ? 2.194 -12.868 -10.398 1.00 96.50 373 PHE A C 1
ATOM 3091 O O . PHE A 1 373 ? 1.333 -12.010 -10.229 1.00 96.50 373 PHE A O 1
ATOM 3098 N N . SER A 1 374 ? 2.823 -13.009 -11.565 1.00 97.38 374 SER A N 1
ATOM 3099 C CA . SER A 1 374 ? 2.583 -12.113 -12.710 1.00 97.38 374 SER A CA 1
ATOM 3100 C C . SER A 1 374 ? 1.142 -12.172 -13.177 1.00 97.38 374 SER A C 1
ATOM 3102 O O . SER A 1 374 ? 0.522 -11.133 -13.393 1.00 97.38 374 SER A O 1
ATOM 3104 N N . MET A 1 375 ? 0.603 -13.387 -13.284 1.00 96.31 375 MET A N 1
ATOM 3105 C CA . MET A 1 375 ? -0.787 -13.614 -13.641 1.00 96.31 375 MET A CA 1
ATOM 3106 C C . MET A 1 375 ? -1.722 -12.950 -12.627 1.00 96.31 375 MET A C 1
ATOM 3108 O O . MET A 1 375 ? -2.626 -12.225 -13.024 1.00 96.31 375 MET A O 1
ATOM 3112 N N . TYR A 1 376 ? -1.462 -13.098 -11.324 1.00 97.56 376 TYR A N 1
ATOM 3113 C CA . TYR A 1 376 ? -2.238 -12.429 -10.277 1.00 97.56 376 TYR A CA 1
ATOM 3114 C C . TYR A 1 376 ? -2.195 -10.895 -10.390 1.00 97.56 376 TYR A C 1
ATOM 3116 O O . TYR A 1 376 ? -3.238 -10.245 -10.316 1.00 97.56 376 TYR A O 1
ATOM 3124 N N . MET A 1 377 ? -1.021 -10.305 -10.642 1.00 98.31 377 MET A N 1
ATOM 3125 C CA . MET A 1 377 ? -0.876 -8.856 -10.851 1.00 98.31 377 MET A CA 1
ATOM 3126 C C . MET A 1 377 ? -1.648 -8.385 -12.097 1.00 98.31 377 MET A C 1
ATOM 3128 O O . MET A 1 377 ? -2.346 -7.370 -12.064 1.00 98.31 377 MET A O 1
ATOM 3132 N N . MET A 1 378 ? -1.600 -9.143 -13.192 1.00 98.12 378 MET A N 1
ATOM 3133 C CA . MET A 1 378 ? -2.374 -8.842 -14.402 1.00 98.12 378 MET A CA 1
ATOM 3134 C C . MET A 1 378 ? -3.885 -8.996 -14.176 1.00 98.12 378 MET A C 1
ATOM 3136 O O . MET A 1 378 ? -4.650 -8.136 -14.608 1.00 98.12 378 MET A O 1
ATOM 3140 N N . CYS A 1 379 ? -4.329 -9.991 -13.403 1.00 97.25 379 CYS A N 1
ATOM 3141 C CA . CYS A 1 379 ? -5.723 -10.107 -12.967 1.00 97.25 379 CYS A CA 1
ATOM 3142 C C . CYS A 1 379 ? -6.168 -8.917 -12.102 1.00 97.25 379 CYS A C 1
ATOM 3144 O O . CYS A 1 379 ? -7.292 -8.445 -12.255 1.00 97.25 379 CYS A O 1
ATOM 3146 N N . CYS A 1 380 ? -5.295 -8.372 -11.246 1.00 98.44 380 CYS A N 1
ATOM 3147 C CA . CYS A 1 380 ? -5.580 -7.135 -10.510 1.00 98.44 380 CYS A CA 1
ATOM 3148 C C . CYS A 1 380 ? -5.804 -5.950 -11.469 1.00 98.44 380 CYS A C 1
ATOM 3150 O O . CYS A 1 380 ? -6.705 -5.139 -11.258 1.00 98.44 380 CYS A O 1
ATOM 3152 N N . THR A 1 381 ? -5.037 -5.873 -12.563 1.00 98.62 381 THR A N 1
ATOM 3153 C CA . THR A 1 381 ? -5.231 -4.860 -13.620 1.00 98.62 381 THR A CA 1
ATOM 3154 C C . THR A 1 381 ? -6.566 -5.044 -14.326 1.00 98.62 381 THR A C 1
ATOM 3156 O O . THR A 1 381 ? -7.324 -4.086 -14.453 1.00 98.62 381 THR A O 1
ATOM 3159 N N . GLN A 1 382 ? -6.897 -6.271 -14.730 1.00 97.81 382 GLN A N 1
ATOM 3160 C CA . GLN A 1 382 ? -8.193 -6.591 -15.327 1.00 97.81 382 GLN A CA 1
ATOM 3161 C C . GLN A 1 382 ? -9.354 -6.253 -14.377 1.00 97.81 382 GLN A C 1
ATOM 3163 O O . GLN A 1 382 ? -10.357 -5.681 -14.811 1.00 97.81 382 GLN A O 1
ATOM 3168 N N . LYS A 1 383 ? -9.212 -6.523 -13.071 1.00 97.50 383 LYS A N 1
ATOM 3169 C CA . LYS A 1 383 ? -10.175 -6.092 -12.048 1.00 97.50 383 LYS A CA 1
ATOM 3170 C C . LYS A 1 383 ? -10.327 -4.573 -12.049 1.00 97.50 383 LYS A C 1
ATOM 3172 O O . LYS A 1 383 ? -11.442 -4.093 -12.218 1.00 97.50 383 LYS A O 1
ATOM 3177 N N . TYR A 1 384 ? -9.230 -3.820 -11.960 1.00 97.94 384 TYR A N 1
ATOM 3178 C CA . TYR A 1 384 ? -9.271 -2.356 -12.004 1.00 97.94 384 TYR A CA 1
ATOM 3179 C C . TYR A 1 384 ? -9.928 -1.811 -13.283 1.00 97.94 384 TYR A C 1
ATOM 3181 O O . TYR A 1 384 ? -10.725 -0.878 -13.204 1.00 97.94 384 TYR A O 1
ATOM 3189 N N . LEU A 1 385 ? -9.658 -2.393 -14.455 1.00 97.50 385 LEU A N 1
ATOM 3190 C CA . LEU A 1 385 ? -10.319 -1.986 -15.699 1.00 97.50 385 LEU A CA 1
ATOM 3191 C C . LEU A 1 385 ? -11.842 -2.171 -15.598 1.00 97.50 385 LEU A C 1
ATOM 3193 O O . LEU A 1 385 ? -12.602 -1.309 -16.045 1.00 97.50 385 LEU A O 1
ATOM 3197 N N . ASN A 1 386 ? -12.293 -3.267 -14.985 1.00 96.94 386 ASN A N 1
ATOM 3198 C CA . ASN A 1 386 ? -13.709 -3.575 -14.803 1.00 96.94 386 ASN A CA 1
ATOM 3199 C C . ASN A 1 386 ? -14.398 -2.689 -13.754 1.00 96.94 386 ASN A C 1
ATOM 3201 O O . ASN A 1 386 ? -15.490 -2.186 -14.016 1.00 96.94 386 ASN A O 1
ATOM 3205 N N . THR A 1 387 ? -13.775 -2.479 -12.596 1.00 95.69 387 THR A N 1
ATOM 3206 C CA . THR A 1 387 ? -14.431 -1.877 -11.422 1.00 95.69 387 THR A CA 1
ATOM 3207 C C . THR A 1 387 ? -14.003 -0.440 -11.134 1.00 95.69 387 THR A C 1
ATOM 3209 O O . THR A 1 387 ? -14.700 0.282 -10.427 1.00 95.69 387 THR A O 1
ATOM 3212 N N . GLY A 1 388 ? -12.857 -0.002 -11.657 1.00 95.56 388 GLY A N 1
ATOM 3213 C CA . GLY A 1 388 ? -12.136 1.154 -11.131 1.00 95.56 388 GLY A CA 1
ATOM 3214 C C . GLY A 1 388 ? -11.532 0.873 -9.749 1.00 95.56 388 GLY A C 1
ATOM 3215 O O . GLY A 1 388 ? -11.449 -0.278 -9.317 1.00 95.56 388 GLY A O 1
ATOM 3216 N N . LEU A 1 389 ? -11.094 1.935 -9.063 1.00 95.25 389 LEU A N 1
ATOM 3217 C CA . LEU A 1 389 ? -10.681 1.857 -7.658 1.00 95.25 389 LEU A CA 1
ATOM 3218 C C . LEU A 1 389 ? -11.918 1.590 -6.793 1.00 95.25 389 LEU A C 1
ATOM 3220 O O . LEU A 1 389 ? -12.856 2.385 -6.813 1.00 95.25 389 LEU A O 1
ATOM 3224 N N . ILE A 1 390 ? -11.901 0.492 -6.045 1.00 93.81 390 ILE A N 1
ATOM 3225 C CA . ILE A 1 390 ? -12.976 0.093 -5.129 1.00 93.81 390 ILE A CA 1
ATOM 3226 C C . ILE A 1 390 ? -12.733 0.775 -3.785 1.00 93.81 390 ILE A C 1
ATOM 3228 O O . ILE A 1 390 ? -11.607 0.753 -3.306 1.00 93.81 390 ILE A O 1
ATOM 3232 N N . GLU A 1 391 ? -13.735 1.391 -3.162 1.00 84.38 391 GLU A N 1
ATOM 3233 C CA . GLU A 1 391 ? -13.583 1.942 -1.807 1.00 84.38 391 GLU A CA 1
ATOM 3234 C C . GLU A 1 391 ? -13.645 0.820 -0.763 1.00 84.38 391 GLU A C 1
ATOM 3236 O O . GLU A 1 391 ? -14.547 -0.015 -0.790 1.00 84.38 391 GLU A O 1
ATOM 3241 N N . ALA A 1 392 ? -12.681 0.792 0.159 1.00 70.06 392 ALA A N 1
ATOM 3242 C CA . ALA A 1 392 ? -12.723 -0.099 1.312 1.00 70.06 392 ALA A CA 1
ATOM 3243 C C . ALA A 1 392 ? -13.541 0.550 2.435 1.00 70.06 392 ALA A C 1
ATOM 3245 O O . ALA A 1 392 ? -13.322 1.723 2.749 1.00 70.06 392 ALA A O 1
ATOM 3246 N N . ASN A 1 393 ? -14.409 -0.214 3.106 1.00 57.84 393 ASN A N 1
ATOM 3247 C CA . ASN A 1 393 ? -14.993 0.230 4.369 1.00 57.84 393 ASN A CA 1
ATOM 3248 C C . ASN A 1 393 ? -13.871 0.364 5.398 1.00 57.84 393 ASN A C 1
ATOM 3250 O O . ASN A 1 393 ? -13.378 -0.617 5.958 1.00 57.84 393 ASN A O 1
ATOM 3254 N N . SER A 1 394 ? -13.435 1.590 5.640 1.00 53.62 394 SER A N 1
ATOM 3255 C CA . SER A 1 394 ? -12.498 1.868 6.710 1.00 53.62 394 SER A CA 1
ATOM 3256 C C . SER A 1 394 ? -13.202 1.655 8.037 1.00 53.62 394 SER A C 1
ATOM 3258 O O . SER A 1 394 ? -14.140 2.387 8.354 1.00 53.62 394 SER A O 1
ATOM 3260 N N . VAL A 1 395 ? -12.765 0.664 8.809 1.00 48.66 395 VAL A N 1
ATOM 3261 C CA . VAL A 1 395 ? -13.375 0.391 10.113 1.00 48.66 395 VAL A CA 1
ATOM 3262 C C . VAL A 1 395 ? -13.213 1.613 11.031 1.00 48.66 395 VAL A C 1
ATOM 3264 O O . VAL A 1 395 ? -14.159 1.900 11.750 1.00 48.66 395 VAL A O 1
ATOM 3267 N N . ASN A 1 396 ? -12.114 2.386 10.896 1.00 53.38 396 ASN A N 1
ATOM 3268 C CA . ASN A 1 396 ? -11.762 3.488 11.807 1.00 53.38 396 ASN A CA 1
ATOM 3269 C C . ASN A 1 396 ? -11.264 4.807 11.141 1.00 53.38 396 ASN A C 1
ATOM 3271 O O . ASN A 1 396 ? -10.871 5.716 11.868 1.00 53.38 396 ASN A O 1
ATOM 3275 N N . LEU A 1 397 ? -11.239 4.989 9.802 1.00 54.81 397 LEU A N 1
ATOM 3276 C CA . LEU A 1 397 ? -10.631 6.212 9.202 1.00 54.81 397 LEU A CA 1
ATOM 3277 C C . LEU A 1 397 ? -11.360 7.504 9.586 1.00 54.81 397 LEU A C 1
ATOM 3279 O O . LEU A 1 397 ? -10.704 8.510 9.842 1.00 54.81 397 LEU A O 1
ATOM 3283 N N . ASN A 1 398 ? -12.695 7.504 9.610 1.00 58.09 398 ASN A N 1
ATOM 3284 C CA . ASN A 1 398 ? -13.461 8.704 9.964 1.00 58.09 398 ASN A CA 1
ATOM 3285 C C . ASN A 1 398 ? -13.279 9.072 11.441 1.00 58.09 398 ASN A C 1
ATOM 3287 O O . ASN A 1 398 ? -13.106 10.247 11.751 1.00 58.09 398 ASN A O 1
ATOM 3291 N N . GLU A 1 399 ? -13.224 8.078 12.330 1.00 57.56 399 GLU A N 1
ATOM 3292 C CA . GLU A 1 399 ? -12.922 8.282 13.751 1.00 57.56 399 GLU A CA 1
ATOM 3293 C C . GLU A 1 399 ? -11.483 8.767 13.957 1.00 57.56 399 GLU A C 1
ATOM 3295 O O . GLU A 1 399 ? -11.264 9.749 14.659 1.00 57.56 399 GLU A O 1
ATOM 3300 N N . ARG A 1 400 ? -10.498 8.192 13.256 1.00 59.75 400 ARG A N 1
ATOM 3301 C CA . ARG A 1 400 ? -9.104 8.675 13.275 1.00 59.75 400 ARG A CA 1
ATOM 3302 C C . ARG A 1 400 ? -8.965 10.098 12.762 1.00 59.75 400 ARG A C 1
ATOM 3304 O O . ARG A 1 400 ? -8.207 10.884 13.322 1.00 59.75 400 ARG A O 1
ATOM 3311 N N . ARG A 1 401 ? -9.660 10.433 11.672 1.00 64.62 401 ARG A N 1
ATOM 3312 C CA . ARG A 1 401 ? -9.671 11.786 11.106 1.00 64.62 401 ARG A CA 1
ATOM 3313 C C . ARG A 1 401 ? -10.289 12.765 12.094 1.00 64.62 401 ARG A C 1
ATOM 3315 O O . ARG A 1 401 ? -9.697 13.816 12.315 1.00 64.62 401 ARG A O 1
ATOM 3322 N N . LEU A 1 402 ? -11.400 12.388 12.726 1.00 66.25 402 LEU A N 1
ATOM 3323 C CA . LEU A 1 402 ? -12.030 13.157 13.792 1.00 66.25 402 LEU A CA 1
ATOM 3324 C C . LEU A 1 402 ? -11.044 13.381 14.954 1.00 66.25 402 LEU A C 1
ATOM 3326 O O . LEU A 1 402 ? -10.789 14.531 15.303 1.00 66.25 402 LEU A O 1
ATOM 3330 N N . ILE A 1 403 ? -10.411 12.326 15.480 1.00 63.56 403 ILE A N 1
ATOM 3331 C CA . ILE A 1 403 ? -9.428 12.409 16.576 1.00 63.56 403 ILE A CA 1
ATOM 3332 C C . ILE A 1 403 ? -8.228 13.284 16.193 1.00 63.56 403 ILE A C 1
ATOM 3334 O O . ILE A 1 403 ? -7.859 14.176 16.949 1.00 63.56 403 ILE A O 1
ATOM 3338 N N . ASN A 1 404 ? -7.647 13.105 15.007 1.00 65.00 404 ASN A N 1
ATOM 3339 C CA . ASN A 1 404 ? -6.482 13.879 14.569 1.00 65.00 404 ASN A CA 1
ATOM 3340 C C . ASN A 1 404 ? -6.812 15.369 14.346 1.00 65.00 404 ASN A C 1
ATOM 3342 O O . ASN A 1 404 ? -6.041 16.261 14.705 1.00 65.00 404 ASN A O 1
ATOM 3346 N N . ASP A 1 405 ? -7.967 15.664 13.747 1.00 69.25 405 ASP A N 1
ATOM 3347 C CA . ASP A 1 405 ? -8.360 17.035 13.428 1.00 69.25 405 ASP A CA 1
ATOM 3348 C C . ASP A 1 405 ? -8.908 17.815 14.628 1.00 69.25 405 ASP A C 1
ATOM 3350 O O . ASP A 1 405 ? -8.756 19.043 14.674 1.00 69.25 405 ASP A O 1
ATOM 3354 N N . VAL A 1 406 ? -9.565 17.128 15.567 1.00 74.25 406 VAL A N 1
ATOM 3355 C CA . VAL A 1 406 ? -10.289 17.734 16.694 1.00 74.25 406 VAL A CA 1
ATOM 3356 C C . VAL A 1 406 ? -9.536 17.548 18.017 1.00 74.25 406 VAL A C 1
ATOM 3358 O O . VAL A 1 406 ? -9.382 18.523 18.761 1.00 74.25 406 VAL A O 1
ATOM 3361 N N . GLY A 1 407 ? -8.977 16.364 18.260 1.00 65.56 407 GLY A N 1
ATOM 3362 C CA . GLY A 1 407 ? -8.417 15.921 19.542 1.00 65.56 407 GLY A CA 1
ATOM 3363 C C . GLY A 1 407 ? -9.461 15.180 20.376 1.00 65.56 407 GLY A C 1
ATOM 3364 O O . GLY A 1 407 ? -10.602 15.638 20.455 1.00 65.56 407 GLY A O 1
ATOM 3365 N N . ILE A 1 408 ? -9.077 14.051 20.980 1.00 64.00 408 ILE A N 1
ATOM 3366 C CA . ILE A 1 408 ? -9.980 13.175 21.746 1.00 64.00 408 ILE A CA 1
ATOM 3367 C C . ILE A 1 408 ? -10.648 13.913 22.906 1.00 64.00 408 ILE A C 1
ATOM 3369 O O . ILE A 1 408 ? -11.860 13.842 23.070 1.00 64.00 408 ILE A O 1
ATOM 3373 N N . GLU A 1 409 ? -9.900 14.768 23.595 1.00 72.19 409 GLU A N 1
ATOM 3374 C CA . GLU A 1 409 ? -10.387 15.485 24.768 1.00 72.19 409 GLU A CA 1
ATOM 3375 C C . GLU A 1 409 ? -11.458 16.519 24.388 1.00 72.19 409 GLU A C 1
ATOM 3377 O O . GLU A 1 409 ? -12.404 16.775 25.130 1.00 72.19 409 GLU A O 1
ATOM 3382 N N . LEU A 1 410 ? -11.331 17.119 23.197 1.00 76.12 410 LEU A N 1
ATOM 3383 C CA . LEU A 1 410 ? -12.338 18.034 22.662 1.00 76.12 410 LEU A CA 1
ATOM 3384 C C . LEU A 1 410 ? -13.567 17.289 22.127 1.00 76.12 410 LEU A C 1
ATOM 3386 O O . LEU A 1 410 ? -14.668 17.830 22.191 1.00 76.12 410 LEU A O 1
ATOM 3390 N N . ILE A 1 411 ? -13.391 16.082 21.590 1.00 73.19 411 ILE A N 1
ATOM 3391 C CA . ILE A 1 411 ? -14.503 15.235 21.143 1.00 73.19 411 ILE A CA 1
ATOM 3392 C C . ILE A 1 411 ? -15.370 14.860 22.342 1.00 73.19 411 ILE A C 1
ATOM 3394 O O . ILE A 1 411 ? -16.566 15.127 22.299 1.00 73.19 411 ILE A O 1
ATOM 3398 N N . GLU A 1 412 ? -14.766 14.341 23.412 1.00 70.25 412 GLU A N 1
ATOM 3399 C CA . GLU A 1 412 ? -15.465 13.974 24.650 1.00 70.25 412 GLU A CA 1
ATOM 3400 C C . GLU A 1 412 ? -16.202 15.173 25.253 1.00 70.25 412 GLU A C 1
ATOM 3402 O O . GLU A 1 412 ? -17.403 15.109 25.508 1.00 70.25 412 GLU A O 1
ATOM 3407 N N . PHE A 1 413 ? -15.517 16.314 25.379 1.00 80.12 413 PHE A N 1
ATOM 3408 C CA . PHE A 1 413 ? -16.124 17.543 25.887 1.00 80.12 413 PHE A CA 1
ATOM 3409 C C . PHE A 1 413 ? -17.321 18.023 25.043 1.00 80.12 413 PHE A C 1
ATOM 3411 O O . PHE A 1 413 ? -18.319 18.492 25.588 1.00 80.12 413 PHE A O 1
ATOM 3418 N N . LEU A 1 414 ? -17.244 17.934 23.709 1.00 80.81 414 LEU A N 1
ATOM 3419 C CA . LEU A 1 414 ? -18.352 18.334 22.833 1.00 80.81 414 LEU A CA 1
ATOM 3420 C C . LEU A 1 414 ? -19.494 17.321 22.831 1.00 80.81 414 LEU A C 1
ATOM 3422 O O . LEU A 1 414 ? -20.649 17.746 22.790 1.00 80.81 414 LEU A O 1
ATOM 3426 N N . ASP A 1 415 ? -19.181 16.025 22.891 1.00 76.19 415 ASP A N 1
ATOM 3427 C CA . ASP A 1 415 ? -20.173 14.964 23.061 1.00 76.19 415 ASP A CA 1
ATOM 3428 C C . ASP A 1 415 ? -20.963 15.198 24.369 1.00 76.19 415 ASP A C 1
ATOM 3430 O O . ASP A 1 415 ? -22.184 15.067 24.357 1.00 76.19 415 ASP A O 1
ATOM 3434 N N . GLU A 1 416 ? -20.323 15.665 25.451 1.00 73.38 416 GLU A N 1
ATOM 3435 C CA . GLU A 1 416 ? -20.990 16.046 26.709 1.00 73.38 416 GLU A CA 1
ATOM 3436 C C . GLU A 1 416 ? -21.801 17.356 26.624 1.00 73.38 416 GLU A C 1
ATOM 3438 O O . GLU A 1 416 ? -22.961 17.405 27.039 1.00 73.38 416 GLU A O 1
ATOM 3443 N N . GLU A 1 417 ? -21.230 18.439 26.089 1.00 79.94 417 GLU A N 1
ATOM 3444 C CA . GLU A 1 417 ? -21.900 19.751 26.021 1.00 79.94 417 GLU A CA 1
ATOM 3445 C C . GLU A 1 417 ? -23.138 19.728 25.104 1.00 79.94 417 GLU A C 1
ATOM 3447 O O . GLU A 1 417 ? -24.153 20.374 25.391 1.00 79.94 417 GLU A O 1
ATOM 3452 N N . LEU A 1 418 ? -23.100 18.939 24.025 1.00 75.56 418 LEU A N 1
ATOM 3453 C CA . LEU A 1 418 ? -24.236 18.766 23.117 1.00 75.56 418 LEU A CA 1
ATOM 3454 C C . LEU A 1 418 ? -25.400 17.974 23.721 1.00 75.56 418 LEU A C 1
ATOM 3456 O O . LEU A 1 418 ? -26.527 18.129 23.247 1.00 75.56 418 LEU A O 1
ATOM 3460 N N . LEU A 1 419 ? -25.170 17.184 24.778 1.00 65.88 419 LEU A N 1
ATOM 3461 C CA . LEU A 1 419 ? -26.258 16.577 25.557 1.00 65.88 419 LEU A CA 1
ATOM 3462 C C . LEU A 1 419 ? -27.039 17.633 26.348 1.00 65.88 419 LEU A C 1
ATOM 3464 O O . LEU A 1 419 ? -28.231 17.465 26.602 1.00 65.88 419 LEU A O 1
ATOM 3468 N N . GLN A 1 420 ? -26.377 18.721 26.747 1.00 70.44 420 GLN A N 1
ATOM 3469 C CA . GLN A 1 420 ? -26.928 19.704 27.680 1.00 70.44 420 GLN A CA 1
ATOM 3470 C C . GLN A 1 420 ? -27.562 20.907 26.977 1.00 70.44 420 GLN A C 1
ATOM 3472 O O . GLN A 1 420 ? -28.529 21.481 27.486 1.00 70.44 420 GLN A O 1
ATOM 3477 N N . ALA A 1 421 ? -27.046 21.312 25.811 1.00 72.94 421 ALA A N 1
ATOM 3478 C CA . ALA A 1 421 ? -27.537 22.498 25.120 1.00 72.94 421 ALA A CA 1
ATOM 3479 C C . ALA A 1 421 ? -27.386 22.432 23.593 1.00 72.94 421 ALA A C 1
ATOM 3481 O O . ALA A 1 421 ? -26.307 22.227 23.050 1.00 72.94 421 ALA A O 1
ATOM 3482 N N . LYS A 1 422 ? -28.466 22.776 22.875 1.00 77.00 422 LYS A N 1
ATOM 3483 C CA . LYS A 1 422 ? -28.437 22.990 21.412 1.00 77.00 422 LYS A CA 1
ATOM 3484 C C . LYS A 1 422 ? -27.800 24.321 21.003 1.00 77.00 422 LYS A C 1
ATOM 3486 O O . LYS A 1 422 ? -27.496 24.527 19.831 1.00 77.00 422 LYS A O 1
ATOM 3491 N N . LYS A 1 423 ? -27.635 25.246 21.954 1.00 84.81 423 LYS A N 1
ATOM 3492 C CA . LYS A 1 423 ? -27.132 26.602 21.725 1.00 84.81 423 LYS A CA 1
ATOM 3493 C C . LYS A 1 423 ? -25.895 26.852 22.580 1.00 84.81 423 LYS A C 1
ATOM 3495 O O . LYS A 1 423 ? -26.000 27.203 23.750 1.00 84.81 423 LYS A O 1
ATOM 3500 N N . LEU A 1 424 ? -24.725 26.694 21.973 1.00 85.31 424 LEU A N 1
ATOM 3501 C CA . LEU A 1 424 ? -23.434 26.708 22.655 1.00 85.31 424 LEU A CA 1
ATOM 3502 C C . LEU A 1 424 ? -22.740 28.059 22.475 1.00 85.31 424 LEU A C 1
ATOM 3504 O O . LEU A 1 424 ? -22.412 28.457 21.355 1.00 85.31 424 LEU A O 1
ATOM 3508 N N . HIS A 1 425 ? -22.501 28.788 23.568 1.00 86.19 425 HIS A N 1
ATOM 3509 C CA . HIS A 1 425 ? -21.803 30.073 23.509 1.00 86.19 425 HIS A CA 1
ATOM 3510 C C . HIS A 1 425 ? -20.291 29.864 23.400 1.00 86.19 425 HIS A C 1
ATOM 3512 O O . HIS A 1 425 ? -19.653 29.359 24.318 1.00 86.19 425 HIS A O 1
ATOM 3518 N N . LYS A 1 426 ? -19.666 30.330 22.317 1.00 86.12 426 LYS A N 1
ATOM 3519 C CA . LYS A 1 426 ? -18.266 29.993 21.998 1.00 86.12 426 LYS A CA 1
ATOM 3520 C C . LYS A 1 426 ? -17.250 30.380 23.067 1.00 86.12 426 LYS A C 1
ATOM 3522 O O . LYS A 1 426 ? -16.238 29.704 23.228 1.00 86.12 426 LYS A O 1
ATOM 3527 N N . LYS A 1 427 ? -17.464 31.506 23.758 1.00 83.00 427 LYS A N 1
ATOM 3528 C CA . LYS A 1 427 ? -16.538 31.968 24.805 1.00 83.00 427 LYS A CA 1
ATOM 3529 C C . LYS A 1 427 ? -16.689 31.157 26.089 1.00 83.00 427 LYS A C 1
ATOM 3531 O O . LYS A 1 427 ? -15.682 30.889 26.729 1.00 83.00 427 LYS A O 1
ATOM 3536 N N . GLU A 1 428 ? -17.917 30.791 26.442 1.00 84.19 428 GLU A N 1
ATOM 3537 C CA . GLU A 1 428 ? -18.191 29.971 27.629 1.00 84.19 428 GLU A CA 1
ATOM 3538 C C . GLU A 1 428 ? -17.721 28.543 27.383 1.00 84.19 428 GLU A C 1
ATOM 3540 O O . GLU A 1 428 ? -16.941 28.033 28.170 1.00 84.19 428 GLU A O 1
ATOM 3545 N N . LEU A 1 429 ? -18.040 27.984 26.215 1.00 86.12 429 LEU A N 1
ATOM 3546 C CA . LEU A 1 429 ? -17.591 26.668 25.772 1.00 86.12 429 LEU A CA 1
ATOM 3547 C C . LEU A 1 429 ? -16.056 26.541 25.810 1.00 86.12 429 LEU A C 1
ATOM 3549 O O . LEU A 1 429 ? -15.517 25.581 26.347 1.00 86.12 429 LEU A O 1
ATOM 3553 N N . PHE A 1 430 ? -15.331 27.556 25.324 1.00 86.31 430 PHE A N 1
ATOM 3554 C CA . PHE A 1 430 ? -13.868 27.589 25.432 1.00 86.31 430 PHE A CA 1
ATOM 3555 C C . PHE A 1 430 ? -13.383 27.661 26.888 1.00 86.31 430 PHE A C 1
ATOM 3557 O O . PHE A 1 430 ? -12.416 27.002 27.251 1.00 86.31 430 PHE A O 1
ATOM 3564 N N . GLN A 1 431 ? -14.032 28.463 27.736 1.00 84.00 431 GLN A N 1
ATOM 3565 C CA . GLN A 1 431 ? -13.655 28.571 29.148 1.00 84.00 431 GLN A CA 1
ATOM 3566 C C . GLN A 1 431 ? -13.938 27.283 29.928 1.00 84.00 431 GLN A C 1
ATOM 3568 O O . GLN A 1 431 ? -13.118 26.917 30.768 1.00 84.00 431 GLN A O 1
ATOM 3573 N N . ASN A 1 432 ? -15.055 26.611 29.648 1.00 82.88 432 ASN A N 1
ATOM 3574 C CA . ASN A 1 432 ? -15.429 25.333 30.245 1.00 82.88 432 ASN A CA 1
ATOM 3575 C C . ASN A 1 432 ? -14.424 24.252 29.857 1.00 82.88 432 ASN A C 1
ATOM 3577 O O . ASN A 1 432 ? -13.882 23.601 30.743 1.00 82.88 432 ASN A O 1
ATOM 3581 N N . PHE A 1 433 ? -14.070 24.161 28.572 1.00 81.06 433 PHE A N 1
ATOM 3582 C CA . PHE A 1 433 ? -13.070 23.207 28.095 1.00 81.06 433 PHE A CA 1
ATOM 3583 C C . PHE A 1 433 ? -11.714 23.366 28.800 1.00 81.06 433 PHE A C 1
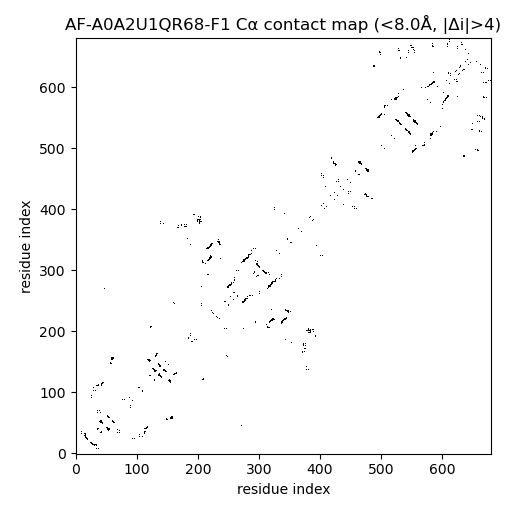ATOM 3585 O O . PHE A 1 433 ? -11.123 22.393 29.258 1.00 81.06 433 PHE A O 1
ATOM 3592 N N . ILE A 1 434 ? -11.235 24.607 28.961 1.00 79.38 434 ILE A N 1
ATOM 3593 C CA . ILE A 1 434 ? -9.959 24.883 29.643 1.00 79.38 434 ILE A CA 1
ATOM 3594 C C . ILE A 1 434 ? -10.035 24.604 31.155 1.00 79.38 434 ILE A C 1
ATOM 3596 O O . ILE A 1 434 ? -9.040 24.201 31.754 1.00 79.38 434 ILE A O 1
ATOM 3600 N N . LYS A 1 435 ? -11.190 24.835 31.792 1.00 75.38 435 LYS A N 1
ATOM 3601 C CA . LYS A 1 435 ? -11.377 24.629 33.239 1.00 75.38 435 LYS A CA 1
ATOM 3602 C C . LYS A 1 435 ? -11.700 23.187 33.622 1.00 75.38 435 LYS A C 1
ATOM 3604 O O . LYS A 1 435 ? -11.426 22.818 34.758 1.00 75.38 435 LYS A O 1
ATOM 3609 N N . GLY A 1 436 ? -12.275 22.404 32.714 1.00 61.88 436 GLY A N 1
ATOM 3610 C CA . GLY A 1 436 ? -12.777 21.054 32.977 1.00 61.88 436 GLY A CA 1
ATOM 3611 C C . GLY A 1 436 ? -11.700 19.989 33.194 1.00 61.88 436 GLY A C 1
ATOM 3612 O O . GLY A 1 436 ? -12.034 18.846 33.458 1.00 61.88 436 GLY A O 1
ATOM 3613 N N . GLY A 1 437 ? -10.414 20.343 33.107 1.00 58.00 437 GLY A N 1
ATOM 3614 C CA . GLY A 1 437 ? -9.313 19.404 33.343 1.00 58.00 437 GLY A CA 1
ATOM 3615 C C . GLY A 1 437 ? -8.970 18.512 32.145 1.00 58.00 437 GLY A C 1
ATOM 3616 O O . GLY A 1 437 ? -8.016 17.752 32.234 1.00 58.00 437 GLY A O 1
ATOM 3617 N N . TYR A 1 438 ? -9.664 18.675 31.013 1.00 55.47 438 TYR A N 1
ATOM 3618 C CA . TYR A 1 438 ? -9.437 17.942 29.761 1.00 55.47 438 TYR A CA 1
ATOM 3619 C C . TYR A 1 438 ? -8.054 18.192 29.121 1.00 55.47 438 TYR A C 1
ATOM 3621 O O . TYR A 1 438 ? -7.696 17.520 28.166 1.00 55.47 438 TYR A O 1
ATOM 3629 N N . ILE A 1 439 ? -7.263 19.176 29.582 1.00 54.47 439 ILE A N 1
ATOM 3630 C CA . ILE A 1 439 ? -5.958 19.498 28.979 1.00 54.47 439 ILE A CA 1
ATOM 3631 C C . ILE A 1 439 ? -4.919 19.893 30.030 1.00 54.47 439 ILE A C 1
ATOM 3633 O O . ILE A 1 439 ? -5.175 20.692 30.931 1.00 54.47 439 ILE A O 1
ATOM 3637 N N . SER A 1 440 ? -3.688 19.415 29.844 1.00 51.94 440 SER A N 1
ATOM 3638 C CA . SER A 1 440 ? -2.495 19.872 30.566 1.00 51.94 440 SER A CA 1
ATOM 3639 C C . SER A 1 440 ? -2.246 21.382 30.396 1.00 51.94 440 SER A C 1
ATOM 3641 O O . SER A 1 440 ? -2.287 21.918 29.285 1.00 51.94 440 SER A O 1
ATOM 3643 N N . ASN A 1 441 ? -1.860 22.070 31.482 1.00 55.22 441 ASN A N 1
ATOM 3644 C CA . ASN A 1 441 ? -1.515 23.506 31.492 1.00 55.22 441 ASN A CA 1
ATOM 3645 C C . ASN A 1 441 ? -0.401 23.909 30.498 1.00 55.22 441 ASN A C 1
ATOM 3647 O O . ASN A 1 441 ? -0.208 25.098 30.252 1.00 55.22 441 ASN A O 1
ATOM 3651 N N . LYS A 1 442 ? 0.338 22.951 29.918 1.00 46.06 442 LYS A N 1
ATOM 3652 C CA . LYS A 1 442 ? 1.368 23.209 28.897 1.00 46.06 442 LYS A CA 1
ATOM 3653 C C . LYS A 1 442 ? 0.836 23.298 27.455 1.00 46.06 442 LYS A C 1
ATOM 3655 O O . LYS A 1 442 ? 1.579 23.790 26.610 1.00 46.06 442 LYS A O 1
ATOM 3660 N N . TYR A 1 443 ? -0.395 22.864 27.157 1.00 54.88 443 TYR A N 1
ATOM 3661 C CA . TYR A 1 443 ? -0.892 22.691 25.777 1.00 54.88 443 TYR A CA 1
ATOM 3662 C C . TYR A 1 443 ? -2.320 23.225 25.549 1.00 54.88 443 TYR A C 1
ATOM 3664 O O . TYR A 1 443 ? -3.197 22.522 25.062 1.00 54.88 443 TYR A O 1
ATOM 3672 N N . GLN A 1 444 ? -2.578 24.499 25.849 1.00 67.75 444 GLN A N 1
ATOM 3673 C CA . GLN A 1 444 ? -3.908 25.090 25.636 1.00 67.75 444 GLN A CA 1
ATOM 3674 C C . GLN A 1 444 ? -4.097 25.623 24.196 1.00 67.75 444 GLN A C 1
ATOM 3676 O O . GLN A 1 444 ? -3.289 26.437 23.733 1.00 67.75 444 GLN A O 1
ATOM 3681 N N . PRO A 1 445 ? -5.159 25.223 23.463 1.00 73.94 445 PRO A N 1
ATOM 3682 C CA . PRO A 1 445 ? -5.436 25.749 22.129 1.00 73.94 445 PRO A CA 1
ATOM 3683 C C . PRO A 1 445 ? -5.869 27.220 22.180 1.00 73.94 445 PRO A C 1
ATOM 3685 O O . PRO A 1 445 ? -6.493 27.683 23.132 1.00 73.94 445 PRO A O 1
ATOM 3688 N N . THR A 1 446 ? -5.601 27.975 21.111 1.00 82.19 446 THR A N 1
ATOM 3689 C CA . THR A 1 446 ? -6.167 29.327 20.971 1.00 82.19 446 THR A CA 1
ATOM 3690 C C . THR A 1 446 ? -7.675 29.252 20.730 1.00 82.19 446 THR A C 1
ATOM 3692 O O . THR A 1 446 ? -8.156 28.323 20.081 1.00 82.19 446 THR A O 1
ATOM 3695 N N . GLN A 1 447 ? -8.430 30.273 21.146 1.00 79.38 447 GLN A N 1
ATOM 3696 C CA . GLN A 1 447 ? -9.886 30.319 20.935 1.00 79.38 447 GLN A CA 1
ATOM 3697 C C . GLN A 1 447 ? -10.282 30.181 19.449 1.00 79.38 447 GLN A C 1
ATOM 3699 O O . GLN A 1 447 ? -11.308 29.583 19.118 1.00 79.38 447 GLN A O 1
ATOM 3704 N N . LYS A 1 448 ? -9.444 30.694 18.535 1.00 78.56 448 LYS A N 1
ATOM 3705 C CA . LYS A 1 448 ? -9.623 30.548 17.083 1.00 78.56 448 LYS A CA 1
ATOM 3706 C C . LYS A 1 448 ? -9.420 29.098 16.624 1.00 78.56 448 LYS A C 1
ATOM 3708 O O . LYS A 1 448 ? -10.238 28.587 15.860 1.00 78.56 448 LYS A O 1
ATOM 3713 N N . SER A 1 449 ? -8.355 28.441 17.091 1.00 79.88 449 SER A N 1
ATOM 3714 C CA . SER A 1 449 ? -8.086 27.024 16.800 1.00 79.88 449 SER A CA 1
ATOM 3715 C C . SER A 1 449 ? -9.205 26.131 17.339 1.00 79.88 449 SER A C 1
ATOM 3717 O O . SER A 1 449 ? -9.780 25.351 16.589 1.00 79.88 449 SER A O 1
ATOM 3719 N N . PHE A 1 450 ? -9.607 26.345 18.592 1.00 84.31 450 PHE A N 1
ATOM 3720 C CA . PHE A 1 450 ? -10.716 25.653 19.247 1.00 84.31 450 PHE A CA 1
ATOM 3721 C C . PHE A 1 450 ? -12.028 25.773 18.461 1.00 84.31 450 PHE A C 1
ATOM 3723 O O . PHE A 1 450 ? -12.638 24.772 18.104 1.00 84.31 450 PHE A O 1
ATOM 3730 N N . THR A 1 451 ? -12.408 26.997 18.076 1.00 85.19 451 THR A N 1
ATOM 3731 C CA . THR A 1 451 ? -13.613 27.232 17.260 1.00 85.19 451 THR A CA 1
ATOM 3732 C C . THR A 1 451 ? -13.537 26.508 15.913 1.00 85.19 451 THR A C 1
ATOM 3734 O O . THR A 1 451 ? -14.547 26.012 15.430 1.00 85.19 451 THR A O 1
ATOM 3737 N N . THR A 1 452 ? -12.353 26.441 15.297 1.00 82.81 452 THR A N 1
ATOM 3738 C CA . THR A 1 452 ? -12.153 25.727 14.024 1.00 82.81 452 THR A CA 1
ATOM 3739 C C . THR A 1 452 ? -12.323 24.218 14.203 1.00 82.81 452 THR A C 1
ATOM 3741 O O . THR A 1 452 ? -12.970 23.580 13.379 1.00 82.81 452 THR A O 1
ATOM 3744 N N . ARG A 1 453 ? -11.795 23.657 15.294 1.00 85.06 453 ARG A N 1
ATOM 3745 C CA . ARG A 1 453 ? -11.913 22.230 15.623 1.00 85.06 453 ARG A CA 1
ATOM 3746 C C . ARG A 1 453 ? -13.350 21.809 15.936 1.00 85.06 453 ARG A C 1
ATOM 3748 O O . ARG A 1 453 ? -13.768 20.761 15.469 1.00 85.06 453 ARG A O 1
ATOM 3755 N N . ILE A 1 454 ? -14.135 22.655 16.607 1.00 87.25 454 ILE A N 1
ATOM 3756 C CA . ILE A 1 454 ? -15.575 22.411 16.825 1.00 87.25 454 ILE A CA 1
ATOM 3757 C C . ILE A 1 454 ? -16.329 22.281 15.496 1.00 87.25 454 ILE A C 1
ATOM 3759 O O . ILE A 1 454 ? -17.153 21.388 15.330 1.00 87.25 454 ILE A O 1
ATOM 3763 N N . LYS A 1 455 ? -16.031 23.148 14.520 1.00 85.56 455 LYS A N 1
ATOM 3764 C CA . LYS A 1 455 ? -16.661 23.069 13.192 1.00 85.56 455 LYS A CA 1
ATOM 3765 C C . LYS A 1 455 ? -16.332 21.754 12.493 1.00 85.56 455 LYS A C 1
ATOM 3767 O O . LYS A 1 455 ? -17.225 21.144 11.921 1.00 85.56 455 LYS A O 1
ATOM 3772 N N . LYS A 1 456 ? -15.074 21.310 12.587 1.00 77.31 456 LYS A N 1
ATOM 3773 C CA . LYS A 1 456 ? -14.660 20.002 12.071 1.00 77.31 456 LYS A CA 1
ATOM 3774 C C . LYS A 1 456 ? -15.389 18.861 12.778 1.00 77.31 456 LYS A C 1
ATOM 3776 O O . LYS A 1 456 ? -15.847 17.949 12.110 1.00 77.31 456 LYS A O 1
ATOM 3781 N N . TYR A 1 457 ? -15.538 18.924 14.100 1.00 82.75 457 TYR A N 1
ATOM 3782 C CA . TYR A 1 457 ? -16.322 17.946 14.857 1.00 82.75 457 TYR A CA 1
ATOM 3783 C C . TYR A 1 457 ? -17.767 17.858 14.335 1.00 82.75 457 TYR A C 1
ATOM 3785 O O . TYR A 1 457 ? -18.230 16.761 14.029 1.00 82.75 457 TYR A O 1
ATOM 3793 N N . PHE A 1 458 ? -18.448 18.997 14.143 1.00 81.81 458 PHE A N 1
ATOM 3794 C CA . PHE A 1 458 ? -19.803 19.010 13.579 1.00 81.81 458 PHE A CA 1
ATOM 3795 C C . PHE A 1 458 ? -19.843 18.431 12.161 1.00 81.81 458 PHE A C 1
ATOM 3797 O O . PHE A 1 458 ? -20.726 17.636 11.858 1.00 81.81 458 PHE A O 1
ATOM 3804 N N . GLU A 1 459 ? -18.873 18.777 11.314 1.00 77.88 459 GLU A N 1
ATOM 3805 C CA . GLU A 1 459 ? -18.740 18.233 9.957 1.00 77.88 459 GLU A CA 1
ATOM 3806 C C . GLU A 1 459 ? -18.582 16.702 9.971 1.00 77.88 459 GLU A C 1
ATOM 3808 O O . GLU A 1 459 ? -19.326 16.005 9.284 1.00 77.88 459 GLU A O 1
ATOM 3813 N N . TYR A 1 460 ? -17.680 16.166 10.801 1.00 69.00 460 TYR A N 1
ATOM 3814 C CA . TYR A 1 460 ? -17.425 14.724 10.908 1.00 69.00 460 TYR A CA 1
ATOM 3815 C C . TYR A 1 460 ? -18.603 13.939 11.496 1.00 69.00 460 TYR A C 1
ATOM 3817 O O . TYR A 1 460 ? -18.870 12.824 11.052 1.00 69.00 460 TYR A O 1
ATOM 3825 N N . LYS A 1 461 ? -19.315 14.503 12.478 1.00 71.31 461 LYS A N 1
ATOM 3826 C CA . LYS A 1 461 ? -20.498 13.879 13.099 1.00 71.31 461 LYS A CA 1
ATOM 3827 C C . LYS A 1 461 ? -21.789 14.122 12.299 1.00 71.31 461 LYS A C 1
ATOM 3829 O O . LYS A 1 461 ? -22.844 13.643 12.703 1.00 71.31 461 LYS A O 1
ATOM 3834 N N . GLY A 1 462 ? -21.730 14.861 11.184 1.00 70.31 462 GLY A N 1
ATOM 3835 C CA . GLY A 1 462 ? -22.899 15.183 10.356 1.00 70.31 462 GLY A CA 1
ATOM 3836 C C . GLY A 1 462 ? -23.910 16.113 11.040 1.00 70.31 462 GLY A C 1
ATOM 3837 O O . GLY A 1 462 ? -25.102 16.046 10.756 1.00 70.31 462 GLY A O 1
ATOM 3838 N N . ILE A 1 463 ? -23.453 16.962 11.962 1.00 79.38 463 ILE A N 1
ATOM 3839 C CA . ILE A 1 463 ? -24.298 17.839 12.777 1.00 79.38 463 ILE A CA 1
ATOM 3840 C C . ILE A 1 463 ? -24.549 19.151 12.034 1.00 79.38 463 ILE A C 1
ATOM 3842 O O . ILE A 1 463 ? -23.644 19.962 11.828 1.00 79.38 463 ILE A O 1
ATOM 3846 N N . ASN A 1 464 ? -25.809 19.400 11.688 1.00 80.56 464 ASN A N 1
ATOM 3847 C CA . ASN A 1 464 ? -26.241 20.655 11.082 1.00 80.56 464 ASN A CA 1
ATOM 3848 C C . ASN A 1 464 ? -26.256 21.791 12.122 1.00 80.56 464 ASN A C 1
ATOM 3850 O O . ASN A 1 464 ? -26.891 21.661 13.168 1.00 80.56 464 ASN A O 1
ATOM 3854 N N . TYR A 1 465 ? -25.598 22.925 11.843 1.00 85.94 465 TYR A N 1
ATOM 3855 C CA . TYR A 1 465 ? -25.533 24.065 12.770 1.00 85.94 465 TYR A CA 1
ATOM 3856 C C . TYR A 1 465 ? -25.573 25.438 12.071 1.00 85.94 465 TYR A C 1
ATOM 3858 O O . TYR A 1 465 ? -25.175 25.581 10.916 1.00 85.94 465 TYR A O 1
ATOM 3866 N N . ILE A 1 466 ? -26.000 26.474 12.803 1.00 83.19 466 ILE A N 1
ATOM 3867 C CA . ILE A 1 466 ? -25.913 27.894 12.423 1.00 83.19 466 ILE A CA 1
ATOM 3868 C C . ILE A 1 466 ? -24.906 28.612 13.326 1.00 83.19 466 ILE A C 1
ATOM 3870 O O . ILE A 1 466 ? -24.838 28.388 14.535 1.00 83.19 466 ILE A O 1
ATOM 3874 N N . GLU A 1 467 ? -24.129 29.519 12.736 1.00 83.94 467 GLU A N 1
ATOM 3875 C CA . GLU A 1 467 ? -23.187 30.392 13.433 1.00 83.94 467 GLU A CA 1
ATOM 3876 C C . GLU A 1 467 ? -23.681 31.845 13.388 1.00 83.94 467 GLU A C 1
ATOM 3878 O O . GLU A 1 467 ? -23.899 32.402 12.313 1.00 83.94 467 GLU A O 1
ATOM 3883 N N . THR A 1 468 ? -23.842 32.491 14.546 1.00 76.75 468 THR A N 1
ATOM 3884 C CA . THR A 1 468 ? -24.262 33.905 14.602 1.00 76.75 468 THR A CA 1
ATOM 3885 C C . THR A 1 468 ? -23.059 34.853 14.413 1.00 76.75 468 THR A C 1
ATOM 3887 O O . THR A 1 468 ? -22.031 34.655 15.070 1.00 76.75 468 THR A O 1
ATOM 3890 N N . PRO A 1 469 ? -23.138 35.883 13.538 1.00 57.53 469 PRO A N 1
ATOM 3891 C CA . PRO A 1 469 ? -22.017 36.784 13.257 1.00 57.53 469 PRO A CA 1
ATOM 3892 C C . PRO A 1 469 ? -21.710 37.804 14.375 1.00 57.53 469 PRO A C 1
ATOM 3894 O O . PRO A 1 469 ? -22.507 38.080 15.269 1.00 57.53 469 PRO A O 1
ATOM 3897 N N . SER A 1 470 ? -20.503 38.370 14.295 1.00 51.59 470 SER A N 1
ATOM 3898 C CA . SER A 1 470 ? -19.631 38.875 15.372 1.00 51.59 470 SER A CA 1
ATOM 3899 C C . SER A 1 470 ? -20.025 40.153 16.135 1.00 51.59 470 SER A C 1
ATOM 3901 O O . SER A 1 470 ? -19.140 40.785 16.705 1.00 51.59 470 SER A O 1
ATOM 3903 N N . ASN A 1 471 ? -21.304 40.533 16.212 1.00 51.72 471 ASN A N 1
ATOM 3904 C CA . ASN A 1 471 ? -21.709 41.779 16.895 1.00 51.72 471 ASN A CA 1
ATOM 3905 C C . ASN A 1 471 ? -22.559 41.592 18.165 1.00 51.72 471 ASN A C 1
ATOM 3907 O O . ASN A 1 471 ? -22.826 42.560 18.871 1.00 51.72 471 ASN A O 1
ATOM 3911 N N . SER A 1 472 ? -22.930 40.363 18.522 1.00 49.31 472 SER A N 1
ATOM 3912 C CA . SER A 1 472 ? -23.493 40.030 19.838 1.00 49.31 472 SER A CA 1
ATOM 3913 C C . SER A 1 472 ? -23.253 38.545 20.118 1.00 49.31 472 SER A C 1
ATOM 3915 O O . SER A 1 472 ? -23.170 37.781 19.163 1.00 49.31 472 SER A O 1
ATOM 3917 N N . LYS A 1 473 ? -23.026 38.189 21.395 1.00 55.28 473 LYS A N 1
ATOM 3918 C CA . LYS A 1 473 ? -22.740 36.847 21.963 1.00 55.28 473 LYS A CA 1
ATOM 3919 C C . LYS A 1 473 ? -22.727 35.704 20.929 1.00 55.28 473 LYS A C 1
ATOM 3921 O O . LYS A 1 473 ? -23.759 35.350 20.378 1.00 55.28 473 LYS A O 1
ATOM 3926 N N . ILE A 1 474 ? -21.544 35.158 20.644 1.00 77.12 474 ILE A N 1
ATOM 3927 C CA . ILE A 1 474 ? -21.312 34.280 19.490 1.00 77.12 474 ILE A CA 1
ATOM 3928 C C . ILE A 1 474 ? -21.723 32.843 19.845 1.00 77.12 474 ILE A C 1
ATOM 3930 O O . ILE A 1 474 ? -21.081 32.236 20.704 1.00 77.12 474 ILE A O 1
ATOM 3934 N N . TYR A 1 475 ? -22.741 32.292 19.179 1.00 81.00 475 TYR A N 1
ATOM 3935 C CA . TYR A 1 475 ? -23.231 30.928 19.422 1.00 81.00 475 TYR A CA 1
ATOM 3936 C C . TYR A 1 475 ? -22.977 29.984 18.237 1.00 81.00 475 TYR A C 1
ATOM 3938 O O . TYR A 1 475 ? -22.877 30.425 17.088 1.00 81.00 475 TYR A O 1
ATOM 3946 N N . PHE A 1 476 ? -22.895 28.688 18.541 1.00 85.44 476 PHE A N 1
ATOM 3947 C CA . PHE A 1 476 ? -23.270 27.601 17.637 1.00 85.44 476 PHE A CA 1
ATOM 3948 C C . PHE A 1 476 ? -24.688 27.152 17.997 1.00 85.44 476 PHE A C 1
ATOM 3950 O O . PHE A 1 476 ? -24.959 26.906 19.170 1.00 85.44 476 PHE A O 1
ATOM 3957 N N . GLU A 1 477 ? -25.589 27.082 17.021 1.00 85.12 477 GLU A N 1
ATOM 3958 C CA . GLU A 1 477 ? -26.966 26.616 17.216 1.00 85.12 477 GLU A CA 1
ATOM 3959 C C . GLU A 1 477 ? -27.229 25.396 16.335 1.00 85.12 477 GLU A C 1
ATOM 3961 O O . GLU A 1 477 ? -27.217 25.510 15.112 1.00 85.12 477 GLU A O 1
ATOM 3966 N N . VAL A 1 478 ? -27.409 24.229 16.952 1.00 81.62 478 VAL A N 1
ATOM 3967 C CA . VAL A 1 478 ? -27.621 22.950 16.259 1.00 81.62 478 VAL A CA 1
ATOM 3968 C C . VAL A 1 478 ? -29.070 22.852 15.771 1.00 81.62 478 VAL A C 1
ATOM 3970 O O . VAL A 1 478 ? -30.000 23.127 16.530 1.00 81.62 478 VAL A O 1
ATOM 3973 N N . LEU A 1 479 ? -29.255 22.495 14.497 1.00 73.56 479 LEU A N 1
ATOM 3974 C CA . LEU A 1 479 ? -30.522 22.631 13.765 1.00 73.56 479 LEU A CA 1
ATOM 3975 C C . LEU A 1 479 ? -31.465 21.427 13.866 1.00 73.56 479 LEU A C 1
ATOM 3977 O O . LEU A 1 479 ? -32.676 21.603 13.751 1.00 73.56 479 LEU A O 1
ATOM 3981 N N . GLU A 1 480 ? -30.939 20.225 14.083 1.00 60.16 480 GLU A N 1
ATOM 3982 C CA . GLU A 1 480 ? -31.726 18.989 14.177 1.00 60.16 480 GLU A CA 1
ATOM 3983 C C . GLU A 1 480 ? -31.615 18.377 15.580 1.00 60.16 480 GLU A C 1
ATOM 3985 O O . GLU A 1 480 ? -30.739 18.736 16.373 1.00 60.16 480 GLU A O 1
ATOM 3990 N N . GLU A 1 481 ? -32.542 17.482 15.936 1.00 46.78 481 GLU A N 1
ATOM 3991 C CA . GLU A 1 481 ? -32.365 16.645 17.121 1.00 46.78 481 GLU A CA 1
ATOM 3992 C C . GLU A 1 481 ? -31.144 15.758 16.917 1.00 46.78 481 GLU A C 1
ATOM 3994 O O . GLU A 1 481 ? -31.174 14.775 16.184 1.00 46.78 481 GLU A O 1
ATOM 3999 N N . TYR A 1 482 ? -30.057 16.135 17.583 1.00 41.12 482 TYR A N 1
ATOM 4000 C CA . TYR A 1 482 ? -28.928 15.257 17.792 1.00 41.12 482 TYR A CA 1
ATOM 4001 C C . TYR A 1 482 ? -29.400 14.087 18.657 1.00 41.12 482 TYR A C 1
ATOM 4003 O O . TYR A 1 482 ? -29.426 14.168 19.883 1.00 41.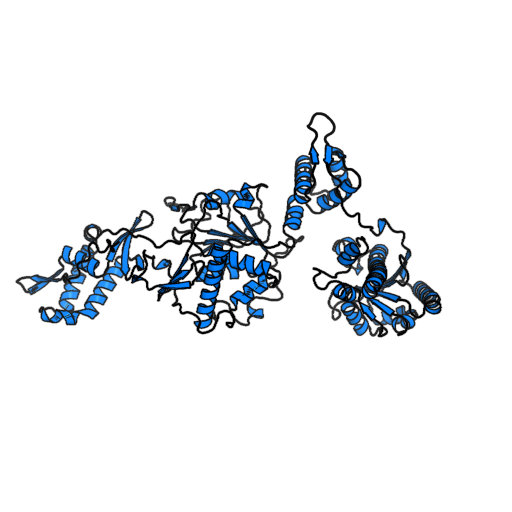12 482 TYR A O 1
ATOM 4011 N N . SER A 1 483 ? -29.849 13.010 18.014 1.00 39.38 483 SER A N 1
ATOM 4012 C CA . SER A 1 483 ? -30.126 11.750 18.687 1.00 39.38 483 SER A CA 1
ATOM 4013 C C . SER A 1 483 ? -28.796 11.053 18.950 1.00 39.38 483 SER A C 1
ATOM 4015 O O . SER A 1 483 ? -28.400 10.133 18.233 1.00 39.38 483 SER A O 1
ATOM 4017 N N . HIS A 1 484 ? -28.074 11.508 19.968 1.00 44.31 484 HIS A N 1
ATOM 4018 C CA . HIS A 1 484 ? -27.173 10.600 20.651 1.00 44.31 484 HIS A CA 1
ATOM 4019 C C . HIS A 1 484 ? -27.972 9.817 21.675 1.00 44.31 484 HIS A C 1
ATOM 4021 O O . HIS A 1 484 ? -28.738 10.365 22.469 1.00 44.31 484 HIS A O 1
ATOM 4027 N N . VAL A 1 485 ? -27.821 8.500 21.593 1.00 43.41 485 VAL A N 1
ATOM 4028 C CA . VAL A 1 485 ? -28.275 7.602 22.635 1.00 43.41 485 VAL A CA 1
ATOM 4029 C C . VAL A 1 485 ? -27.447 7.973 23.864 1.00 43.41 485 VAL A C 1
ATOM 4031 O O . VAL A 1 485 ? -26.240 7.753 23.894 1.00 43.41 485 VAL A O 1
ATOM 4034 N N . SER A 1 486 ? -28.063 8.662 24.824 1.00 52.38 486 SER A N 1
ATOM 4035 C CA . SER A 1 486 ? -27.436 8.909 26.118 1.00 52.38 486 SER A CA 1
ATOM 4036 C C . SER A 1 486 ? -27.280 7.552 26.791 1.00 52.38 486 SER A C 1
ATOM 4038 O O . SER A 1 486 ? -28.276 6.901 27.120 1.00 52.38 486 SER A O 1
ATOM 4040 N N . TYR A 1 487 ? -26.034 7.102 26.921 1.00 71.50 487 TYR A N 1
ATOM 4041 C CA . TYR A 1 487 ? -25.714 5.911 27.690 1.00 71.50 487 TYR A CA 1
ATOM 4042 C C . TYR A 1 487 ? -25.785 6.253 29.174 1.00 71.50 487 TYR A C 1
ATOM 4044 O O . TYR A 1 487 ? -25.320 7.307 29.603 1.00 71.50 487 TYR A O 1
ATOM 4052 N N . THR A 1 488 ? -26.358 5.349 29.957 1.00 80.19 488 THR A N 1
ATOM 4053 C CA . THR A 1 488 ? -26.245 5.398 31.416 1.00 80.19 488 THR A CA 1
ATOM 4054 C C . THR A 1 488 ? -24.807 5.037 31.800 1.00 80.19 488 THR A C 1
ATOM 4056 O O . THR A 1 488 ? -24.225 4.130 31.211 1.00 80.19 488 THR A O 1
ATOM 4059 N N . THR A 1 489 ? -24.221 5.728 32.767 1.00 86.06 489 THR A N 1
ATOM 4060 C CA . THR A 1 489 ? -22.887 5.430 33.313 1.00 86.06 489 THR A CA 1
ATOM 4061 C C . THR A 1 489 ? -22.980 5.125 34.802 1.00 86.06 489 THR A C 1
ATOM 4063 O O . THR A 1 489 ? -24.035 5.307 35.418 1.00 86.06 489 THR A O 1
ATOM 4066 N N . ILE A 1 490 ? -21.861 4.747 35.426 1.00 85.25 490 ILE A N 1
ATOM 4067 C CA . ILE A 1 490 ? -21.806 4.525 36.879 1.00 85.25 490 ILE A CA 1
ATOM 4068 C C . ILE A 1 490 ? -22.220 5.755 37.692 1.00 85.25 490 ILE A C 1
ATOM 4070 O O . ILE A 1 490 ? -22.680 5.632 38.823 1.00 85.25 490 ILE A O 1
ATOM 4074 N N . ARG A 1 491 ? -22.076 6.955 37.114 1.00 82.94 491 ARG A N 1
ATOM 4075 C CA . ARG A 1 491 ? -22.428 8.227 37.758 1.00 82.94 491 ARG A CA 1
ATOM 4076 C C . ARG A 1 491 ? -23.943 8.446 37.806 1.00 82.94 491 ARG A C 1
ATOM 4078 O O . ARG A 1 491 ? -24.415 9.213 38.642 1.00 82.94 491 ARG A O 1
ATOM 4085 N N . ASP A 1 492 ? -24.691 7.752 36.949 1.00 80.56 492 ASP A N 1
ATOM 4086 C CA . ASP A 1 492 ? -26.143 7.884 36.800 1.00 80.56 492 ASP A CA 1
ATOM 4087 C C . ASP A 1 492 ? -26.923 6.847 37.625 1.00 80.56 492 ASP A C 1
ATOM 4089 O O . ASP A 1 492 ? -28.146 6.936 37.759 1.00 80.56 492 ASP A O 1
ATOM 4093 N N . VAL A 1 493 ? -26.231 5.855 38.196 1.00 83.94 493 VAL A N 1
ATOM 4094 C CA . VAL A 1 493 ? -26.834 4.757 38.959 1.00 83.94 493 VAL A CA 1
ATOM 4095 C C . VAL A 1 493 ? -26.351 4.739 40.405 1.00 83.94 493 VAL A C 1
ATOM 4097 O O . VAL A 1 493 ? -25.178 4.913 40.715 1.00 83.94 493 VAL A O 1
ATOM 4100 N N . THR A 1 494 ? -27.275 4.498 41.334 1.00 89.56 494 THR A N 1
ATOM 4101 C CA . THR A 1 494 ? -26.910 4.248 42.734 1.00 89.56 494 THR A CA 1
ATOM 4102 C C . THR A 1 494 ? -26.503 2.788 42.896 1.00 89.56 494 THR A C 1
ATOM 4104 O O . THR A 1 494 ? -27.327 1.896 42.684 1.00 89.56 494 THR A O 1
ATOM 4107 N N . VAL A 1 495 ? -25.257 2.559 43.311 1.00 92.56 495 VAL A N 1
ATOM 4108 C CA . VAL A 1 495 ? -24.667 1.225 43.491 1.00 92.56 495 VAL A CA 1
ATOM 4109 C C . VAL A 1 495 ? -24.243 0.972 44.940 1.00 92.56 495 VAL A C 1
ATOM 4111 O O . VAL A 1 495 ? -23.922 1.902 45.678 1.00 92.56 495 VAL A O 1
ATOM 4114 N N . ASP A 1 496 ? -24.235 -0.298 45.354 1.00 93.88 496 ASP A N 1
ATOM 4115 C CA . ASP A 1 496 ? -23.694 -0.760 46.642 1.00 93.88 496 ASP A CA 1
ATOM 4116 C C . ASP A 1 496 ? -22.492 -1.689 46.412 1.00 93.88 496 ASP A C 1
ATOM 4118 O O . ASP A 1 496 ? -22.589 -2.915 46.555 1.00 93.88 496 ASP A O 1
ATOM 4122 N N . TYR A 1 497 ? -21.365 -1.097 46.013 1.00 96.75 497 TYR A N 1
ATOM 4123 C CA . TYR A 1 497 ? -20.100 -1.799 45.786 1.00 96.75 497 TYR A CA 1
ATOM 4124 C C . TYR A 1 497 ? -19.221 -1.750 47.030 1.00 96.75 497 TYR A C 1
ATOM 4126 O O . TYR A 1 497 ? -19.112 -0.716 47.693 1.00 96.75 497 TYR A O 1
ATOM 4134 N N . LYS A 1 498 ? -18.602 -2.880 47.386 1.00 92.62 498 LYS A N 1
ATOM 4135 C CA . LYS A 1 498 ? -17.834 -2.992 48.632 1.00 92.62 498 LYS A CA 1
ATOM 4136 C C . LYS A 1 498 ? -16.493 -3.676 48.427 1.00 92.62 498 LYS A C 1
ATOM 4138 O O . LYS A 1 498 ? -16.423 -4.786 47.912 1.00 92.62 498 LYS A O 1
ATOM 4143 N N . THR A 1 499 ? -15.444 -3.072 48.968 1.00 95.25 499 THR A N 1
ATOM 4144 C CA . THR A 1 499 ? -14.114 -3.681 49.057 1.00 95.25 499 THR A CA 1
ATOM 4145 C C . THR A 1 499 ? -14.052 -4.699 50.199 1.00 95.25 499 THR A C 1
ATOM 4147 O O . THR A 1 499 ? -14.455 -4.404 51.329 1.00 95.25 499 THR A O 1
ATOM 4150 N N . VAL A 1 500 ? -13.490 -5.878 49.936 1.00 90.50 500 VAL A N 1
ATOM 4151 C CA . VAL A 1 500 ? -13.270 -6.984 50.875 1.00 90.50 500 VAL A CA 1
ATOM 4152 C C . VAL A 1 500 ? -11.768 -7.263 50.975 1.00 90.50 500 VAL A C 1
ATOM 4154 O O . VAL A 1 500 ? -11.188 -8.002 50.193 1.00 90.50 500 VAL A O 1
ATOM 4157 N N . ASP A 1 501 ? -11.137 -6.649 51.968 1.00 90.38 501 ASP A N 1
ATOM 4158 C CA . ASP A 1 501 ? -9.681 -6.597 52.193 1.00 90.38 501 ASP A CA 1
ATOM 4159 C C . ASP A 1 501 ? -9.264 -7.144 53.575 1.00 90.38 501 ASP A C 1
ATOM 4161 O O . ASP A 1 501 ? -8.090 -7.165 53.933 1.00 90.38 501 ASP A O 1
ATOM 4165 N N . THR A 1 502 ? -10.234 -7.570 54.390 1.00 86.31 502 THR A N 1
ATOM 4166 C CA . THR A 1 502 ? -10.023 -8.061 55.758 1.00 86.31 502 THR A CA 1
ATOM 4167 C C . THR A 1 502 ? -10.877 -9.291 56.029 1.00 86.31 502 THR A C 1
ATOM 4169 O O . THR A 1 502 ? -11.975 -9.435 55.487 1.00 86.31 502 THR A O 1
ATOM 4172 N N . ALA A 1 503 ? -10.409 -10.163 56.927 1.00 82.75 503 ALA A N 1
ATOM 4173 C CA . ALA A 1 503 ? -11.110 -11.402 57.274 1.00 82.75 503 ALA A CA 1
ATOM 4174 C C . ALA A 1 503 ? -12.547 -11.142 57.766 1.00 82.75 503 ALA A C 1
ATOM 4176 O O . ALA A 1 503 ? -13.474 -11.848 57.390 1.00 82.75 503 ALA A O 1
ATOM 4177 N N . ASN A 1 504 ? -12.768 -10.063 58.527 1.00 76.75 504 ASN A N 1
ATOM 4178 C CA . ASN A 1 504 ? -14.108 -9.677 58.979 1.00 76.75 504 ASN A CA 1
ATOM 4179 C C . ASN A 1 504 ? -15.044 -9.308 57.817 1.00 76.75 504 ASN A C 1
ATOM 4181 O O . ASN A 1 504 ? -16.225 -9.658 57.848 1.00 76.75 504 ASN A O 1
ATOM 4185 N N . LYS A 1 505 ? -14.544 -8.597 56.795 1.00 88.88 505 LYS A N 1
ATOM 4186 C CA . LYS A 1 505 ? -15.334 -8.282 55.596 1.00 88.88 505 LYS A CA 1
ATOM 4187 C C . LYS A 1 505 ? -15.602 -9.544 54.770 1.00 88.88 505 LYS A C 1
ATOM 4189 O O . LYS A 1 505 ? -16.723 -9.702 54.296 1.00 88.88 505 LYS A O 1
ATOM 4194 N N . MET A 1 506 ? -14.636 -10.463 54.685 1.00 93.75 506 MET A N 1
ATOM 4195 C CA . MET A 1 506 ? -14.813 -11.761 54.024 1.00 93.75 506 MET A CA 1
ATOM 4196 C C . MET A 1 506 ? -15.897 -12.605 54.705 1.00 93.75 506 MET A C 1
ATOM 4198 O O . MET A 1 506 ? -16.810 -13.087 54.042 1.00 93.75 506 MET A O 1
ATOM 4202 N N . THR A 1 507 ? -15.873 -12.719 56.035 1.00 85.50 507 THR A N 1
ATOM 4203 C CA . THR A 1 507 ? -16.918 -13.432 56.786 1.00 85.50 507 THR A CA 1
ATOM 4204 C C . THR A 1 507 ? -18.297 -12.818 56.540 1.00 85.50 507 THR A C 1
ATOM 4206 O O . THR A 1 507 ? -19.263 -13.543 56.321 1.00 85.50 507 THR A O 1
ATOM 4209 N N . ARG A 1 508 ? -18.401 -11.481 56.505 1.00 86.94 508 ARG A N 1
ATOM 4210 C CA . ARG A 1 508 ? -19.662 -10.790 56.179 1.00 86.94 508 ARG A CA 1
ATOM 4211 C C . ARG A 1 508 ? -20.141 -11.094 54.759 1.00 86.94 508 ARG A C 1
ATOM 4213 O O . ARG A 1 508 ? -21.340 -11.282 54.567 1.00 86.94 508 ARG A O 1
ATOM 4220 N N . LEU A 1 509 ? -19.237 -11.139 53.780 1.00 94.31 509 LEU A N 1
ATOM 4221 C CA . LEU A 1 509 ? -19.560 -11.539 52.410 1.00 94.31 509 LEU A CA 1
ATOM 4222 C C . LEU A 1 509 ? -20.078 -12.984 52.370 1.00 94.31 509 LEU A C 1
ATOM 4224 O O . LEU A 1 509 ? -21.149 -13.224 51.820 1.00 94.31 509 LEU A O 1
ATOM 4228 N N . ALA A 1 510 ? -19.388 -13.921 53.022 1.00 93.81 510 ALA A N 1
ATOM 4229 C CA . ALA A 1 510 ? -19.810 -15.318 53.095 1.00 93.81 510 ALA A CA 1
ATOM 4230 C C . ALA A 1 510 ? -21.198 -15.482 53.742 1.00 93.81 510 ALA A C 1
ATOM 4232 O O . ALA A 1 510 ? -22.030 -16.231 53.232 1.00 93.81 510 ALA A O 1
ATOM 4233 N N . THR A 1 511 ? -21.500 -14.735 54.814 1.00 90.69 511 THR A N 1
ATOM 4234 C CA . THR A 1 511 ? -22.847 -14.708 55.411 1.00 90.69 511 THR A CA 1
ATOM 4235 C C . THR A 1 511 ? -23.894 -14.223 54.410 1.00 90.69 511 THR A C 1
ATOM 4237 O O . THR A 1 511 ? -24.934 -14.862 54.272 1.00 90.69 511 THR A O 1
ATOM 4240 N N . LYS A 1 512 ? -23.619 -13.147 53.664 1.00 93.31 512 LYS A N 1
ATOM 4241 C CA . LYS A 1 512 ? -24.553 -12.629 52.653 1.00 93.31 512 LYS A CA 1
ATOM 4242 C C . LYS A 1 512 ? -24.784 -13.602 51.499 1.00 93.31 512 LYS A C 1
ATOM 4244 O O . LYS A 1 512 ? -25.927 -13.773 51.084 1.00 93.31 512 LYS A O 1
ATOM 4249 N N . LEU A 1 513 ? -23.726 -14.247 51.003 1.00 95.38 513 LEU A N 1
ATOM 4250 C CA . LEU A 1 513 ? -23.834 -15.293 49.982 1.00 95.38 513 LEU A CA 1
ATOM 4251 C C . LEU A 1 513 ? -24.682 -16.460 50.498 1.00 95.38 513 LEU A C 1
ATOM 4253 O O . LEU A 1 513 ? -25.594 -16.904 49.806 1.00 95.38 513 LEU A O 1
ATOM 4257 N N . SER A 1 514 ? -24.451 -16.894 51.740 1.00 94.56 514 SER A N 1
ATOM 4258 C CA . SER A 1 514 ? -25.245 -17.942 52.390 1.00 94.56 514 SER A CA 1
ATOM 4259 C C . SER A 1 514 ? -26.728 -17.574 52.461 1.00 94.56 514 SER A C 1
ATOM 4261 O O . SER A 1 514 ? -27.578 -18.302 51.952 1.00 94.56 514 SER A O 1
ATOM 4263 N N . GLU A 1 515 ? -27.053 -16.404 53.016 1.00 92.94 515 GLU A N 1
ATOM 4264 C CA . GLU A 1 515 ? -28.433 -15.924 53.139 1.00 92.94 515 GLU A CA 1
ATOM 4265 C C . GLU A 1 515 ? -29.147 -15.808 51.785 1.00 92.94 515 GLU A C 1
ATOM 4267 O O . GLU A 1 515 ? -30.348 -16.086 51.694 1.00 92.94 515 GLU A O 1
ATOM 4272 N N . TYR A 1 516 ? -28.421 -15.399 50.742 1.00 94.94 516 TYR A N 1
ATOM 4273 C CA . TYR A 1 516 ? -28.958 -15.252 49.395 1.00 94.94 516 TYR A CA 1
ATOM 4274 C C . TYR A 1 516 ? -29.187 -16.606 48.712 1.00 94.94 516 TYR A C 1
ATOM 4276 O O . TYR A 1 516 ? -30.304 -16.884 48.272 1.00 94.94 516 TYR A O 1
ATOM 4284 N N . PHE A 1 517 ? -28.175 -17.476 48.666 1.00 95.44 517 PHE A N 1
ATOM 4285 C CA . PHE A 1 517 ? -28.249 -18.754 47.950 1.00 95.44 517 PHE A CA 1
ATOM 4286 C C . PHE A 1 517 ? -29.042 -19.835 48.697 1.00 95.44 517 PHE A C 1
ATOM 4288 O O . PHE A 1 517 ? -29.542 -20.755 48.059 1.00 95.44 517 PHE A O 1
ATOM 4295 N N . ILE A 1 518 ? -29.271 -19.705 50.011 1.00 93.69 518 ILE A N 1
ATOM 4296 C CA . ILE A 1 518 ? -30.273 -20.529 50.717 1.00 93.69 518 ILE A CA 1
ATOM 4297 C C . ILE A 1 518 ? -31.676 -20.273 50.152 1.00 93.69 518 ILE A C 1
ATOM 4299 O O . ILE A 1 518 ? -32.465 -21.204 49.997 1.00 93.69 518 ILE A O 1
ATOM 4303 N N . LYS A 1 519 ? -31.999 -19.011 49.849 1.00 94.19 519 LYS A N 1
ATOM 4304 C CA . LYS A 1 519 ? -33.306 -18.625 49.300 1.00 94.19 519 LYS A CA 1
ATOM 4305 C C . LYS A 1 519 ? -33.384 -18.855 47.791 1.00 94.19 519 LYS A C 1
ATOM 4307 O O . LYS A 1 519 ? -34.454 -19.192 47.294 1.00 94.19 519 LYS A O 1
ATOM 4312 N N . ASN A 1 520 ? -32.261 -18.706 47.086 1.00 93.31 520 ASN A N 1
ATOM 4313 C CA . ASN A 1 520 ? -32.180 -18.771 45.626 1.00 93.31 520 ASN A CA 1
ATOM 4314 C C . ASN A 1 520 ? -31.099 -19.778 45.168 1.00 93.31 520 ASN A C 1
ATOM 4316 O O . ASN A 1 520 ? -30.098 -19.388 44.571 1.00 93.31 520 ASN A O 1
ATOM 4320 N N . PRO A 1 521 ? -31.263 -21.089 45.424 1.00 87.75 521 PRO A N 1
ATOM 4321 C CA . PRO A 1 521 ? -30.192 -22.084 45.261 1.00 87.75 521 PRO A CA 1
ATOM 4322 C C . PRO A 1 521 ? -29.759 -22.356 43.813 1.00 87.75 521 PRO A C 1
ATOM 4324 O O . PRO A 1 521 ? -28.792 -23.083 43.608 1.00 87.75 521 PRO A O 1
ATOM 4327 N N . LYS A 1 522 ? -30.485 -21.818 42.825 1.00 87.69 522 LYS A N 1
ATOM 4328 C CA . LYS A 1 522 ? -30.219 -21.970 41.383 1.00 87.69 522 LYS A CA 1
ATOM 4329 C C . LYS A 1 522 ? -29.939 -20.643 40.678 1.00 87.69 522 LYS A C 1
ATOM 4331 O O . LYS A 1 522 ? -29.934 -20.603 39.450 1.00 87.69 522 LYS A O 1
ATOM 4336 N N . ASP A 1 523 ? -29.803 -19.562 41.442 1.00 94.12 523 ASP A N 1
ATOM 4337 C CA . ASP A 1 523 ? -29.503 -18.257 40.866 1.00 94.12 523 ASP A CA 1
ATOM 4338 C C . ASP A 1 523 ? -28.036 -18.171 40.431 1.00 94.12 523 ASP A C 1
ATOM 4340 O O . ASP A 1 523 ? -27.250 -19.114 40.603 1.00 94.12 523 ASP A O 1
ATOM 4344 N N . ILE A 1 524 ? -27.678 -17.036 39.847 1.00 97.38 524 ILE A N 1
ATOM 4345 C CA . ILE A 1 524 ? -26.347 -16.810 39.301 1.00 97.38 524 ILE A CA 1
ATOM 4346 C C . ILE A 1 524 ? -25.411 -16.121 40.297 1.00 97.38 524 ILE A C 1
ATOM 4348 O O . ILE A 1 524 ? -25.812 -15.265 41.085 1.00 97.38 524 ILE A O 1
ATOM 4352 N N . LEU A 1 525 ? -24.131 -16.470 40.211 1.00 98.06 525 LEU A N 1
ATOM 4353 C CA . LEU A 1 525 ? -23.020 -15.735 40.799 1.00 98.06 525 LEU A CA 1
ATOM 4354 C C . LEU A 1 525 ? -22.088 -15.307 39.669 1.00 98.06 525 LEU A C 1
ATOM 4356 O O . LEU A 1 525 ? -21.506 -16.154 38.991 1.00 98.06 525 LEU A O 1
ATOM 4360 N N . VAL A 1 526 ? -21.956 -14.003 39.465 1.00 98.56 526 VAL A N 1
ATOM 4361 C CA . VAL A 1 526 ? -21.018 -13.441 38.498 1.00 98.56 526 VAL A CA 1
ATOM 4362 C C . VAL A 1 526 ? -19.648 -13.299 39.138 1.00 98.56 526 VAL A C 1
ATOM 4364 O O . VAL A 1 526 ? -19.564 -12.870 40.291 1.00 98.56 526 VAL A O 1
ATOM 4367 N N . ILE A 1 527 ? -18.607 -13.669 38.397 1.00 98.31 527 ILE A N 1
ATOM 4368 C CA . ILE A 1 527 ? -17.210 -13.642 38.827 1.00 98.31 527 ILE A CA 1
ATOM 4369 C C . ILE A 1 527 ? -16.389 -12.965 37.733 1.00 98.31 527 ILE A C 1
ATOM 4371 O O . ILE A 1 527 ? -16.602 -13.254 36.557 1.00 98.31 527 ILE A O 1
ATOM 4375 N N . ASP A 1 528 ? -15.453 -12.117 38.136 1.00 98.12 528 ASP A N 1
ATOM 4376 C CA . ASP A 1 528 ? -14.442 -11.532 37.258 1.00 98.12 528 ASP A CA 1
ATOM 4377 C C . ASP A 1 528 ? -13.123 -11.349 38.026 1.00 98.12 528 ASP A C 1
ATOM 4379 O O . ASP A 1 528 ? -13.124 -11.222 39.263 1.00 98.12 528 ASP A O 1
ATOM 4383 N N . LEU A 1 529 ? -11.999 -11.415 37.312 1.00 97.25 529 LEU A N 1
ATOM 4384 C CA . LEU A 1 529 ? -10.659 -11.253 37.864 1.00 97.25 529 LEU A CA 1
ATOM 4385 C C . LEU A 1 529 ? -9.927 -10.063 37.256 1.00 97.25 529 LEU A C 1
ATOM 4387 O O . LEU A 1 529 ? -9.766 -9.959 36.046 1.00 97.25 529 LEU A O 1
ATOM 4391 N N . GLU A 1 530 ? -9.297 -9.290 38.134 1.00 96.38 530 GLU A N 1
ATOM 4392 C CA . GLU A 1 530 ? -8.305 -8.299 37.735 1.00 96.38 530 GLU A CA 1
ATOM 4393 C C . GLU A 1 530 ? -6.901 -8.846 37.966 1.00 96.38 530 GLU A C 1
ATOM 4395 O O . GLU A 1 530 ? -6.605 -9.408 39.030 1.00 96.38 530 GLU A O 1
ATOM 4400 N N . THR A 1 531 ? -6.010 -8.658 36.998 1.00 95.12 531 THR A N 1
ATOM 4401 C CA . THR A 1 531 ? -4.659 -9.235 36.996 1.00 95.12 531 THR A CA 1
ATOM 4402 C C . THR A 1 531 ? -3.608 -8.180 36.655 1.00 95.12 531 THR A C 1
ATOM 4404 O O . THR A 1 531 ? -3.919 -7.091 36.182 1.00 95.12 531 THR A O 1
ATOM 4407 N N . THR A 1 532 ? -2.329 -8.471 36.906 1.00 92.12 532 THR A N 1
ATOM 4408 C CA . THR A 1 532 ? -1.229 -7.557 36.533 1.00 92.12 532 THR A CA 1
ATOM 4409 C C . THR A 1 532 ? -0.964 -7.484 35.027 1.00 92.12 532 THR A C 1
ATOM 4411 O O . THR A 1 532 ? -0.257 -6.579 34.588 1.00 92.12 532 THR A O 1
ATOM 4414 N N . GLY A 1 533 ? -1.531 -8.414 34.258 1.00 91.19 533 GLY A N 1
ATOM 4415 C CA . GLY A 1 533 ? -1.352 -8.569 32.818 1.00 91.19 533 GLY A CA 1
ATOM 4416 C C . GLY A 1 533 ? -2.130 -9.778 32.287 1.00 91.19 533 GLY A C 1
ATOM 4417 O O . GLY A 1 533 ? -2.975 -10.343 32.985 1.00 91.19 533 GLY A O 1
ATOM 4418 N N . LEU A 1 534 ? -1.885 -10.163 31.034 1.00 90.75 534 LEU A N 1
ATOM 4419 C CA . LEU A 1 534 ? -2.734 -11.109 30.301 1.00 90.75 534 LEU A CA 1
ATOM 4420 C C . LEU A 1 534 ? -2.266 -12.574 30.352 1.00 90.75 534 LEU A C 1
ATOM 4422 O O . LEU A 1 534 ? -3.021 -13.460 29.938 1.00 90.75 534 LEU A O 1
ATOM 4426 N N . ASP A 1 535 ? -1.046 -12.855 30.818 1.00 91.56 535 ASP A N 1
ATOM 4427 C CA . ASP A 1 535 ? -0.475 -14.205 30.802 1.00 91.56 535 ASP A CA 1
ATOM 4428 C C . ASP A 1 535 ? -0.452 -14.818 32.205 1.00 91.56 535 ASP A C 1
ATOM 4430 O O . ASP A 1 535 ? 0.402 -14.518 33.034 1.00 91.56 535 ASP A O 1
ATOM 4434 N N . ALA A 1 536 ? -1.361 -15.765 32.442 1.00 90.19 536 ALA A N 1
ATOM 4435 C CA . ALA A 1 536 ? -1.535 -16.434 33.728 1.00 90.19 536 ALA A CA 1
ATOM 4436 C C . ALA A 1 536 ? -0.282 -17.154 34.265 1.00 90.19 536 ALA A C 1
ATOM 4438 O O . ALA A 1 536 ? -0.229 -17.462 35.454 1.00 90.19 536 ALA A O 1
ATOM 4439 N N . HIS A 1 537 ? 0.723 -17.439 33.428 1.00 88.88 537 HIS A N 1
ATOM 4440 C CA . HIS A 1 537 ? 1.974 -18.055 33.881 1.00 88.88 537 HIS A CA 1
ATOM 4441 C C . HIS A 1 537 ? 2.956 -17.071 34.528 1.00 88.88 537 HIS A C 1
ATOM 4443 O O . HIS A 1 537 ? 3.816 -17.508 35.296 1.00 88.88 537 HIS A O 1
ATOM 4449 N N . ILE A 1 538 ? 2.851 -15.779 34.210 1.00 91.69 538 ILE A N 1
ATOM 4450 C CA . ILE A 1 538 ? 3.763 -14.728 34.688 1.00 91.69 538 ILE A CA 1
ATOM 4451 C C . ILE A 1 538 ? 3.044 -13.649 35.501 1.00 91.69 538 ILE A C 1
ATOM 4453 O O . ILE A 1 538 ? 3.649 -13.067 36.400 1.00 91.69 538 ILE A O 1
ATOM 4457 N N . ASP A 1 539 ? 1.771 -13.403 35.207 1.00 93.06 539 ASP A N 1
ATOM 4458 C CA . ASP A 1 539 ? 0.948 -12.393 35.850 1.00 93.06 539 ASP A CA 1
ATOM 4459 C C . ASP A 1 539 ? 0.232 -12.936 37.085 1.00 93.06 539 ASP A C 1
ATOM 4461 O O . ASP A 1 539 ? -0.055 -14.127 37.220 1.00 93.06 539 ASP A O 1
ATOM 4465 N N . GLU A 1 540 ? -0.087 -12.031 38.003 1.00 92.00 540 GLU A N 1
ATOM 4466 C CA . GLU A 1 540 ? -0.724 -12.358 39.273 1.00 92.00 540 GLU A CA 1
ATOM 4467 C C . GLU A 1 540 ? -2.154 -11.825 39.328 1.00 92.00 540 GLU A C 1
ATOM 4469 O O . GLU A 1 540 ? -2.439 -10.729 38.841 1.00 92.00 540 GLU A O 1
ATOM 4474 N N . ILE A 1 541 ? -3.036 -12.546 40.027 1.00 94.31 541 ILE A N 1
ATOM 4475 C CA . ILE A 1 541 ? -4.362 -12.026 40.380 1.00 94.31 541 ILE A CA 1
ATOM 4476 C C . ILE A 1 541 ? -4.206 -10.901 41.415 1.00 94.31 541 ILE A C 1
ATOM 4478 O O . ILE A 1 541 ? -3.500 -11.031 42.424 1.00 94.31 541 ILE A O 1
ATOM 4482 N N . VAL A 1 542 ? -4.882 -9.787 41.160 1.00 94.56 542 VAL A N 1
ATOM 4483 C CA . VAL A 1 542 ? -4.909 -8.578 41.989 1.00 94.56 542 VAL A CA 1
ATOM 4484 C C . VAL A 1 542 ? -6.169 -8.557 42.843 1.00 94.56 542 VAL A C 1
ATOM 4486 O O . VAL A 1 542 ? -6.079 -8.339 44.055 1.00 94.56 542 VAL A O 1
ATOM 4489 N N . CYS A 1 543 ? -7.326 -8.830 42.244 1.00 96.12 543 CYS A N 1
ATOM 4490 C CA . CYS A 1 543 ? -8.584 -8.976 42.962 1.00 96.12 543 CYS A CA 1
ATOM 4491 C C . CYS A 1 543 ? -9.589 -9.860 42.213 1.00 96.12 543 CYS A C 1
ATOM 4493 O O . CYS A 1 543 ? -9.401 -10.182 41.042 1.00 96.12 543 CYS A O 1
ATOM 4495 N N . MET A 1 544 ? -10.638 -10.269 42.925 1.00 97.81 544 MET A N 1
ATOM 4496 C CA . MET A 1 544 ? -11.790 -10.996 42.392 1.00 97.81 544 MET A CA 1
ATOM 4497 C C . MET A 1 544 ? -13.061 -10.237 42.754 1.00 97.81 544 MET A C 1
ATOM 4499 O O . MET A 1 544 ? -13.346 -10.061 43.942 1.00 97.81 544 MET A O 1
ATOM 4503 N N . SER A 1 545 ? -13.850 -9.839 41.766 1.00 98.19 545 SER A N 1
ATOM 4504 C CA . SER A 1 545 ? -15.152 -9.218 41.992 1.00 98.19 545 SER A CA 1
ATOM 4505 C C . SER A 1 545 ? -16.279 -10.245 41.890 1.00 98.19 545 SER A C 1
ATOM 4507 O O . SER A 1 545 ? -16.221 -11.203 41.119 1.00 98.19 545 SER A O 1
ATOM 4509 N N . LEU A 1 546 ? -17.307 -10.070 42.726 1.00 98.25 546 LEU A N 1
ATOM 4510 C CA . LEU A 1 546 ? -18.479 -10.940 42.791 1.00 98.25 546 LEU A CA 1
ATOM 4511 C C . LEU A 1 546 ? -19.774 -10.131 42.775 1.00 98.25 546 LEU A C 1
ATOM 4513 O O . LEU A 1 546 ? -19.964 -9.256 43.627 1.00 98.25 546 LEU A O 1
ATOM 4517 N N . THR A 1 547 ? -20.709 -10.524 41.909 1.00 98.44 547 THR A N 1
ATOM 4518 C CA . THR A 1 547 ? -22.056 -9.939 41.844 1.00 98.44 547 THR A CA 1
ATOM 4519 C C . THR A 1 547 ? -23.131 -11.021 41.756 1.00 98.44 547 THR A C 1
ATOM 4521 O O . THR A 1 547 ? -23.093 -11.899 40.903 1.00 98.44 547 THR A O 1
ATOM 4524 N N . PHE A 1 548 ? -24.119 -10.967 42.648 1.00 96.19 548 PHE A N 1
ATOM 4525 C CA . PHE A 1 548 ? -25.272 -11.886 42.676 1.00 96.19 548 PHE A CA 1
ATOM 4526 C C . PHE A 1 548 ? -26.608 -11.133 42.740 1.00 96.19 548 PHE A C 1
ATOM 4528 O O . PHE A 1 548 ? -27.663 -11.718 42.960 1.00 96.19 548 PHE A O 1
ATOM 4535 N N . LYS A 1 549 ? -26.574 -9.806 42.602 1.00 93.81 549 LYS A N 1
ATOM 4536 C CA . LYS A 1 549 ? -27.759 -8.952 42.561 1.00 93.81 549 LYS A CA 1
ATOM 4537 C C . LYS A 1 549 ? -27.409 -7.648 41.851 1.00 93.81 549 LYS A C 1
ATOM 4539 O O . LYS A 1 549 ? -26.413 -7.022 42.200 1.00 93.81 549 LYS A O 1
ATOM 4544 N N . LYS A 1 550 ? -28.279 -7.223 40.932 1.00 94.00 550 LYS A N 1
ATOM 4545 C CA . LYS A 1 550 ? -28.158 -5.962 40.186 1.00 94.00 550 LYS A CA 1
ATOM 4546 C C . LYS A 1 550 ? -27.844 -4.762 41.099 1.00 94.00 550 LYS A C 1
ATOM 4548 O O . LYS A 1 550 ? -28.492 -4.606 42.140 1.00 94.00 550 LYS A O 1
ATOM 4553 N N . HIS A 1 551 ? -26.905 -3.919 40.669 1.00 93.44 551 HIS A N 1
ATOM 4554 C CA . HIS A 1 551 ? -26.382 -2.727 41.356 1.00 93.44 551 HIS A CA 1
ATOM 4555 C C . HIS A 1 551 ? -25.673 -3.011 42.690 1.00 93.44 551 HIS A C 1
ATOM 4557 O O . HIS A 1 551 ? -25.585 -2.140 43.560 1.00 93.44 551 HIS A O 1
ATOM 4563 N N . THR A 1 552 ? -25.181 -4.233 42.891 1.00 93.38 552 THR A N 1
ATOM 4564 C CA . THR A 1 552 ? -24.373 -4.602 44.062 1.00 93.38 552 THR A CA 1
ATOM 4565 C C . THR A 1 552 ? -23.138 -5.356 43.610 1.00 93.38 552 THR A C 1
ATOM 4567 O O . THR A 1 552 ? -23.208 -6.062 42.617 1.00 93.38 552 THR A O 1
ATOM 4570 N N . GLY A 1 553 ? -22.040 -5.247 44.351 1.00 96.69 553 GLY A N 1
ATOM 4571 C CA . GLY A 1 553 ? -20.787 -5.898 43.983 1.00 96.69 553 GLY A CA 1
ATOM 4572 C C . GLY A 1 553 ? -19.826 -5.964 45.160 1.00 96.69 553 GLY A C 1
ATOM 4573 O O . GLY A 1 553 ? -19.868 -5.129 46.070 1.00 96.69 553 GLY A O 1
ATOM 4574 N N . TYR A 1 554 ? -18.983 -6.988 45.177 1.00 97.88 554 TYR A N 1
ATOM 4575 C CA . TYR A 1 554 ? -17.975 -7.178 46.214 1.00 97.88 554 TYR A CA 1
ATOM 4576 C C . TYR A 1 554 ? -16.625 -7.434 45.566 1.00 97.88 554 TYR A C 1
ATOM 4578 O O . TYR A 1 554 ? -16.449 -8.482 44.958 1.00 97.88 554 TYR A O 1
ATOM 4586 N N . ASN A 1 555 ? -15.676 -6.513 45.731 1.00 98.12 555 ASN A N 1
ATOM 4587 C CA . ASN A 1 555 ? -14.322 -6.677 45.215 1.00 98.12 555 ASN A CA 1
ATOM 4588 C C . ASN A 1 555 ? -13.388 -7.215 46.304 1.00 98.12 555 ASN A C 1
ATOM 4590 O O . ASN A 1 555 ? -13.142 -6.539 47.304 1.00 98.12 555 ASN A O 1
ATOM 4594 N N . ILE A 1 556 ? -12.880 -8.429 46.130 1.00 97.38 556 ILE A N 1
ATOM 4595 C CA . ILE A 1 556 ? -12.010 -9.129 47.073 1.00 97.38 556 ILE A CA 1
ATOM 4596 C C . ILE A 1 556 ? -10.556 -8.857 46.707 1.00 97.38 556 ILE A C 1
ATOM 4598 O O . ILE A 1 556 ? -10.075 -9.319 45.678 1.00 97.38 556 ILE A O 1
ATOM 4602 N N . ILE A 1 557 ? -9.842 -8.140 47.570 1.00 94.69 557 ILE A N 1
ATOM 4603 C CA . ILE A 1 557 ? -8.470 -7.703 47.300 1.00 94.69 557 ILE A CA 1
ATOM 4604 C C . ILE A 1 557 ? -7.476 -8.785 47.713 1.00 94.69 557 ILE A C 1
ATOM 4606 O O . ILE A 1 557 ? -7.494 -9.259 48.853 1.00 94.69 557 ILE A O 1
ATOM 4610 N N . PHE A 1 558 ? -6.571 -9.146 46.805 1.00 90.88 558 PHE A N 1
ATOM 4611 C CA . PHE A 1 558 ? -5.570 -10.176 47.037 1.00 90.88 558 PHE A CA 1
ATOM 4612 C C . PHE A 1 558 ? -4.180 -9.611 47.321 1.00 90.88 558 PHE A C 1
ATOM 4614 O O . PHE A 1 558 ? -3.693 -8.663 46.705 1.00 90.88 558 PHE A O 1
ATOM 4621 N N . SER A 1 559 ? -3.502 -10.253 48.275 1.00 78.19 559 SER A N 1
ATOM 4622 C CA . SER A 1 559 ? -2.082 -10.012 48.529 1.00 78.19 559 SER A CA 1
ATOM 4623 C C . SER A 1 559 ? -1.218 -10.707 47.470 1.00 78.19 559 SER A C 1
ATOM 4625 O O . SER A 1 559 ? -1.638 -11.704 46.896 1.00 78.19 559 SER A O 1
ATOM 4627 N N . LYS A 1 560 ? 0.034 -10.270 47.293 1.00 76.12 560 LYS A N 1
ATOM 4628 C CA . LYS A 1 560 ? 0.990 -10.877 46.341 1.00 76.12 560 LYS A CA 1
ATOM 4629 C C . LYS A 1 560 ? 1.322 -12.360 46.606 1.00 76.12 560 LYS A C 1
ATOM 4631 O O . LYS A 1 560 ? 1.942 -13.013 45.782 1.00 76.12 560 LYS A O 1
ATOM 4636 N N . HIS A 1 561 ? 0.963 -12.918 47.764 1.00 73.06 561 HIS A N 1
ATOM 4637 C CA . HIS A 1 561 ? 1.329 -14.291 48.122 1.00 73.06 561 HIS A CA 1
ATOM 4638 C C . HIS A 1 561 ? 0.179 -15.273 47.871 1.00 73.06 561 HIS A C 1
ATOM 4640 O O . HIS A 1 561 ? -0.812 -15.252 48.601 1.00 73.06 561 HIS A O 1
ATOM 4646 N N . LYS A 1 562 ? 0.364 -16.189 46.909 1.00 72.38 562 LYS A N 1
ATOM 4647 C CA . LYS A 1 562 ? -0.602 -17.233 46.510 1.00 72.38 562 LYS A CA 1
ATOM 4648 C C . LYS A 1 562 ? -1.242 -17.977 47.690 1.00 72.38 562 LYS A C 1
ATOM 4650 O O . LYS A 1 562 ? -2.460 -18.075 47.761 1.00 72.38 562 LYS A O 1
ATOM 4655 N N . THR A 1 563 ? -0.443 -18.456 48.646 1.00 69.06 563 THR A N 1
ATOM 4656 C CA . THR A 1 563 ? -0.944 -19.212 49.812 1.00 69.06 563 THR A CA 1
ATOM 4657 C C . THR A 1 563 ? -1.925 -18.406 50.659 1.00 69.06 563 THR A C 1
ATOM 4659 O O . THR A 1 563 ? -2.934 -18.935 51.110 1.00 69.06 563 THR A O 1
ATOM 4662 N N . LYS A 1 564 ? -1.690 -17.097 50.798 1.00 79.31 564 LYS A N 1
ATOM 4663 C CA . LYS A 1 564 ? -2.576 -16.204 51.551 1.00 79.31 564 LYS A CA 1
ATOM 4664 C C . LYS A 1 564 ? -3.904 -15.952 50.841 1.00 79.31 564 LYS A C 1
ATOM 4666 O O . LYS A 1 564 ? -4.853 -15.562 51.507 1.00 79.31 564 LYS A O 1
ATOM 4671 N N . ILE A 1 565 ? -3.977 -16.140 49.522 1.00 86.31 565 ILE A N 1
ATOM 4672 C CA . ILE A 1 565 ? -5.217 -15.946 48.761 1.00 86.31 565 ILE A CA 1
ATOM 4673 C C . ILE A 1 565 ? -6.205 -17.059 49.083 1.00 86.31 565 ILE A C 1
ATOM 4675 O O . ILE A 1 565 ? -7.330 -16.752 49.463 1.00 86.31 565 ILE A O 1
ATOM 4679 N N . ILE A 1 566 ? -5.770 -18.320 49.008 1.00 86.75 566 ILE A N 1
ATOM 4680 C CA . ILE A 1 566 ? -6.618 -19.486 49.304 1.00 86.75 566 ILE A CA 1
ATOM 4681 C C . ILE A 1 566 ? -7.161 -19.394 50.736 1.00 86.75 566 ILE A C 1
ATOM 4683 O O . ILE A 1 566 ? -8.374 -19.448 50.937 1.00 86.75 566 ILE A O 1
ATOM 4687 N N . ASP A 1 567 ? -6.285 -19.141 51.714 1.00 87.81 567 ASP A N 1
ATOM 4688 C CA . ASP A 1 567 ? -6.685 -18.970 53.117 1.00 87.81 567 ASP A CA 1
ATOM 4689 C C . ASP A 1 567 ? -7.700 -17.829 53.295 1.00 87.81 567 ASP A C 1
ATOM 4691 O O . ASP A 1 567 ? -8.633 -17.927 54.095 1.00 87.81 567 ASP A O 1
ATOM 4695 N N . PHE A 1 568 ? -7.530 -16.737 52.542 1.00 90.69 568 PHE A N 1
ATOM 4696 C CA . PHE A 1 568 ? -8.402 -15.573 52.626 1.00 90.69 568 PHE A CA 1
ATOM 4697 C C . PHE A 1 568 ? -9.787 -15.838 52.037 1.00 90.69 568 PHE A C 1
ATOM 4699 O O . PHE A 1 568 ? -10.773 -15.411 52.631 1.00 90.69 568 PHE A O 1
ATOM 4706 N N . ILE A 1 569 ? -9.889 -16.554 50.915 1.00 94.38 569 ILE A N 1
ATOM 4707 C CA . ILE A 1 569 ? -11.173 -16.839 50.251 1.00 94.38 569 ILE A CA 1
ATOM 4708 C C . ILE A 1 569 ? -11.863 -18.108 50.751 1.00 94.38 569 ILE A C 1
ATOM 4710 O O . ILE A 1 569 ? -12.993 -18.376 50.348 1.00 94.38 569 ILE A O 1
ATOM 4714 N N . GLN A 1 570 ? -11.237 -18.874 51.647 1.00 94.31 570 GLN A N 1
ATOM 4715 C CA . GLN A 1 570 ? -11.798 -20.113 52.190 1.00 94.31 570 GLN A CA 1
ATOM 4716 C C . GLN A 1 570 ? -13.285 -20.014 52.604 1.00 94.31 570 GLN A C 1
ATOM 4718 O O . GLN A 1 570 ? -14.036 -20.946 52.308 1.00 94.31 570 GLN A O 1
ATOM 4723 N N . PRO A 1 571 ? -13.776 -18.909 53.214 1.00 96.25 571 PRO A N 1
ATOM 4724 C CA . PRO A 1 571 ? -15.193 -18.770 53.566 1.00 96.25 571 PRO A CA 1
ATOM 4725 C C . PRO A 1 571 ? -16.167 -18.760 52.378 1.00 96.25 571 PRO A C 1
ATOM 4727 O O . PRO A 1 571 ? -17.351 -19.033 52.573 1.00 96.25 571 PRO A O 1
ATOM 4730 N N . ILE A 1 572 ? -15.701 -18.430 51.168 1.00 96.69 572 ILE A N 1
ATOM 4731 C CA . ILE A 1 572 ? -16.537 -18.333 49.964 1.00 96.69 572 ILE A CA 1
ATOM 4732 C C . ILE A 1 572 ? -16.337 -19.484 48.968 1.00 96.69 572 ILE A C 1
ATOM 4734 O O . ILE A 1 572 ? -17.191 -19.668 48.099 1.00 96.69 572 ILE A O 1
ATOM 4738 N N . ILE A 1 573 ? -15.285 -20.299 49.127 1.00 96.06 573 ILE A N 1
ATOM 4739 C CA . ILE A 1 573 ? -15.031 -21.505 48.313 1.00 96.06 573 ILE A CA 1
ATOM 4740 C C . ILE A 1 573 ? -16.282 -22.391 48.156 1.00 96.06 573 ILE A C 1
ATOM 4742 O O . ILE A 1 573 ? -16.586 -22.762 47.022 1.00 96.06 573 ILE A O 1
ATOM 4746 N N . PRO A 1 574 ? -17.094 -22.660 49.206 1.00 95.75 574 PRO A N 1
ATOM 4747 C CA . PRO A 1 574 ? -18.295 -23.479 49.048 1.00 95.75 574 PRO A CA 1
ATOM 4748 C C . PRO A 1 574 ? -19.292 -22.947 48.011 1.00 95.75 574 PRO A C 1
ATOM 4750 O O . PRO A 1 574 ? -20.001 -23.739 47.404 1.00 95.75 574 PRO A O 1
ATOM 4753 N N . PHE A 1 575 ? -19.363 -21.633 47.772 1.00 96.19 575 PHE A N 1
ATOM 4754 C CA . PHE A 1 575 ? -20.248 -21.047 46.754 1.00 96.19 575 PHE A CA 1
ATOM 4755 C C . PHE A 1 575 ? -19.622 -21.107 45.354 1.00 96.19 575 PHE A C 1
ATOM 4757 O O . PHE A 1 575 ? -20.312 -21.391 44.367 1.00 96.19 575 PHE A O 1
ATOM 4764 N N . LEU A 1 576 ? -18.303 -20.907 45.280 1.00 96.31 576 LEU A N 1
ATOM 4765 C CA . LEU A 1 576 ? -17.522 -21.032 44.050 1.00 96.31 576 LEU A CA 1
ATOM 4766 C C . LEU A 1 576 ? -17.538 -22.472 43.514 1.00 96.31 576 LEU A C 1
ATOM 4768 O O . LEU A 1 576 ? -17.689 -22.674 42.315 1.00 96.31 576 LEU A O 1
ATOM 4772 N N . GLU A 1 577 ? -17.513 -23.489 44.373 1.00 95.56 577 GLU A N 1
ATOM 4773 C CA . GLU A 1 577 ? -17.508 -24.899 43.952 1.00 95.56 577 GLU A CA 1
ATOM 4774 C C . GLU A 1 577 ? -18.916 -25.495 43.763 1.00 95.56 577 GLU A C 1
ATOM 4776 O O . GLU A 1 577 ? -19.087 -26.444 43.001 1.00 95.56 577 GLU A O 1
ATOM 4781 N N . ASN A 1 578 ? -19.958 -24.924 44.381 1.00 94.38 578 ASN A N 1
ATOM 4782 C CA . ASN A 1 578 ? -21.313 -25.497 44.371 1.00 94.38 578 ASN A CA 1
ATOM 4783 C C . ASN A 1 578 ? -21.932 -25.584 42.964 1.00 94.38 578 ASN A C 1
ATOM 4785 O O . ASN A 1 578 ? -22.291 -24.568 42.373 1.00 94.38 578 ASN A O 1
ATOM 4789 N N . GLU A 1 579 ? -22.134 -26.795 42.446 1.00 93.75 579 GLU A N 1
ATOM 4790 C CA . GLU A 1 579 ? -22.660 -27.033 41.092 1.00 93.75 579 GLU A CA 1
ATOM 4791 C C . GLU A 1 579 ? -24.111 -26.554 40.875 1.00 93.75 5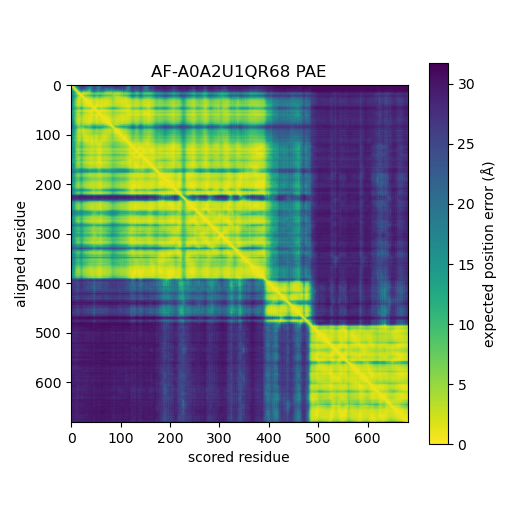79 GLU A C 1
ATOM 4793 O O . GLU A 1 579 ? -24.530 -26.369 39.730 1.00 93.75 579 GLU A O 1
ATOM 4798 N N . ASN A 1 580 ? -24.877 -26.312 41.946 1.00 92.69 580 ASN A N 1
ATOM 4799 C CA . ASN A 1 580 ? -26.238 -25.777 41.837 1.00 92.69 580 ASN A CA 1
ATOM 4800 C C . ASN A 1 580 ? -26.263 -24.273 41.537 1.00 92.69 580 ASN A C 1
ATOM 4802 O O . ASN A 1 580 ? -27.226 -23.796 40.941 1.00 92.69 580 ASN A O 1
ATOM 4806 N N . ILE A 1 581 ? -25.209 -23.547 41.921 1.00 95.62 581 ILE A N 1
ATOM 4807 C CA . ILE A 1 581 ? -25.059 -22.120 41.628 1.00 95.62 581 ILE A CA 1
ATOM 4808 C C . ILE A 1 581 ? -24.447 -21.992 40.236 1.00 95.62 581 ILE A C 1
ATOM 4810 O O . ILE A 1 581 ? -23.372 -22.546 39.981 1.00 95.62 581 ILE A O 1
ATOM 4814 N N . ILE A 1 582 ? -25.118 -21.256 39.352 1.00 96.88 582 ILE A N 1
ATOM 4815 C CA . ILE A 1 582 ? -24.616 -20.975 38.005 1.00 96.88 582 ILE A CA 1
ATOM 4816 C C . ILE A 1 582 ? -23.547 -19.892 38.118 1.00 96.88 582 ILE A C 1
ATOM 4818 O O . ILE A 1 582 ? -23.789 -18.845 38.713 1.00 96.88 582 ILE A O 1
ATOM 4822 N N . LYS A 1 583 ? -22.374 -20.119 37.534 1.00 97.88 583 LYS A N 1
ATOM 4823 C CA . LYS A 1 583 ? -21.301 -19.125 37.495 1.00 97.88 583 LYS A CA 1
ATOM 4824 C C . LYS A 1 583 ? -21.336 -18.431 36.163 1.00 97.88 583 LYS A C 1
ATOM 4826 O O . LYS A 1 583 ? -21.321 -19.088 35.127 1.00 97.88 583 LYS A O 1
ATOM 4831 N N . VAL A 1 584 ? -21.397 -17.116 36.200 1.00 98.44 584 VAL A N 1
ATOM 4832 C CA . VAL A 1 584 ? -21.444 -16.296 34.999 1.00 98.44 584 VAL A CA 1
ATOM 4833 C C . VAL A 1 584 ? -20.158 -15.491 34.939 1.00 98.44 584 VAL A C 1
ATOM 4835 O O . VAL A 1 584 ? -19.773 -14.874 35.923 1.00 98.44 584 VAL A O 1
ATOM 4838 N N . LEU A 1 585 ? -19.486 -15.517 33.799 1.00 98.50 585 LEU A N 1
ATOM 4839 C CA . LEU A 1 585 ? -18.296 -14.712 33.541 1.00 98.50 585 LEU A CA 1
ATOM 4840 C C . LEU A 1 585 ? -18.423 -14.075 32.152 1.00 98.50 585 LEU A C 1
ATOM 4842 O O . LEU A 1 585 ? -19.328 -14.415 31.376 1.00 98.50 585 LEU A O 1
ATOM 4846 N N . HIS A 1 586 ? -17.519 -13.163 31.823 1.00 97.88 586 HIS A N 1
ATOM 4847 C CA . HIS A 1 586 ? -17.351 -12.654 30.470 1.00 97.88 586 HIS A CA 1
ATOM 4848 C C . HIS A 1 586 ? -15.966 -13.059 29.969 1.00 97.88 586 HIS A C 1
ATOM 4850 O O . HIS A 1 586 ? -14.977 -12.707 30.592 1.00 97.88 586 HIS A O 1
ATOM 4856 N N . ASN A 1 587 ? -15.879 -13.819 28.869 1.00 96.69 587 ASN A N 1
ATOM 4857 C CA . ASN A 1 587 ? -14.619 -14.437 28.432 1.00 96.69 587 ASN A CA 1
ATOM 4858 C C . ASN A 1 587 ? -14.014 -15.362 29.513 1.00 96.69 587 ASN A C 1
ATOM 4860 O O . ASN A 1 587 ? -12.820 -15.323 29.809 1.00 96.69 587 ASN A O 1
ATOM 4864 N N . ALA A 1 588 ? -14.838 -16.276 30.035 1.00 97.12 588 ALA A N 1
ATOM 4865 C CA . ALA A 1 588 ? -14.546 -17.158 31.172 1.00 97.12 588 ALA A CA 1
ATOM 4866 C C . ALA A 1 588 ? -13.220 -17.926 31.042 1.00 97.12 588 ALA A C 1
ATOM 4868 O O . ALA A 1 588 ? -12.585 -18.291 32.028 1.00 97.12 588 ALA A O 1
ATOM 4869 N N . LYS A 1 589 ? -12.790 -18.207 29.804 1.00 96.25 589 LYS A N 1
ATOM 4870 C CA . LYS A 1 589 ? -11.510 -18.865 29.510 1.00 96.25 589 LYS A CA 1
ATOM 4871 C C . LYS A 1 589 ? -10.323 -18.128 30.140 1.00 96.25 589 LYS A C 1
ATOM 4873 O O . LYS A 1 589 ? -9.335 -18.783 30.462 1.00 96.25 589 LYS A O 1
ATOM 4878 N N . PHE A 1 590 ? -10.382 -16.803 30.246 1.00 96.12 590 PHE A N 1
ATOM 4879 C CA . PHE A 1 590 ? -9.334 -15.998 30.861 1.00 96.12 590 PHE A CA 1
ATOM 4880 C C . PHE A 1 590 ? -9.254 -16.273 32.366 1.00 96.12 590 PHE A C 1
ATOM 4882 O O . PHE A 1 590 ? -8.248 -16.813 32.828 1.00 96.12 590 PHE A O 1
ATOM 4889 N N . ASP A 1 591 ? -10.341 -16.032 33.097 1.00 97.38 591 ASP A N 1
ATOM 4890 C CA . ASP A 1 591 ? -10.399 -16.196 34.551 1.00 97.38 591 ASP A CA 1
ATOM 4891 C C . ASP A 1 591 ? -10.085 -17.626 34.982 1.00 97.38 591 ASP A C 1
ATOM 4893 O O . ASP A 1 591 ? -9.306 -17.862 35.905 1.00 97.38 591 ASP A O 1
ATOM 4897 N N . LEU A 1 592 ? -10.645 -18.611 34.272 1.00 96.19 592 LEU A N 1
ATOM 4898 C CA . LEU A 1 592 ? -10.476 -20.023 34.607 1.00 96.19 592 LEU A CA 1
ATOM 4899 C C . LEU A 1 592 ? -9.012 -20.474 34.549 1.00 96.19 592 LEU A C 1
ATOM 4901 O O . LEU A 1 592 ? -8.622 -21.332 35.340 1.00 96.19 592 LEU A O 1
ATOM 4905 N N . LYS A 1 593 ? -8.182 -19.890 33.671 1.00 95.62 593 LYS A N 1
ATOM 4906 C CA . LYS A 1 593 ? -6.739 -20.186 33.632 1.00 95.62 593 LYS A CA 1
ATOM 4907 C C . LYS A 1 593 ? -6.041 -19.728 34.908 1.00 95.62 593 LYS A C 1
ATOM 4909 O O . LYS A 1 593 ? -5.280 -20.495 35.495 1.00 95.62 593 LYS A O 1
ATOM 4914 N N . PHE A 1 594 ? -6.320 -18.500 35.343 1.00 95.25 594 PHE A N 1
ATOM 4915 C CA . PHE A 1 594 ? -5.775 -17.960 36.584 1.00 95.25 594 PHE A CA 1
ATOM 4916 C C . PHE A 1 594 ? -6.268 -18.770 37.786 1.00 95.25 594 PHE A C 1
ATOM 4918 O O . PHE A 1 594 ? -5.460 -19.262 38.567 1.00 95.25 594 PHE A O 1
ATOM 4925 N N . LEU A 1 595 ? -7.575 -19.013 37.902 1.00 94.31 595 LEU A N 1
ATOM 4926 C CA . LEU A 1 595 ? -8.148 -19.778 39.015 1.00 94.31 595 LEU A CA 1
ATOM 4927 C C . LEU A 1 595 ? -7.565 -21.191 39.116 1.00 94.31 595 LEU A C 1
ATOM 4929 O O . LEU A 1 595 ? -7.216 -21.628 40.213 1.00 94.31 595 LEU A O 1
ATOM 4933 N N . GLN A 1 596 ? -7.365 -21.868 37.981 1.00 93.06 596 GLN A N 1
ATOM 4934 C CA . GLN A 1 596 ? -6.738 -23.187 37.945 1.00 93.06 596 GLN A CA 1
ATOM 4935 C C . GLN A 1 596 ? -5.300 -23.159 38.478 1.00 93.06 596 GLN A C 1
ATOM 4937 O O . GLN A 1 596 ? -4.928 -24.018 39.278 1.00 93.06 596 GLN A O 1
ATOM 4942 N N . LEU A 1 597 ? -4.493 -22.168 38.082 1.00 91.38 597 LEU A N 1
ATOM 4943 C CA . LEU A 1 597 ? -3.130 -22.011 38.600 1.00 91.38 597 LEU A CA 1
ATOM 4944 C C . LEU A 1 597 ? -3.113 -21.665 40.087 1.00 91.38 597 LEU A C 1
ATOM 4946 O O . LEU A 1 597 ? -2.165 -22.034 40.778 1.00 91.38 597 LEU A O 1
ATOM 4950 N N . TYR A 1 598 ? -4.159 -21.010 40.591 1.00 89.94 598 TYR A N 1
ATOM 4951 C CA . TYR A 1 598 ? -4.349 -20.698 42.006 1.00 89.94 598 TYR A CA 1
ATOM 4952 C C . TYR A 1 598 ? -5.013 -21.826 42.807 1.00 89.94 598 TYR A C 1
ATOM 4954 O O . TYR A 1 598 ? -5.207 -21.657 44.006 1.00 89.94 598 TYR A O 1
ATOM 4962 N N . GLU A 1 599 ? -5.281 -22.980 42.184 1.00 91.25 599 GLU A N 1
ATOM 4963 C CA . GLU A 1 599 ? -5.938 -24.143 42.805 1.00 91.25 599 GLU A CA 1
ATOM 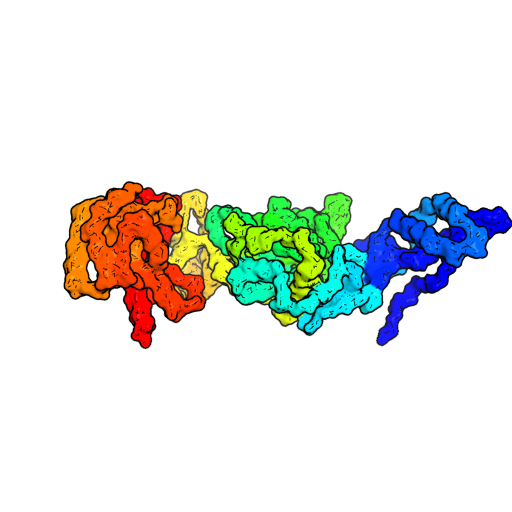4964 C C . GLU A 1 599 ? -7.339 -23.816 43.356 1.00 91.25 599 GLU A C 1
ATOM 4966 O O . GLU A 1 599 ? -7.827 -24.448 44.291 1.00 91.25 599 GLU A O 1
ATOM 4971 N N . ILE A 1 600 ? -8.003 -22.826 42.752 1.00 91.88 600 ILE A N 1
ATOM 4972 C CA . ILE A 1 600 ? -9.372 -22.425 43.072 1.00 91.88 600 ILE A CA 1
ATOM 4973 C C . ILE A 1 600 ? -10.297 -23.109 42.071 1.00 91.88 600 ILE A C 1
ATOM 4975 O O . ILE A 1 600 ? -10.312 -22.763 40.888 1.00 91.88 600 ILE A O 1
ATOM 4979 N N . ASN A 1 601 ? -11.088 -24.077 42.531 1.00 91.94 601 ASN A N 1
ATOM 4980 C CA . ASN A 1 601 ? -12.041 -24.744 41.653 1.00 91.94 601 ASN A CA 1
ATOM 4981 C C . ASN A 1 601 ? -13.327 -23.927 41.529 1.00 91.94 601 ASN A C 1
ATOM 4983 O O . ASN A 1 601 ? -13.878 -23.430 42.511 1.00 91.94 601 ASN A O 1
ATOM 4987 N N . ILE A 1 602 ? -13.845 -23.858 40.305 1.00 94.50 602 ILE A N 1
ATOM 4988 C CA . ILE A 1 602 ? -15.169 -23.318 40.016 1.00 94.50 602 ILE A CA 1
ATOM 4989 C C . ILE A 1 602 ? -16.087 -24.471 39.610 1.00 94.50 602 ILE A C 1
ATOM 4991 O O . ILE A 1 602 ? -15.717 -25.330 38.809 1.00 94.50 602 ILE A O 1
ATOM 4995 N N . GLY A 1 603 ? -17.296 -24.501 40.175 1.00 90.56 603 GLY A N 1
ATOM 4996 C CA . GLY A 1 603 ? -18.315 -25.494 39.838 1.00 90.56 603 GLY A CA 1
ATOM 4997 C C . GLY A 1 603 ? -18.638 -25.489 38.339 1.00 90.56 603 GLY A C 1
ATOM 4998 O O . GLY A 1 603 ? -18.651 -24.441 37.702 1.00 90.56 603 GLY A O 1
ATOM 4999 N N . LYS A 1 604 ? -18.943 -26.662 37.775 1.00 91.31 604 LYS A N 1
ATOM 5000 C CA . LYS A 1 604 ? -19.011 -26.892 36.314 1.00 91.31 604 LYS A CA 1
ATOM 5001 C C . LYS A 1 604 ? -20.126 -26.147 35.575 1.00 91.31 604 LYS A C 1
ATOM 5003 O O . LYS A 1 604 ? -20.111 -26.089 34.348 1.00 91.31 604 LYS A O 1
ATOM 5008 N N . ASN A 1 605 ? -21.115 -25.624 36.293 1.00 94.25 605 ASN A N 1
ATOM 5009 C CA . ASN A 1 605 ? -22.254 -24.929 35.708 1.00 94.25 605 ASN A CA 1
ATOM 5010 C C . ASN A 1 605 ? -21.883 -23.477 35.365 1.00 94.25 605 ASN A C 1
ATOM 5012 O O . ASN A 1 605 ? -22.255 -22.549 36.081 1.00 94.25 605 ASN A O 1
ATOM 5016 N N . ILE A 1 606 ? -21.098 -23.308 34.299 1.00 97.00 606 ILE A N 1
ATOM 5017 C CA . ILE A 1 606 ? -20.542 -22.023 33.864 1.00 97.00 606 ILE A CA 1
ATOM 5018 C C . ILE A 1 606 ? -21.294 -21.508 32.632 1.00 97.00 606 ILE A C 1
ATOM 5020 O O . ILE A 1 606 ? -21.621 -22.264 31.713 1.00 97.00 606 ILE A O 1
ATOM 5024 N N . LYS A 1 607 ? -21.550 -20.202 32.605 1.00 97.62 607 LYS A N 1
ATOM 5025 C CA . LYS A 1 607 ? -22.103 -19.448 31.481 1.00 97.62 607 LYS A CA 1
ATOM 5026 C C . LYS A 1 607 ? -21.158 -18.300 31.148 1.00 97.62 607 LYS A C 1
ATOM 5028 O O . LYS A 1 607 ? -20.682 -17.611 32.043 1.00 97.62 607 LYS A O 1
ATOM 5033 N N . ASP A 1 608 ? -20.900 -18.105 29.863 1.00 98.25 608 ASP A N 1
ATOM 5034 C CA . ASP A 1 608 ? -20.025 -17.045 29.367 1.00 98.25 608 ASP A CA 1
ATOM 5035 C C . ASP A 1 608 ? -20.849 -16.070 28.529 1.00 98.25 608 ASP A C 1
ATOM 5037 O O . ASP A 1 608 ? -21.359 -16.440 27.469 1.00 98.25 608 ASP A O 1
ATOM 5041 N N . THR A 1 609 ? -21.000 -14.838 29.010 1.00 98.06 609 THR A N 1
ATOM 5042 C CA . THR A 1 609 ? -21.810 -13.817 28.330 1.00 98.06 609 THR A CA 1
ATOM 5043 C C . THR A 1 609 ? -21.249 -13.431 26.962 1.00 98.06 609 THR A C 1
ATOM 5045 O O . THR A 1 609 ? -22.037 -13.115 26.074 1.00 98.06 609 THR A O 1
ATOM 5048 N N . MET A 1 610 ? -19.934 -13.545 26.741 1.00 97.69 610 MET A N 1
ATOM 5049 C CA . MET A 1 610 ? -19.314 -13.321 25.431 1.00 97.69 610 MET A CA 1
ATOM 5050 C C . MET A 1 610 ? -19.786 -14.375 24.421 1.00 97.69 610 MET A C 1
ATOM 5052 O O . MET A 1 610 ? -20.189 -14.047 23.308 1.00 97.69 610 MET A O 1
ATOM 5056 N N . ILE A 1 611 ? -19.790 -15.652 24.822 1.00 97.75 611 ILE A N 1
ATOM 5057 C CA . ILE A 1 611 ? -20.271 -16.754 23.973 1.00 97.75 611 ILE A CA 1
ATOM 5058 C C . ILE A 1 611 ? -21.787 -16.660 23.784 1.00 97.75 611 ILE A C 1
ATOM 5060 O O . ILE A 1 611 ? -22.292 -16.906 22.692 1.00 97.75 611 ILE A O 1
ATOM 5064 N N . MET A 1 612 ? -22.526 -16.305 24.833 1.00 97.62 612 MET A N 1
ATOM 5065 C CA . MET A 1 612 ? -23.974 -16.141 24.737 1.00 97.62 612 MET A CA 1
ATOM 5066 C C . MET A 1 612 ? -24.354 -15.009 23.768 1.00 97.62 612 MET A C 1
ATOM 5068 O O . MET A 1 612 ? -25.279 -15.198 22.983 1.00 97.62 612 MET A O 1
ATOM 5072 N N . ASP A 1 613 ? -23.641 -13.876 23.770 1.00 96.81 613 ASP A N 1
ATOM 5073 C CA . ASP A 1 613 ? -23.855 -12.809 22.780 1.00 96.81 613 ASP A CA 1
ATOM 5074 C C . ASP A 1 613 ? -23.447 -13.239 21.364 1.00 96.81 613 ASP A C 1
ATOM 5076 O O . ASP A 1 613 ? -24.166 -12.965 20.404 1.00 96.81 613 ASP A O 1
ATOM 5080 N N . TYR A 1 614 ? -22.347 -13.986 21.225 1.00 94.12 614 TYR A N 1
ATOM 5081 C CA . TYR A 1 614 ? -21.947 -14.577 19.943 1.00 94.12 614 TYR A CA 1
ATOM 5082 C C . TYR A 1 614 ? -23.045 -15.461 19.337 1.00 94.12 614 TYR A C 1
ATOM 5084 O O . TYR A 1 614 ? -23.273 -15.437 18.130 1.00 94.12 614 TYR A O 1
ATOM 5092 N N . LEU A 1 615 ? -23.772 -16.210 20.172 1.00 96.00 615 LEU A N 1
ATOM 5093 C CA . LEU A 1 615 ? -24.905 -17.020 19.723 1.00 96.00 615 LEU A CA 1
ATOM 5094 C C . LEU A 1 615 ? -26.118 -16.185 19.285 1.00 96.00 615 LEU A C 1
ATOM 5096 O O . LEU A 1 615 ? -26.929 -16.691 18.510 1.00 96.00 615 LEU A O 1
ATOM 5100 N N . LEU A 1 616 ? -26.256 -14.939 19.751 1.00 91.25 616 LEU A N 1
ATOM 5101 C CA . LEU A 1 616 ? -27.300 -14.030 19.270 1.00 91.25 616 LEU A CA 1
ATOM 5102 C C . LEU A 1 616 ? -26.973 -13.462 17.886 1.00 91.25 616 LEU A C 1
ATOM 5104 O O . LEU A 1 616 ? -27.868 -13.356 17.048 1.00 91.25 616 LEU A O 1
ATOM 5108 N N . ASP A 1 617 ? -25.720 -13.076 17.648 1.00 88.38 617 ASP A N 1
ATOM 5109 C CA . ASP A 1 617 ? -25.281 -12.522 16.366 1.00 88.38 617 ASP A CA 1
ATOM 5110 C C . ASP A 1 617 ? -23.787 -12.794 16.115 1.00 88.38 617 ASP A C 1
ATOM 5112 O O . ASP A 1 617 ? -22.938 -12.021 16.566 1.00 88.38 617 ASP A O 1
ATOM 5116 N N . PRO A 1 618 ? -23.437 -13.842 15.350 1.00 88.75 618 PRO A N 1
ATOM 5117 C CA . PRO A 1 618 ? -22.042 -14.196 15.100 1.00 88.75 618 PRO A CA 1
ATOM 5118 C C . PRO A 1 618 ? -21.321 -13.227 14.149 1.00 88.75 618 PRO A C 1
ATOM 5120 O O . PRO A 1 618 ? -20.109 -13.346 13.976 1.00 88.75 618 PRO A O 1
ATOM 5123 N N . ASN A 1 619 ? -22.036 -12.294 13.503 1.00 82.31 619 ASN A N 1
ATOM 5124 C CA . ASN A 1 619 ? -21.448 -11.318 12.577 1.00 82.31 619 ASN A CA 1
ATOM 5125 C C . ASN A 1 619 ? -21.036 -10.013 13.273 1.00 82.31 619 ASN A C 1
ATOM 5127 O O . ASN A 1 619 ? -20.561 -9.082 12.611 1.00 82.31 619 ASN A O 1
ATOM 5131 N N . ARG A 1 620 ? -21.229 -9.904 14.594 1.00 82.12 620 ARG A N 1
ATOM 5132 C CA . ARG A 1 620 ? -20.861 -8.704 15.345 1.00 82.12 620 ARG A CA 1
ATOM 5133 C C . ARG A 1 620 ? -19.343 -8.506 15.307 1.00 82.12 620 ARG A C 1
ATOM 5135 O O . ARG A 1 620 ? -18.564 -9.437 15.477 1.00 82.12 620 ARG A O 1
ATOM 5142 N N . LYS A 1 621 ? -18.915 -7.253 15.113 1.00 73.00 621 LYS A N 1
ATOM 5143 C CA . LYS A 1 621 ? -17.489 -6.883 15.035 1.00 73.00 621 LYS A CA 1
ATOM 5144 C C . LYS A 1 621 ? -16.697 -7.247 16.299 1.00 73.00 621 LYS A C 1
ATOM 5146 O O . LYS A 1 621 ? -15.512 -7.541 16.204 1.00 73.00 621 LYS A O 1
ATOM 5151 N N . THR A 1 622 ? -17.331 -7.184 17.468 1.00 79.88 622 THR A N 1
ATOM 5152 C CA . THR A 1 622 ? -16.735 -7.512 18.768 1.00 79.88 622 THR A CA 1
ATOM 5153 C C . THR A 1 622 ? -17.819 -7.966 19.737 1.00 79.88 622 THR A C 1
ATOM 5155 O O . THR A 1 622 ? -18.944 -7.475 19.679 1.00 79.88 622 THR A O 1
ATOM 5158 N N . HIS A 1 623 ? -17.456 -8.878 20.635 1.00 91.00 623 HIS A N 1
ATOM 5159 C CA . HIS A 1 623 ? -18.296 -9.342 21.739 1.00 91.00 623 HIS A CA 1
ATOM 5160 C C . HIS A 1 623 ? -17.734 -8.918 23.099 1.00 91.00 623 HIS A C 1
ATOM 5162 O O . HIS A 1 623 ? -18.103 -9.498 24.111 1.00 91.00 623 HIS A O 1
ATOM 5168 N N . GLY A 1 624 ? -16.815 -7.947 23.126 1.00 91.75 624 GLY A N 1
ATOM 5169 C CA . GLY A 1 624 ? -16.225 -7.451 24.365 1.00 91.75 624 GLY A CA 1
ATOM 5170 C C . GLY A 1 624 ? -17.250 -6.734 25.243 1.00 91.75 624 GLY A C 1
ATOM 5171 O O . GLY A 1 624 ? -18.097 -5.997 24.733 1.00 91.75 624 GLY A O 1
ATOM 5172 N N . LEU A 1 625 ? -17.133 -6.929 26.559 1.00 93.06 625 LEU A N 1
ATOM 5173 C CA . LEU A 1 625 ? -18.094 -6.502 27.579 1.00 93.06 625 LEU A CA 1
ATOM 5174 C C . LEU A 1 625 ? -18.594 -5.066 27.381 1.00 93.06 625 LEU A C 1
ATOM 5176 O O . LEU A 1 625 ? -19.795 -4.845 27.273 1.00 93.06 625 LEU A O 1
ATOM 5180 N N . LYS A 1 626 ? -17.674 -4.107 27.235 1.00 89.44 626 LYS A N 1
ATOM 5181 C CA . LYS A 1 626 ? -17.985 -2.671 27.113 1.00 89.44 626 LYS A CA 1
ATOM 5182 C C . LYS A 1 626 ? -18.878 -2.355 25.918 1.00 89.44 626 LYS A C 1
ATOM 5184 O O . LYS A 1 626 ? -19.820 -1.575 26.032 1.00 89.44 626 LYS A O 1
ATOM 5189 N N . GLU A 1 627 ? -18.608 -2.987 24.782 1.00 87.06 627 GLU A N 1
ATOM 5190 C CA . GLU A 1 627 ? -19.357 -2.739 23.552 1.00 87.06 627 GLU A CA 1
ATOM 5191 C C . GLU A 1 627 ? -20.736 -3.392 23.590 1.00 87.06 627 GLU A C 1
ATOM 5193 O O . GLU A 1 627 ? -21.728 -2.781 23.185 1.00 87.06 627 GLU A O 1
ATOM 5198 N N . ILE A 1 628 ? -20.837 -4.600 24.148 1.00 91.50 628 ILE A N 1
ATOM 5199 C CA . ILE A 1 628 ? -22.132 -5.274 24.270 1.00 91.50 628 ILE A CA 1
ATOM 5200 C C . ILE A 1 628 ? -22.999 -4.670 25.390 1.00 91.50 628 ILE A C 1
ATOM 5202 O O . ILE A 1 628 ? -24.221 -4.655 25.254 1.00 91.50 628 ILE A O 1
ATOM 5206 N N . SER A 1 629 ? -22.406 -4.088 26.439 1.00 90.69 629 SER A N 1
ATOM 5207 C CA . SER A 1 629 ? -23.118 -3.293 27.455 1.00 90.69 629 SER A CA 1
ATOM 5208 C C . SER A 1 629 ? -23.723 -2.023 26.861 1.00 90.69 629 SER A C 1
ATOM 5210 O O . SER A 1 629 ? -24.910 -1.754 27.068 1.00 90.69 629 SER A O 1
ATOM 5212 N N . LYS A 1 630 ? -22.959 -1.276 26.049 1.00 86.94 630 LYS A N 1
ATOM 5213 C CA . LYS A 1 630 ? -23.482 -0.101 25.330 1.00 86.94 630 LYS A CA 1
ATOM 5214 C C . LYS A 1 630 ? -24.638 -0.496 24.423 1.00 86.94 630 LYS A C 1
ATOM 5216 O O . LYS A 1 630 ? -25.698 0.118 24.465 1.00 86.94 630 LYS A O 1
ATOM 5221 N N . LEU A 1 631 ? -24.455 -1.558 23.645 1.00 85.12 631 LEU A N 1
ATOM 5222 C CA . LEU A 1 631 ? -25.450 -2.011 22.684 1.00 85.12 631 LEU A CA 1
ATOM 5223 C C . LEU A 1 631 ? -26.754 -2.486 23.340 1.00 85.12 631 LEU A C 1
ATOM 5225 O O . LEU A 1 631 ? -27.838 -2.074 22.929 1.00 85.12 631 LEU A O 1
ATOM 5229 N N . HIS A 1 632 ? -26.658 -3.394 24.312 1.00 88.94 632 HIS A N 1
ATOM 5230 C CA . HIS A 1 632 ? -27.826 -4.120 24.821 1.00 88.94 632 HIS A CA 1
ATOM 5231 C C . HIS A 1 632 ? -28.462 -3.468 26.038 1.00 88.94 632 HIS A C 1
ATOM 5233 O O . HIS A 1 632 ? -29.676 -3.572 26.221 1.00 88.94 632 HIS A O 1
ATOM 5239 N N . LEU A 1 633 ? -27.656 -2.816 26.875 1.00 89.00 633 LEU A N 1
ATOM 5240 C CA . LEU A 1 633 ? -28.110 -2.196 28.119 1.00 89.00 633 LEU A CA 1
ATOM 5241 C C . LEU A 1 633 ? -28.182 -0.675 28.030 1.00 89.00 633 LEU A C 1
ATOM 5243 O O . LEU A 1 633 ? -28.670 -0.045 28.966 1.00 89.00 633 LEU A O 1
ATOM 5247 N N . ASN A 1 634 ? -27.721 -0.089 26.921 1.00 83.75 634 ASN A N 1
ATOM 5248 C CA . ASN A 1 634 ? -27.540 1.349 26.805 1.00 83.75 634 ASN A CA 1
ATOM 5249 C C . ASN A 1 634 ? -26.682 1.905 27.962 1.00 83.75 634 ASN A C 1
ATOM 5251 O O . ASN A 1 634 ? -27.003 2.941 28.547 1.00 83.75 634 ASN A O 1
ATOM 5255 N N . TYR A 1 635 ? -25.605 1.191 28.307 1.00 88.25 635 TYR A N 1
ATOM 5256 C CA . TYR A 1 635 ? -24.736 1.512 29.438 1.00 88.25 635 TYR A CA 1
ATOM 5257 C C . TYR A 1 635 ? -23.262 1.592 29.018 1.00 88.25 635 TYR A C 1
ATOM 5259 O O . TYR A 1 635 ? -22.762 0.683 28.358 1.00 88.25 635 TYR A O 1
ATOM 5267 N N . SER A 1 636 ? -22.553 2.650 29.418 1.00 88.19 636 SER A N 1
ATOM 5268 C CA . SER A 1 636 ? -21.121 2.833 29.146 1.00 88.19 636 SER A CA 1
ATOM 5269 C C . SER A 1 636 ? -20.299 2.651 30.423 1.00 88.19 636 SER A C 1
ATOM 5271 O O . SER A 1 636 ? -20.449 3.417 31.372 1.00 88.19 636 SER A O 1
ATOM 5273 N N . GLN A 1 637 ? -19.435 1.634 30.419 1.00 88.62 637 GLN A N 1
ATOM 5274 C CA . GLN A 1 637 ? -18.546 1.264 31.530 1.00 88.62 637 GLN A CA 1
ATOM 5275 C C . GLN A 1 637 ? -17.260 2.094 31.554 1.00 88.62 637 GLN A C 1
ATOM 5277 O O . GLN A 1 637 ? -16.836 2.605 30.514 1.00 88.62 637 GLN A O 1
ATOM 5282 N N . ILE A 1 638 ? -16.609 2.137 32.718 1.00 85.69 638 ILE A N 1
ATOM 5283 C CA . ILE A 1 638 ? -15.285 2.732 32.914 1.00 85.69 638 ILE A CA 1
ATOM 5284 C C . ILE A 1 638 ? -14.233 1.996 32.058 1.00 85.69 638 ILE A C 1
ATOM 5286 O O . ILE A 1 638 ? -14.195 0.764 31.956 1.00 85.69 638 ILE A O 1
ATOM 5290 N N . GLY A 1 639 ? -13.343 2.750 31.411 1.00 82.25 639 GLY A N 1
ATOM 5291 C CA . GLY A 1 639 ? -12.194 2.218 30.668 1.00 82.25 639 GLY A CA 1
ATOM 5292 C C . GLY A 1 639 ? -11.102 1.639 31.585 1.00 82.25 639 GLY A C 1
ATOM 5293 O O . GLY A 1 639 ? -10.859 2.166 32.662 1.00 82.25 639 GLY A O 1
ATOM 5294 N N . PHE A 1 640 ? -10.377 0.594 31.155 1.00 77.19 640 PHE A N 1
ATOM 5295 C CA . PHE A 1 640 ? -9.217 0.114 31.933 1.00 77.19 640 PHE A CA 1
ATOM 5296 C C . PHE A 1 640 ? -8.126 1.196 31.985 1.00 77.19 640 PHE A C 1
ATOM 5298 O O . PHE A 1 640 ? -7.549 1.478 33.032 1.00 77.19 640 PHE A O 1
ATOM 5305 N N . GLU A 1 641 ? -7.893 1.864 30.855 1.00 77.19 641 GLU A N 1
ATOM 5306 C CA . GLU A 1 641 ? -6.968 2.997 30.745 1.00 77.19 641 GLU A CA 1
ATOM 5307 C C . GLU A 1 641 ? -7.458 4.231 31.513 1.00 77.19 641 GLU A C 1
ATOM 5309 O O . GLU A 1 641 ? -6.666 4.881 32.190 1.00 77.19 641 GLU A O 1
ATOM 5314 N N . GLU A 1 642 ? -8.766 4.513 31.481 1.00 77.88 642 GLU A N 1
ATOM 5315 C CA . GLU A 1 642 ? -9.389 5.595 32.263 1.00 77.88 642 GLU A CA 1
ATOM 5316 C C . GLU A 1 642 ? -9.145 5.406 33.769 1.00 77.88 642 GLU A C 1
ATOM 5318 O O . GLU A 1 642 ? -8.815 6.356 34.482 1.00 77.88 642 GLU A O 1
ATOM 5323 N N . MET A 1 643 ? -9.280 4.164 34.240 1.00 83.75 643 MET A N 1
ATOM 5324 C CA . MET A 1 643 ? -9.089 3.792 35.637 1.00 83.75 643 MET A CA 1
ATOM 5325 C C . MET A 1 643 ? -7.608 3.795 36.039 1.00 83.75 643 MET A C 1
ATOM 5327 O O . MET A 1 643 ? -7.253 4.357 37.073 1.00 83.75 643 MET A O 1
ATOM 5331 N N . THR A 1 644 ? -6.731 3.224 35.208 1.00 76.62 644 THR A N 1
ATOM 5332 C CA . THR A 1 644 ? -5.292 3.109 35.509 1.00 76.62 644 THR A CA 1
ATOM 5333 C C . THR A 1 644 ? -4.520 4.403 35.326 1.00 76.62 644 THR A C 1
ATOM 5335 O O . THR A 1 644 ? -3.516 4.600 36.004 1.00 76.62 644 THR A O 1
ATOM 5338 N N . LYS A 1 645 ? -4.940 5.288 34.412 1.00 79.75 645 LYS A N 1
ATOM 5339 C CA . LYS A 1 645 ? -4.219 6.527 34.062 1.00 79.75 645 LYS A CA 1
ATOM 5340 C C . LYS A 1 645 ? -2.739 6.271 33.711 1.00 79.75 645 LYS A C 1
ATOM 5342 O O . LYS A 1 645 ? -1.893 7.145 33.891 1.00 79.75 645 LYS A O 1
ATOM 5347 N N . GLY A 1 646 ? -2.431 5.068 33.211 1.00 76.50 646 GLY A N 1
ATOM 5348 C CA . GLY A 1 646 ? -1.077 4.608 32.881 1.00 76.50 646 GLY A CA 1
ATOM 5349 C C . GLY A 1 646 ? -0.248 4.068 34.058 1.00 76.50 646 GLY A C 1
ATOM 5350 O O . GLY A 1 646 ? 0.916 3.724 33.854 1.00 76.50 646 GLY A O 1
ATOM 5351 N N . GLU A 1 647 ? -0.809 3.987 35.267 1.00 80.38 647 GLU A N 1
ATOM 5352 C CA . GLU A 1 647 ? -0.164 3.398 36.449 1.00 80.38 647 GLU A CA 1
ATOM 5353 C C . GLU A 1 647 ? -0.407 1.882 36.540 1.00 80.38 647 GLU A C 1
ATOM 5355 O O . GLU A 1 647 ? -1.290 1.321 35.884 1.00 80.38 647 GLU A O 1
ATOM 5360 N N . SER A 1 648 ? 0.384 1.182 37.361 1.00 87.12 648 SER A N 1
ATOM 5361 C CA . SER A 1 648 ? 0.141 -0.242 37.607 1.00 87.12 648 SER A CA 1
ATOM 5362 C C . SER A 1 648 ? -1.199 -0.429 38.314 1.00 87.12 648 SER A C 1
ATOM 5364 O O . SER A 1 648 ? -1.492 0.278 39.271 1.00 87.12 648 SER A O 1
ATOM 5366 N N . ILE A 1 649 ? -1.965 -1.464 37.957 1.00 89.12 649 ILE A N 1
ATOM 5367 C CA . ILE A 1 649 ? -3.236 -1.793 38.628 1.00 89.12 649 ILE A CA 1
ATOM 5368 C C . ILE A 1 649 ? -3.109 -1.953 40.156 1.00 89.12 649 ILE A C 1
ATOM 5370 O O . ILE A 1 649 ? -4.062 -1.749 40.903 1.00 89.12 649 ILE A O 1
ATOM 5374 N N . ARG A 1 650 ? -1.909 -2.294 40.647 1.00 87.69 650 ARG A N 1
ATOM 5375 C CA . ARG A 1 650 ? -1.619 -2.412 42.085 1.00 87.69 650 ARG A CA 1
ATOM 5376 C C . ARG A 1 650 ? -1.392 -1.067 42.785 1.00 87.69 650 ARG A C 1
ATOM 5378 O O . ARG A 1 650 ? -1.365 -1.042 44.013 1.00 87.69 650 ARG A O 1
ATOM 5385 N N . GLU A 1 651 ? -1.170 0.001 42.033 1.00 87.62 651 GLU A N 1
ATOM 5386 C CA . GLU A 1 651 ? -0.921 1.359 42.533 1.00 87.62 651 GLU A CA 1
ATOM 5387 C C . GLU A 1 651 ? -2.212 2.185 42.616 1.00 87.62 651 GLU A C 1
ATOM 5389 O O . GLU A 1 651 ? -2.249 3.223 43.274 1.00 87.62 651 GLU A O 1
ATOM 5394 N N . ILE A 1 652 ? -3.296 1.668 42.039 1.00 90.12 652 ILE A N 1
ATOM 5395 C CA . ILE A 1 652 ? -4.591 2.335 41.964 1.00 90.12 652 ILE A CA 1
ATOM 5396 C C . ILE A 1 652 ? -5.263 2.372 43.342 1.00 90.12 652 ILE A C 1
ATOM 5398 O O . ILE A 1 652 ? -5.256 1.367 44.068 1.00 90.12 652 ILE A O 1
ATOM 5402 N N . PRO A 1 653 ? -5.899 3.499 43.721 1.00 92.56 653 PRO A N 1
ATOM 5403 C CA . PRO A 1 653 ? -6.716 3.566 44.923 1.00 92.56 653 PRO A CA 1
ATOM 5404 C C . PRO A 1 653 ? -7.759 2.442 44.968 1.00 92.56 653 PRO A C 1
ATOM 5406 O O . PRO A 1 653 ? -8.504 2.225 44.014 1.00 92.56 653 PRO A O 1
ATOM 5409 N N . LEU A 1 654 ? -7.865 1.751 46.110 1.00 89.75 654 LEU A N 1
ATOM 5410 C CA . LEU A 1 654 ? -8.776 0.606 46.265 1.00 89.75 654 LEU A CA 1
ATOM 5411 C C . LEU A 1 654 ? -10.237 0.941 45.946 1.00 89.75 654 LEU A C 1
ATOM 5413 O O . LEU A 1 654 ? -10.976 0.060 45.511 1.00 89.75 654 LEU A O 1
ATOM 5417 N N . GLU A 1 655 ? -10.657 2.184 46.175 1.00 91.12 655 GLU A N 1
ATOM 5418 C CA . GLU A 1 655 ? -12.004 2.655 45.846 1.00 91.12 655 GLU A CA 1
ATOM 5419 C C . GLU A 1 655 ? -12.238 2.680 44.329 1.00 91.12 655 GLU A C 1
ATOM 5421 O O . GLU A 1 655 ? -13.256 2.160 43.878 1.00 91.12 655 GLU A O 1
ATOM 5426 N N . GLU A 1 656 ? -11.279 3.186 43.544 1.00 92.31 656 GLU A N 1
ATOM 5427 C CA . GLU A 1 656 ? -11.342 3.213 42.073 1.00 92.31 656 GLU A CA 1
ATOM 5428 C C . GLU A 1 656 ? -11.300 1.787 41.498 1.00 92.31 656 GLU A C 1
ATOM 5430 O O . GLU A 1 656 ? -12.156 1.423 40.693 1.00 92.31 656 GLU A O 1
ATOM 5435 N N . LEU A 1 657 ? -10.396 0.938 42.003 1.00 94.00 657 LEU A N 1
ATOM 5436 C CA . LEU A 1 657 ? -10.321 -0.476 41.613 1.00 94.00 657 LEU A CA 1
ATOM 5437 C C . LEU A 1 657 ? -11.610 -1.241 41.959 1.00 94.00 657 LEU A C 1
ATOM 5439 O O . LEU A 1 657 ? -12.077 -2.079 41.194 1.00 94.00 657 LEU A O 1
ATOM 5443 N N . THR A 1 658 ? -12.205 -0.964 43.124 1.00 95.19 658 THR A N 1
ATOM 5444 C CA . THR A 1 658 ? -13.485 -1.570 43.528 1.00 95.19 658 THR A CA 1
ATOM 5445 C C . THR A 1 658 ? -14.623 -1.118 42.631 1.00 95.19 658 THR A C 1
ATOM 5447 O O . THR A 1 658 ? -15.466 -1.948 42.297 1.00 95.19 658 THR A O 1
ATOM 5450 N N . LEU A 1 659 ? -14.656 0.162 42.254 1.00 94.94 659 LEU A N 1
ATOM 5451 C CA . LEU A 1 659 ? -15.681 0.704 41.371 1.00 94.94 659 LEU A CA 1
ATOM 5452 C C . LEU A 1 659 ? -15.643 0.013 40.003 1.00 94.94 659 LEU A C 1
ATOM 5454 O O . LEU A 1 659 ? -16.676 -0.485 39.569 1.00 94.94 659 LEU A O 1
ATOM 5458 N N . TYR A 1 660 ? -14.455 -0.085 39.400 1.00 95.25 660 TYR A N 1
ATOM 5459 C CA . TYR A 1 660 ? -14.225 -0.746 38.112 1.00 95.25 660 TYR A CA 1
ATOM 5460 C C . TYR A 1 660 ? -14.584 -2.238 38.146 1.00 95.25 660 TYR A C 1
ATOM 5462 O O . TYR A 1 660 ? -15.499 -2.672 37.452 1.00 95.25 660 TYR A O 1
ATOM 5470 N N . ALA A 1 661 ? -13.959 -3.012 39.039 1.00 96.75 661 ALA A N 1
ATOM 5471 C CA . ALA A 1 661 ? -14.141 -4.465 39.067 1.00 96.75 661 ALA A CA 1
ATOM 5472 C C . ALA A 1 661 ? -15.587 -4.875 39.425 1.00 96.75 661 ALA A C 1
ATOM 5474 O O . ALA A 1 661 ? -16.116 -5.883 38.949 1.00 96.75 661 ALA A O 1
ATOM 5475 N N . CYS A 1 662 ? -16.265 -4.109 40.292 1.00 97.88 662 CYS A N 1
ATOM 5476 C CA . CYS A 1 662 ? -17.675 -4.368 40.601 1.00 97.88 662 CYS A CA 1
ATOM 5477 C C . CYS A 1 662 ? -18.606 -3.944 39.460 1.00 97.88 662 CYS A C 1
ATOM 5479 O O . CYS A 1 662 ? -19.628 -4.595 39.261 1.00 97.88 662 CYS A O 1
ATOM 5481 N N . GLU A 1 663 ? -18.274 -2.885 38.716 1.00 97.50 663 GLU A N 1
ATOM 5482 C CA . GLU A 1 663 ? -19.040 -2.492 37.536 1.00 97.50 663 GLU A CA 1
ATOM 5483 C C . GLU A 1 663 ? -19.009 -3.588 36.468 1.00 97.50 663 GLU A C 1
ATOM 5485 O O . GLU A 1 663 ? -20.072 -3.955 35.968 1.00 97.50 663 GLU A O 1
ATOM 5490 N N . ASP A 1 664 ? -17.847 -4.181 36.187 1.00 97.31 664 ASP A N 1
ATOM 5491 C CA . ASP A 1 664 ? -17.722 -5.248 35.187 1.00 97.31 664 ASP A CA 1
ATOM 5492 C C . ASP A 1 664 ? -18.577 -6.478 35.540 1.00 97.31 664 ASP A C 1
ATOM 5494 O O . ASP A 1 664 ? -19.313 -7.004 34.693 1.00 97.31 664 ASP A O 1
ATOM 5498 N N . THR A 1 665 ? -18.606 -6.884 36.814 1.00 98.19 665 THR A N 1
ATOM 5499 C CA . THR A 1 665 ? -19.479 -7.988 37.258 1.00 98.19 665 THR A CA 1
ATOM 5500 C C . THR A 1 665 ? -20.962 -7.621 37.317 1.00 98.19 665 THR A C 1
ATOM 5502 O O . THR A 1 665 ? -21.802 -8.473 37.021 1.00 98.19 665 THR A O 1
ATOM 5505 N N . ASP A 1 666 ? -21.330 -6.383 37.655 1.00 98.06 666 ASP A N 1
ATOM 5506 C CA . ASP A 1 666 ? -22.734 -5.952 37.635 1.00 98.06 666 ASP A CA 1
ATOM 5507 C C . ASP A 1 666 ? -23.273 -5.815 36.206 1.00 98.06 666 ASP A C 1
ATOM 5509 O O . ASP A 1 666 ? -24.377 -6.276 35.908 1.00 98.06 666 ASP A O 1
ATOM 5513 N N . GLN A 1 667 ? -22.487 -5.273 35.275 1.00 97.44 667 GLN A N 1
ATOM 5514 C CA . GLN A 1 667 ? -22.886 -5.238 33.868 1.00 97.44 667 GLN A CA 1
ATOM 5515 C C . GLN A 1 667 ? -22.970 -6.643 33.278 1.00 97.44 667 GLN A C 1
ATOM 5517 O O . GLN A 1 667 ? -23.944 -6.964 32.596 1.00 97.44 667 GLN A O 1
ATOM 5522 N N . THR A 1 668 ? -22.040 -7.533 33.627 1.00 98.44 668 THR A N 1
ATOM 5523 C CA . THR A 1 668 ? -22.114 -8.949 33.244 1.00 98.44 668 THR A CA 1
ATOM 5524 C C . THR A 1 668 ? -23.367 -9.634 33.815 1.00 98.44 668 THR A C 1
ATOM 5526 O O . THR A 1 668 ? -24.025 -10.397 33.102 1.00 98.44 668 THR A O 1
ATOM 5529 N N . PHE A 1 669 ? -23.772 -9.325 35.057 1.00 98.31 669 PHE A N 1
ATOM 5530 C CA . PHE A 1 669 ? -25.030 -9.804 35.655 1.00 98.31 669 PHE A CA 1
ATOM 5531 C C . PHE A 1 669 ? -26.244 -9.371 34.825 1.00 98.31 669 PHE A C 1
ATOM 5533 O O . PHE A 1 669 ? -27.112 -10.179 34.478 1.00 98.31 669 PHE A O 1
ATOM 5540 N N . GLN A 1 670 ? -26.305 -8.084 34.483 1.00 97.56 670 GLN A N 1
ATOM 5541 C CA . GLN A 1 670 ? -27.412 -7.508 33.724 1.00 97.56 670 GLN A CA 1
ATOM 5542 C C . GLN A 1 670 ? -27.463 -8.035 32.284 1.00 97.56 670 GLN A C 1
ATOM 5544 O O . GLN A 1 670 ? -28.543 -8.397 31.804 1.00 97.56 670 GLN A O 1
ATOM 5549 N N . LEU A 1 671 ? -26.307 -8.155 31.626 1.00 97.62 671 LEU A N 1
ATOM 5550 C CA . LEU A 1 671 ? -26.173 -8.737 30.292 1.00 97.62 671 LEU A CA 1
ATOM 5551 C C . LEU A 1 671 ? -26.606 -10.193 30.269 1.00 97.62 671 LEU A C 1
ATOM 5553 O O . LEU A 1 671 ? -27.346 -10.580 29.370 1.00 97.62 671 LEU A O 1
ATOM 5557 N N . TYR A 1 672 ? -26.208 -10.995 31.258 1.00 97.94 672 TYR A N 1
ATOM 5558 C CA . TYR A 1 672 ? -26.648 -12.383 31.335 1.00 97.94 672 TYR A CA 1
ATOM 5559 C C . TYR A 1 672 ? -28.170 -12.481 31.339 1.00 97.94 672 TYR A C 1
ATOM 5561 O O . TYR A 1 672 ? -28.729 -13.229 30.542 1.00 97.94 672 TYR A O 1
ATOM 5569 N N . HIS A 1 673 ? -28.860 -11.708 32.182 1.00 96.00 673 HIS A N 1
ATOM 5570 C CA . HIS A 1 673 ? -30.321 -11.736 32.208 1.00 96.00 673 HIS A CA 1
ATOM 5571 C C . HIS A 1 673 ? -30.933 -11.249 30.890 1.00 96.00 673 HIS A C 1
ATOM 5573 O O . HIS A 1 673 ? -31.889 -11.858 30.409 1.00 96.00 673 HIS A O 1
ATOM 5579 N N . TYR A 1 674 ? -30.376 -10.199 30.279 1.00 96.00 674 TYR A N 1
ATOM 5580 C CA . TYR A 1 674 ? -30.825 -9.709 28.975 1.00 96.00 674 TYR A CA 1
ATOM 5581 C C . TYR A 1 674 ? -30.674 -10.778 27.881 1.00 96.00 674 TYR A C 1
ATOM 5583 O O . TYR A 1 674 ? -31.653 -11.158 27.237 1.00 96.00 674 TYR A O 1
ATOM 5591 N N . ILE A 1 675 ? -29.460 -11.303 27.707 1.00 96.44 675 ILE A N 1
ATOM 5592 C CA . ILE A 1 675 ? -29.105 -12.260 26.656 1.00 96.44 675 ILE A CA 1
ATOM 5593 C C . ILE A 1 675 ? -29.810 -13.595 26.889 1.00 96.44 675 ILE A C 1
ATOM 5595 O O . ILE A 1 675 ? -30.360 -14.170 25.956 1.00 96.44 675 ILE A O 1
ATOM 5599 N N . ASN A 1 676 ? -29.859 -14.086 28.129 1.00 95.25 676 ASN A N 1
ATOM 5600 C CA . ASN A 1 676 ? -30.558 -15.326 28.452 1.00 95.25 676 ASN A CA 1
ATOM 5601 C C . ASN A 1 676 ? -32.056 -15.218 28.144 1.00 95.25 676 ASN A C 1
ATOM 5603 O O . ASN A 1 676 ? -32.643 -16.176 27.649 1.00 95.25 676 ASN A O 1
ATOM 5607 N N . ASN A 1 677 ? -32.681 -14.063 28.385 1.00 94.12 677 ASN A N 1
ATOM 5608 C CA . ASN A 1 677 ? -34.069 -13.850 27.979 1.00 94.12 677 ASN A CA 1
ATOM 5609 C C . ASN A 1 677 ? -34.223 -13.865 26.452 1.00 94.12 677 ASN A C 1
ATOM 5611 O O . ASN A 1 677 ? -35.195 -14.428 25.967 1.00 94.12 677 ASN A O 1
ATOM 5615 N N . LYS A 1 678 ? -33.266 -13.299 25.704 1.00 92.06 678 LYS A N 1
ATOM 5616 C CA . LYS A 1 678 ? -33.264 -13.296 24.230 1.00 92.06 678 LYS A CA 1
ATOM 5617 C C . LYS A 1 678 ? -33.005 -14.667 23.606 1.00 92.06 678 LYS A C 1
ATOM 5619 O O . LYS A 1 678 ? -33.581 -14.975 22.575 1.00 92.06 678 LYS A O 1
ATOM 5624 N N . LEU A 1 679 ? -32.147 -15.485 24.211 1.00 91.12 679 LEU A N 1
ATOM 5625 C CA . LEU A 1 679 ? -31.846 -16.836 23.723 1.00 91.12 679 LEU A CA 1
ATOM 5626 C C . LEU A 1 679 ? -32.979 -17.834 24.003 1.00 91.12 679 LEU A C 1
ATOM 5628 O O . LEU A 1 679 ? -33.067 -18.856 23.331 1.00 91.12 679 LEU A O 1
ATOM 5632 N N . ASN A 1 680 ? -33.814 -17.559 25.010 1.00 86.44 680 ASN A N 1
ATOM 5633 C CA . ASN A 1 680 ? -34.953 -18.404 25.380 1.00 86.44 680 ASN A CA 1
ATOM 5634 C C . ASN A 1 680 ? -36.307 -17.864 24.875 1.00 86.44 680 ASN A C 1
ATOM 5636 O O . ASN A 1 680 ? -37.336 -18.483 25.155 1.00 86.44 680 ASN A O 1
ATOM 5640 N N . SER A 1 681 ? -36.315 -16.717 24.185 1.00 65.94 681 SER A N 1
ATOM 5641 C CA . SER A 1 681 ? -37.474 -16.159 23.474 1.00 65.94 681 SER A CA 1
ATOM 5642 C C . SER A 1 681 ? -37.473 -16.602 22.024 1.00 65.94 681 SER A C 1
ATOM 5644 O O . SER A 1 681 ? -38.559 -16.973 21.529 1.00 65.94 681 SER A O 1
#

Radius of gyration: 36.8 Å; Cα contacts (8 Å, |Δi|>4): 1069; chains: 1; bounding box: 84×69×117 Å

pLDDT: mean 85.97, std 13.49, range [29.94, 98.75]

Solvent-accessible surface area (backbone atoms only — not comparable to full-atom values): 38527 Å² total; per-residue (Å²): 132,80,84,87,75,83,76,86,71,72,91,62,90,55,71,33,66,47,72,45,100,84,67,52,60,41,64,44,71,66,40,42,46,53,38,39,44,64,72,30,39,35,31,31,66,55,93,94,36,82,42,43,31,34,55,54,54,44,34,34,37,82,50,55,72,66,57,54,51,51,53,53,50,55,50,45,71,77,46,42,78,84,56,41,89,75,80,61,52,73,67,56,53,50,50,35,43,66,79,41,42,73,62,61,71,28,70,78,52,53,63,72,38,58,78,45,85,78,54,67,63,72,43,47,90,66,36,35,74,45,40,29,72,76,32,31,34,42,35,30,67,87,54,76,45,84,39,54,43,71,74,48,97,35,27,43,53,51,88,68,40,36,99,44,73,74,58,84,59,93,59,59,75,90,76,52,86,42,70,67,60,53,49,48,31,43,33,30,68,68,37,67,62,35,31,52,17,52,36,11,47,52,8,53,57,72,36,64,47,57,49,82,88,65,39,45,33,39,34,42,32,54,51,67,87,53,92,76,74,66,81,77,61,58,51,47,66,71,57,56,55,53,57,49,47,71,78,40,49,56,39,82,38,63,13,83,80,54,46,80,85,46,64,56,68,44,47,81,60,51,88,74,31,40,27,40,35,34,43,57,37,56,59,87,46,56,54,67,69,45,48,56,51,56,59,66,18,36,74,30,32,44,91,100,51,78,70,47,76,36,56,37,70,60,32,42,40,41,40,35,31,26,79,51,79,64,42,61,73,88,54,78,76,44,62,54,38,45,41,80,48,63,32,28,75,67,25,29,91,92,36,42,69,45,74,77,68,75,48,57,83,80,77,69,57,52,73,66,52,51,25,42,48,52,51,52,54,50,49,18,29,25,46,14,60,69,68,41,75,47,81,52,86,61,92,52,55,71,59,50,49,46,37,74,67,45,32,62,56,53,49,56,53,48,62,52,49,57,76,77,39,60,65,43,45,53,69,57,55,53,52,48,51,67,69,68,65,63,52,60,95,88,68,76,76,51,74,68,56,49,55,51,24,52,53,49,47,28,61,74,72,69,52,54,67,47,76,54,68,95,85,55,89,44,33,44,36,52,73,61,87,78,82,67,84,79,56,46,37,75,90,75,51,87,65,56,65,42,74,28,79,46,73,70,48,40,52,52,49,30,51,51,51,48,65,48,38,72,76,41,54,67,44,57,40,19,47,45,69,45,51,76,55,91,48,64,90,79,36,48,70,43,31,40,15,39,14,73,49,87,53,28,18,35,21,34,58,45,62,96,46,70,72,58,40,55,68,62,45,53,73,44,45,69,62,45,41,32,58,57,34,32,36,35,25,69,54,41,75,59,50,52,52,42,32,53,77,68,71,48,67,66,26,83,38,65,43,37,47,31,60,54,48,39,73,74,45,77,83,56,96,66,60,50,67,60,61,46,33,35,71,76,67,40,26,48,68,85,48,72,61,72,71,38,72,85,51,59,76,88,73,50,57,65,67,60,53,26,52,49,46,16,46,57,16,24,51,48,47,54,46,40,56,53,49,54,51,62,77,75,103